Protein AF-A0A0A8URK0-F1 (afdb_monomer_lite)

Foldseek 3Di:
DVVVVVVVVVVVVVVVVVVCVVVVHDVCVVPVLDFDDLVPDKQKAKDFDPDDFPQLVQLVVLLVLQLVLQVVCVVLQPPPVCQQPPCVFLLHLVLLQVLLQVLCCVLQVDGWAFPPGQGLSNQQPDDPPVSRDRPVLVCCQSDLAARGDPLQSLFAPVLLVVLLVLLLVLLVVVVVLCVDDDLVVVCVVVVNSVSLVSLSVSLNSSSVSGNGPSNNSSSLSNSSNSCSSNVQQGDPPPPPCPVVCVVVVVVVVVVVVVVVVVVVVPPPDDDDDDDDPPPPCPDPNGPSCSSSPVSSNSSSCSSNPVVRPSDDPQRLSLLLVLVVVLLVVLLVVLVVVLVVFWDFPDWDDDPGMIMTITRTDDPTSVDLPQLSSQLSNLSVNLSVQSVSLQRDPDDPPDHHSSDVVSNLVSLLVSQVSLVVSCQPRFDADPVRHGPDDSDDSNVSSVVSLVSSCVSFPPPADDPPDRQHSCVSSVNVDDCPVVVPD

Secondary structure (DSSP, 8-state):
-HHHHHHHHHHHHHHHHHHHHHTT--HHHHT-------TT--EEEEEE------HHHHHHHHHHHHHHHHHHHHTT----HHHHH-TTSTT-HHHHHHHHHHHHHHHHS---EETTTEEHHHHHH---TTSS--HHHHHHHH-SS--S-GGGGG--HHHHHHHHHHHHHHHHHHHHHHTSHHHHHHHHHTT-HHHHHHHHHHHHHHHHH--SHHHHHHHHHHHHHHHHHTT--S-TTSSSHHHHHHHHHHHHHHHHHHHHHHHTTS-S-----------------SHHHIIIIIHHHHHHHHHHSTTS--SSS--HHHHHHHHHHHHHHHHHHHHHHHHHHEEEEEEEE-SSEEEEEEEEPP--TTS-HHHHHHHHHHHHHHHHHHHHHTT-S-BTTB--TT-HHHHHHHHHHHHHHHHHHHHHHS-B-TTS-B-S--HHHHHHHHHHHHHHHHHS-TT-PPSSSS--HHHHTTTTS--HHHH--

Structure (mmCIF, N/CA/C/O backbone):
data_AF-A0A0A8URK0-F1
#
_entry.id   AF-A0A0A8URK0-F1
#
loop_
_atom_site.group_PDB
_atom_site.id
_atom_site.type_symbol
_atom_site.label_atom_id
_atom_site.label_alt_id
_atom_site.label_comp_id
_atom_site.label_asym_id
_atom_site.label_entity_id
_atom_site.label_seq_id
_atom_site.pdbx_PDB_ins_code
_atom_site.Cartn_x
_atom_site.Cartn_y
_atom_site.Cartn_z
_atom_site.occupancy
_atom_site.B_iso_or_equiv
_atom_site.auth_seq_id
_atom_site.auth_comp_id
_atom_site.auth_asym_id
_atom_site.auth_atom_id
_atom_site.pdbx_PDB_model_num
ATOM 1 N N . MET A 1 1 ? 23.659 -23.930 -58.064 1.00 59.06 1 MET A N 1
ATOM 2 C CA . MET A 1 1 ? 22.987 -22.726 -57.521 1.00 59.06 1 MET A CA 1
ATOM 3 C C . MET A 1 1 ? 23.863 -21.951 -56.546 1.00 59.06 1 MET A C 1
ATOM 5 O O . MET A 1 1 ? 24.143 -20.803 -56.844 1.00 59.06 1 MET A O 1
ATOM 9 N N . ILE A 1 2 ? 24.359 -22.553 -55.456 1.00 70.75 2 ILE A N 1
ATOM 10 C CA . ILE A 1 2 ? 25.211 -21.858 -54.462 1.00 70.75 2 ILE A CA 1
ATOM 11 C C . ILE A 1 2 ? 26.415 -21.159 -55.118 1.00 70.75 2 ILE A C 1
ATOM 13 O O . ILE A 1 2 ? 26.630 -19.979 -54.887 1.00 70.75 2 ILE A O 1
ATOM 17 N N . PHE A 1 3 ? 27.113 -21.836 -56.035 1.00 77.12 3 PHE A N 1
ATOM 18 C CA . PHE A 1 3 ? 28.268 -21.271 -56.747 1.00 77.12 3 PHE A CA 1
ATOM 19 C C . PHE A 1 3 ? 27.935 -20.024 -57.591 1.00 77.12 3 PHE A C 1
ATOM 21 O O . PHE A 1 3 ? 28.714 -19.078 -57.639 1.00 77.12 3 PHE A O 1
ATOM 28 N N . ILE A 1 4 ? 26.748 -19.989 -58.210 1.00 80.19 4 ILE A N 1
ATOM 29 C CA . ILE A 1 4 ? 26.284 -18.840 -59.005 1.00 80.19 4 ILE A CA 1
ATOM 30 C C . ILE A 1 4 ? 25.964 -17.660 -58.079 1.00 80.19 4 ILE A C 1
ATOM 32 O O . ILE A 1 4 ? 26.338 -16.533 -58.384 1.00 80.19 4 ILE A O 1
ATOM 36 N N . TYR A 1 5 ? 25.352 -17.921 -56.918 1.00 77.19 5 TYR A N 1
ATOM 37 C CA . TYR A 1 5 ? 25.112 -16.895 -55.900 1.00 77.19 5 TYR A CA 1
ATOM 38 C C . TYR A 1 5 ? 26.416 -16.329 -55.333 1.00 77.19 5 TYR A C 1
ATOM 40 O O . TYR A 1 5 ? 26.524 -15.118 -55.170 1.00 77.19 5 TYR A O 1
ATOM 48 N N . THR A 1 6 ? 27.426 -17.167 -55.084 1.00 80.94 6 THR A N 1
ATOM 49 C CA . THR A 1 6 ? 28.733 -16.697 -54.606 1.00 80.94 6 THR A CA 1
ATOM 50 C C . THR A 1 6 ? 29.420 -15.810 -55.645 1.00 80.94 6 THR A C 1
ATOM 52 O O . THR A 1 6 ? 29.886 -14.729 -55.299 1.00 80.94 6 THR A O 1
ATOM 55 N N . ILE A 1 7 ? 29.416 -16.208 -56.924 1.00 83.81 7 ILE A N 1
ATOM 56 C CA . ILE A 1 7 ? 29.972 -15.390 -58.015 1.00 83.81 7 ILE A CA 1
ATOM 57 C C . ILE A 1 7 ? 29.216 -14.065 -58.143 1.00 83.81 7 ILE A C 1
ATOM 59 O O . ILE A 1 7 ? 29.845 -13.018 -58.282 1.00 83.81 7 ILE A O 1
ATOM 63 N N . PHE A 1 8 ? 27.886 -14.092 -58.054 1.00 80.88 8 PHE A N 1
ATOM 64 C CA . PHE A 1 8 ? 27.064 -12.888 -58.131 1.00 80.88 8 PHE A CA 1
ATOM 65 C C . PHE A 1 8 ? 27.348 -11.924 -56.969 1.00 80.88 8 PHE A C 1
ATOM 67 O O . PHE A 1 8 ? 27.562 -10.738 -57.202 1.00 80.88 8 PHE A O 1
ATOM 74 N N . ILE A 1 9 ? 27.447 -12.428 -55.733 1.00 82.75 9 ILE A N 1
ATOM 75 C CA . ILE A 1 9 ? 27.810 -11.624 -54.553 1.00 82.75 9 ILE A CA 1
ATOM 76 C C . ILE A 1 9 ? 29.212 -11.023 -54.713 1.00 82.75 9 ILE A C 1
ATOM 78 O O . ILE A 1 9 ? 29.398 -9.831 -54.470 1.00 82.75 9 ILE A O 1
ATOM 82 N N . CYS A 1 10 ? 30.191 -11.812 -55.168 1.00 83.00 10 CYS A N 1
ATOM 83 C CA . CYS A 1 10 ? 31.541 -11.318 -55.431 1.00 83.00 10 CYS A CA 1
ATOM 84 C C . CYS A 1 10 ? 31.552 -10.230 -56.511 1.00 83.00 10 CYS A C 1
ATOM 86 O O . CYS A 1 10 ? 32.231 -9.224 -56.341 1.00 83.00 10 CYS A O 1
ATOM 88 N N . PHE A 1 11 ? 30.782 -10.395 -57.589 1.00 85.88 11 PHE A N 1
ATOM 89 C CA . PHE A 1 11 ? 30.694 -9.417 -58.673 1.00 85.88 11 PHE A CA 1
ATOM 90 C C . PHE A 1 11 ? 30.042 -8.103 -58.219 1.00 85.88 11 PHE A C 1
ATOM 92 O O . PHE A 1 11 ? 30.549 -7.026 -58.527 1.00 85.88 11 PHE A O 1
ATOM 99 N N . VAL A 1 12 ? 28.971 -8.179 -57.422 1.00 81.50 12 VAL A N 1
ATOM 100 C CA . VAL A 1 12 ? 28.313 -7.001 -56.834 1.00 81.50 12 VAL A CA 1
ATOM 101 C C . VAL A 1 12 ? 29.253 -6.267 -55.875 1.00 81.50 12 VAL A C 1
ATOM 103 O O . VAL A 1 12 ? 29.380 -5.048 -55.967 1.00 81.50 12 VAL A O 1
ATOM 106 N N . LEU A 1 13 ? 29.969 -6.988 -55.006 1.00 79.44 13 LEU A N 1
ATOM 107 C CA . LEU A 1 13 ? 30.979 -6.390 -54.123 1.00 79.44 13 LEU A CA 1
ATOM 108 C C . LEU A 1 13 ? 32.086 -5.691 -54.921 1.00 79.44 13 LEU A C 1
ATOM 110 O O . LEU A 1 13 ? 32.500 -4.590 -54.564 1.00 79.44 13 LEU A O 1
ATOM 114 N N . LEU A 1 14 ? 32.532 -6.296 -56.023 1.00 82.38 14 LEU A N 1
ATOM 115 C CA . LEU A 1 14 ? 33.578 -5.741 -56.878 1.00 82.38 14 LEU A CA 1
ATOM 116 C C . LEU A 1 14 ? 33.108 -4.460 -57.583 1.00 82.38 14 LEU A C 1
ATOM 118 O O . LEU A 1 14 ? 33.855 -3.486 -57.621 1.00 82.38 14 LEU A O 1
ATOM 122 N N . LEU A 1 15 ? 31.856 -4.417 -58.051 1.00 79.25 15 LEU A N 1
ATOM 123 C CA . LEU A 1 15 ? 31.241 -3.209 -58.614 1.00 79.25 15 LEU A CA 1
ATOM 124 C C . LEU A 1 15 ? 31.101 -2.081 -57.585 1.00 79.25 15 LEU A C 1
ATOM 126 O O . LEU A 1 15 ? 31.380 -0.929 -57.912 1.00 79.25 15 LEU A O 1
ATOM 130 N N . VAL A 1 16 ? 30.719 -2.397 -56.344 1.00 74.25 16 VAL A N 1
ATOM 131 C CA . VAL A 1 16 ? 30.636 -1.410 -55.253 1.00 74.25 16 VAL A CA 1
ATOM 132 C C . VAL A 1 16 ? 32.016 -0.825 -54.947 1.00 74.25 16 VAL A C 1
ATOM 134 O O . VAL A 1 16 ? 32.159 0.393 -54.865 1.00 74.25 16 VAL A O 1
ATOM 137 N N . VAL A 1 17 ? 33.048 -1.670 -54.857 1.00 74.56 17 VAL A N 1
ATOM 138 C CA . VAL A 1 17 ? 34.436 -1.221 -54.654 1.00 74.56 17 VAL A CA 1
ATOM 139 C C . VAL A 1 17 ? 34.903 -0.330 -55.807 1.00 74.56 17 VAL A C 1
ATOM 141 O O . VAL A 1 17 ? 35.482 0.729 -55.569 1.00 74.56 17 VAL A O 1
ATOM 144 N N . PHE A 1 18 ? 34.618 -0.715 -57.054 1.00 76.88 18 PHE A N 1
ATOM 145 C CA . PHE A 1 18 ? 35.002 0.064 -58.234 1.00 76.88 18 PHE A CA 1
ATOM 146 C C . PHE A 1 18 ? 34.298 1.425 -58.281 1.00 76.88 18 PHE A C 1
ATOM 148 O O . PHE A 1 18 ? 34.919 2.438 -58.599 1.00 76.88 18 PHE A O 1
ATOM 155 N N . TYR A 1 19 ? 33.015 1.464 -57.916 1.00 76.38 19 TYR A N 1
ATOM 156 C CA . TYR A 1 19 ? 32.234 2.694 -57.838 1.00 76.38 19 TYR A CA 1
ATOM 157 C C . TYR A 1 19 ? 32.790 3.662 -56.782 1.00 76.38 19 TYR A C 1
ATOM 159 O O . TYR A 1 19 ? 32.963 4.844 -57.079 1.00 76.38 19 TYR A O 1
ATOM 167 N N . ILE A 1 20 ? 33.147 3.168 -55.593 1.00 63.56 20 ILE A N 1
ATOM 168 C CA . ILE A 1 20 ? 33.753 3.979 -54.520 1.00 63.56 20 ILE A CA 1
ATOM 169 C C . ILE A 1 20 ? 35.103 4.551 -54.973 1.00 63.56 20 ILE A C 1
ATOM 171 O O . ILE A 1 20 ? 35.326 5.758 -54.881 1.00 63.56 20 ILE A O 1
ATOM 175 N N . LEU A 1 21 ? 35.966 3.712 -55.557 1.00 67.88 21 LEU A N 1
ATOM 176 C CA . LEU A 1 21 ? 37.264 4.146 -56.085 1.00 67.88 21 LEU A CA 1
ATOM 177 C C . LEU A 1 21 ? 37.117 5.189 -57.205 1.00 67.88 21 LEU A C 1
ATOM 179 O O . LEU A 1 21 ? 37.906 6.129 -57.274 1.00 67.88 21 LEU A O 1
ATOM 183 N N . SER A 1 22 ? 36.088 5.068 -58.052 1.00 72.38 22 SER A N 1
ATOM 184 C CA . SER A 1 22 ? 35.836 6.011 -59.152 1.00 72.38 22 SER A CA 1
ATOM 185 C C . SER A 1 22 ? 35.449 7.420 -58.688 1.00 72.38 22 SER A C 1
ATOM 187 O O . SER A 1 22 ? 35.656 8.381 -59.426 1.00 72.38 22 SER A O 1
ATOM 189 N N . LYS A 1 23 ? 34.933 7.566 -57.459 1.00 74.44 23 LYS A N 1
ATOM 190 C CA . LYS A 1 23 ? 34.600 8.871 -56.867 1.00 74.44 23 LYS A CA 1
ATOM 191 C C . LYS A 1 23 ? 35.782 9.570 -56.192 1.00 74.44 23 LYS A C 1
ATOM 193 O O . LYS A 1 23 ? 35.609 10.665 -55.668 1.00 74.44 23 LYS A O 1
ATOM 198 N N . GLY A 1 24 ? 36.974 8.970 -56.212 1.00 58.22 24 GLY A N 1
ATOM 199 C CA . GLY A 1 24 ? 38.153 9.525 -55.542 1.00 58.22 24 GLY A CA 1
ATOM 200 C C . GLY A 1 24 ? 38.077 9.460 -54.013 1.00 58.22 24 GLY A C 1
ATOM 201 O O . GLY A 1 24 ? 38.904 10.063 -53.333 1.00 58.22 24 GLY A O 1
ATOM 202 N N . GLU A 1 25 ? 37.107 8.725 -53.465 1.00 53.94 25 GLU A N 1
ATOM 203 C CA . GLU A 1 25 ? 37.005 8.452 -52.036 1.00 53.94 25 GLU A CA 1
ATOM 204 C C . GLU A 1 25 ? 37.920 7.269 -51.695 1.00 53.94 25 GLU A C 1
ATOM 206 O O . GLU A 1 25 ? 37.868 6.205 -52.318 1.00 53.94 25 GLU A O 1
ATOM 211 N N . THR A 1 26 ? 38.816 7.442 -50.723 1.00 52.19 26 THR A N 1
ATOM 212 C CA . THR A 1 26 ? 39.689 6.356 -50.276 1.00 52.19 26 THR A CA 1
ATOM 213 C C . THR A 1 26 ? 38.855 5.291 -49.558 1.00 52.19 26 THR A C 1
ATOM 215 O O . THR A 1 26 ? 37.984 5.612 -48.762 1.00 52.19 26 THR A O 1
ATOM 218 N N . MET A 1 27 ? 39.138 3.995 -49.747 1.00 47.78 27 MET A N 1
ATOM 219 C CA . MET A 1 27 ? 38.453 2.908 -49.006 1.00 47.78 27 MET A CA 1
ATOM 220 C C . MET A 1 27 ? 38.482 3.099 -47.472 1.00 47.78 27 MET A C 1
ATOM 222 O O . MET A 1 27 ? 37.637 2.559 -46.760 1.00 47.78 27 MET A O 1
ATOM 226 N N . SER A 1 28 ? 39.422 3.904 -46.959 1.00 46.59 28 SER A N 1
ATOM 227 C CA . SER A 1 28 ? 39.499 4.310 -45.555 1.00 46.59 28 SER A CA 1
ATOM 228 C C . SER A 1 28 ? 38.378 5.255 -45.102 1.00 46.59 28 SER A C 1
ATOM 230 O O . SER A 1 28 ? 38.058 5.244 -43.919 1.00 46.59 28 SER A O 1
ATOM 232 N N . SER A 1 29 ? 37.776 6.067 -45.984 1.00 46.38 29 SER A N 1
ATOM 233 C CA . SER A 1 29 ? 36.602 6.886 -45.634 1.00 46.38 29 SER A CA 1
ATOM 234 C C . SER A 1 29 ? 35.325 6.046 -45.566 1.00 46.38 29 SER A C 1
ATOM 236 O O . SER A 1 29 ? 34.455 6.330 -44.747 1.00 46.38 29 SER A O 1
ATOM 238 N N . PHE A 1 30 ? 35.240 4.974 -46.363 1.00 47.56 30 PHE A N 1
ATOM 239 C CA . PHE A 1 30 ? 34.098 4.052 -46.377 1.00 47.56 30 PHE A CA 1
ATOM 240 C C . PHE A 1 30 ? 34.124 3.065 -45.199 1.00 47.56 30 PHE A C 1
ATOM 242 O O . PHE A 1 30 ? 33.097 2.770 -44.592 1.00 47.56 30 PHE A O 1
ATOM 249 N N . PHE A 1 31 ? 35.319 2.595 -44.832 1.00 46.56 31 PHE A N 1
ATOM 250 C CA . PHE A 1 31 ? 35.567 1.731 -43.680 1.00 46.56 31 PHE A CA 1
ATOM 251 C C . PHE A 1 31 ? 36.397 2.457 -42.625 1.00 46.56 31 PHE A C 1
ATOM 253 O O . PHE A 1 31 ? 37.465 1.991 -42.223 1.00 46.56 31 PHE A O 1
ATOM 260 N N . CYS A 1 32 ? 35.905 3.603 -42.156 1.00 43.25 32 CYS A N 1
ATOM 261 C CA . CYS A 1 32 ? 36.498 4.315 -41.028 1.00 43.25 32 CYS A CA 1
ATOM 262 C C . CYS A 1 32 ? 36.214 3.544 -39.716 1.00 43.25 32 CYS A C 1
ATOM 264 O O . CYS A 1 32 ? 35.504 4.004 -38.827 1.00 43.25 32 CYS A O 1
ATOM 266 N N . PHE A 1 33 ? 36.725 2.314 -39.607 1.00 48.72 33 PHE A N 1
ATOM 267 C CA . PHE A 1 33 ? 36.682 1.506 -38.394 1.00 48.72 33 PHE A CA 1
ATOM 268 C C . PHE A 1 33 ? 37.884 1.873 -37.530 1.00 48.72 33 PHE A C 1
ATOM 270 O O . PHE A 1 33 ? 38.888 1.161 -37.475 1.00 48.72 33 PHE A O 1
ATOM 277 N N . GLN A 1 34 ? 37.795 2.999 -36.826 1.00 46.84 34 GLN A N 1
ATOM 278 C CA . GLN A 1 34 ? 38.654 3.182 -35.665 1.00 46.84 34 GLN A CA 1
ATOM 279 C C . GLN A 1 34 ? 38.272 2.117 -34.634 1.00 46.84 34 GLN A C 1
ATOM 281 O O . GLN A 1 34 ? 37.158 2.110 -34.114 1.00 46.84 34 GLN A O 1
ATOM 286 N N . ARG A 1 35 ? 39.203 1.204 -34.334 1.00 43.72 35 ARG A N 1
ATOM 287 C CA . ARG A 1 35 ? 39.087 0.266 -33.213 1.00 43.72 35 ARG A CA 1
ATOM 288 C C . ARG A 1 35 ? 39.108 1.074 -31.914 1.00 43.72 35 ARG A C 1
ATOM 290 O O . ARG A 1 35 ? 40.163 1.292 -31.328 1.00 43.72 35 ARG A O 1
ATOM 297 N N . GLN A 1 36 ? 37.949 1.566 -31.494 1.00 50.34 36 GLN A N 1
ATOM 298 C CA . GLN A 1 36 ? 37.798 2.285 -30.237 1.00 50.34 36 GLN A CA 1
ATOM 299 C C . GLN A 1 36 ? 37.762 1.264 -29.101 1.00 50.34 36 GLN A C 1
ATOM 301 O O . GLN A 1 36 ? 36.747 0.619 -28.864 1.00 50.34 36 GLN A O 1
ATOM 306 N N . ALA A 1 37 ? 38.885 1.089 -28.406 1.00 54.47 37 ALA A N 1
ATOM 307 C CA . ALA A 1 37 ? 38.912 0.279 -27.195 1.00 54.47 37 ALA A CA 1
ATOM 308 C C . ALA A 1 37 ? 38.031 0.934 -26.109 1.00 54.47 37 ALA A C 1
ATOM 310 O O . ALA A 1 37 ? 38.092 2.145 -25.889 1.00 54.47 37 ALA A O 1
ATOM 311 N N . TYR A 1 38 ? 37.220 0.139 -25.408 1.00 52.12 38 TYR A N 1
ATOM 312 C CA . TYR A 1 38 ? 36.377 0.595 -24.289 1.00 52.12 38 TYR A CA 1
ATOM 313 C C . TYR A 1 38 ? 37.133 0.824 -22.974 1.00 52.12 38 TYR A C 1
ATOM 315 O O . TYR A 1 38 ? 36.513 1.166 -21.972 1.00 52.12 38 TYR A O 1
ATOM 323 N N . ARG A 1 39 ? 38.458 0.616 -22.954 1.00 52.59 39 ARG A N 1
ATOM 324 C CA . ARG A 1 39 ? 39.212 0.374 -21.713 1.00 52.59 39 ARG A CA 1
ATOM 325 C C . ARG A 1 39 ? 39.068 1.465 -20.644 1.00 52.59 39 ARG A C 1
ATOM 327 O O . ARG A 1 39 ? 39.098 1.113 -19.470 1.00 52.59 39 ARG A O 1
ATOM 334 N N . ASP A 1 40 ? 38.782 2.709 -21.032 1.00 60.41 40 ASP A N 1
ATOM 335 C CA . ASP A 1 40 ? 38.777 3.845 -20.099 1.00 60.41 40 ASP A CA 1
ATOM 336 C C . ASP A 1 40 ? 37.443 4.608 -20.017 1.00 60.41 40 ASP A C 1
ATOM 338 O O . ASP A 1 40 ? 37.357 5.627 -19.337 1.00 60.41 40 ASP A O 1
ATOM 342 N N . THR A 1 41 ? 36.385 4.162 -20.707 1.00 69.62 41 THR A N 1
ATOM 343 C CA . THR A 1 41 ? 35.120 4.921 -20.761 1.00 69.62 41 THR A CA 1
ATOM 344 C C . THR A 1 41 ? 34.171 4.469 -19.652 1.00 69.62 41 THR A C 1
ATOM 346 O O . THR A 1 41 ? 33.735 3.318 -19.621 1.00 69.62 41 THR A O 1
ATOM 349 N N . VAL A 1 42 ? 33.875 5.375 -18.716 1.00 80.06 42 VAL A N 1
ATOM 350 C CA . VAL A 1 42 ? 32.924 5.164 -17.617 1.00 80.06 42 VAL A CA 1
ATOM 351 C C . VAL A 1 42 ? 31.743 6.102 -17.822 1.00 80.06 42 VAL A C 1
ATOM 353 O O . VAL A 1 42 ? 31.905 7.321 -17.836 1.00 80.06 42 VAL A O 1
ATOM 356 N N . VAL A 1 43 ? 30.552 5.531 -17.969 1.00 80.31 43 VAL A N 1
ATOM 357 C CA . VAL A 1 43 ? 29.298 6.281 -18.003 1.00 80.31 43 VAL A CA 1
ATOM 358 C C . VAL A 1 43 ? 28.902 6.579 -16.561 1.00 80.31 43 VAL A C 1
ATOM 360 O O . VAL A 1 43 ? 28.576 5.667 -15.797 1.00 80.31 43 VAL A O 1
ATOM 363 N N . LYS A 1 44 ? 28.969 7.859 -16.185 1.00 82.75 44 LYS A N 1
ATOM 364 C CA . LYS A 1 44 ? 28.642 8.347 -14.844 1.00 82.75 44 LYS A CA 1
ATOM 365 C C . LYS A 1 44 ? 27.220 8.894 -14.820 1.00 82.75 44 LYS A C 1
ATOM 367 O O . LYS A 1 44 ? 26.952 9.950 -15.384 1.00 82.75 44 LYS A O 1
ATOM 372 N N . VAL A 1 45 ? 26.328 8.213 -14.111 1.00 77.19 45 VAL A N 1
ATOM 373 C CA . VAL A 1 45 ? 24.947 8.658 -13.897 1.00 77.19 45 VAL A CA 1
ATOM 374 C C . VAL A 1 45 ? 24.827 9.256 -12.508 1.00 77.19 45 VAL A C 1
ATOM 376 O O . VAL A 1 45 ? 25.071 8.568 -11.524 1.00 77.19 45 VAL A O 1
ATOM 379 N N . THR A 1 46 ? 24.461 10.535 -12.431 1.00 74.19 46 THR A N 1
ATOM 380 C CA . THR A 1 46 ? 24.319 11.269 -11.166 1.00 74.19 46 THR A CA 1
ATOM 381 C C . THR A 1 46 ? 22.847 11.526 -10.890 1.00 74.19 46 THR A C 1
ATOM 383 O O . THR A 1 46 ? 22.182 12.225 -11.648 1.00 74.19 46 THR A O 1
ATOM 386 N N . PHE A 1 47 ? 22.346 10.989 -9.783 1.00 63.59 47 PHE A N 1
ATOM 387 C CA . PHE A 1 47 ? 20.984 11.202 -9.322 1.00 63.59 47 PHE A CA 1
ATOM 388 C C . PHE A 1 47 ? 20.987 12.019 -8.036 1.00 63.59 47 PHE A C 1
ATOM 390 O O . PHE A 1 47 ? 21.599 11.613 -7.053 1.00 63.59 47 PHE A O 1
ATOM 397 N N . HIS A 1 48 ? 20.269 13.137 -8.002 1.00 59.41 48 HIS A N 1
ATOM 398 C CA . HIS A 1 48 ? 20.113 13.926 -6.783 1.00 59.41 48 HIS A CA 1
ATOM 399 C C . HIS A 1 48 ? 18.926 13.407 -5.959 1.00 59.41 48 HIS A C 1
ATOM 401 O O . HIS A 1 48 ? 17.768 13.596 -6.331 1.00 59.41 48 HIS A O 1
ATOM 407 N N . LYS A 1 49 ? 19.207 12.767 -4.819 1.00 47.84 49 LYS A N 1
ATOM 408 C CA . LYS A 1 49 ? 18.201 12.418 -3.810 1.00 47.84 49 LYS A CA 1
ATOM 409 C C . LYS A 1 49 ? 17.622 13.702 -3.216 1.00 47.84 49 LYS A C 1
ATOM 411 O O . LYS A 1 49 ? 18.311 14.427 -2.501 1.00 47.84 49 LYS A O 1
ATOM 416 N N . LYS A 1 50 ? 16.329 13.945 -3.429 1.00 45.22 50 LYS A N 1
ATOM 417 C CA . LYS A 1 50 ? 15.531 14.688 -2.447 1.00 45.22 50 LYS A CA 1
ATOM 418 C C . LYS A 1 50 ? 15.102 13.672 -1.390 1.00 45.22 50 LYS A C 1
ATOM 420 O O . LYS A 1 50 ? 14.357 12.754 -1.713 1.00 45.22 50 LYS A O 1
ATOM 425 N N . LEU A 1 51 ? 15.676 13.768 -0.189 1.00 36.84 51 LEU A N 1
ATOM 426 C CA . LEU A 1 51 ? 15.388 12.861 0.923 1.00 36.84 51 LEU A CA 1
ATOM 427 C C . LEU A 1 51 ? 13.895 12.898 1.277 1.00 36.84 51 LEU A C 1
ATOM 429 O O . LEU A 1 51 ? 13.373 13.970 1.559 1.00 36.84 51 LEU A O 1
ATOM 433 N N . ASN A 1 52 ? 13.272 11.725 1.345 1.00 39.41 52 ASN A N 1
ATOM 434 C CA . ASN A 1 52 ? 12.326 11.377 2.401 1.00 39.41 52 ASN A CA 1
ATOM 435 C C . ASN A 1 52 ? 12.441 9.869 2.645 1.00 39.41 52 ASN A C 1
ATOM 437 O O . ASN A 1 52 ? 12.080 9.048 1.812 1.00 39.41 52 ASN A O 1
ATOM 441 N N . GLN A 1 53 ? 13.049 9.511 3.771 1.00 37.31 53 GLN A N 1
ATOM 442 C CA . GLN A 1 53 ? 13.474 8.152 4.116 1.00 37.31 53 GLN A CA 1
ATOM 443 C C . GLN A 1 53 ? 12.480 7.467 5.082 1.00 37.31 53 GLN A C 1
ATOM 445 O O . GLN A 1 53 ? 12.777 6.412 5.630 1.00 37.31 53 GLN A O 1
ATOM 450 N N . GLU A 1 54 ? 11.297 8.054 5.302 1.00 43.16 54 GLU A N 1
ATOM 451 C CA . GLU A 1 54 ? 10.481 7.795 6.498 1.00 43.16 54 GLU A CA 1
ATOM 452 C C . GLU A 1 54 ? 9.359 6.744 6.334 1.00 43.16 54 GLU A C 1
ATOM 454 O O . GLU A 1 54 ? 8.979 6.117 7.318 1.00 43.16 54 GLU A O 1
ATOM 459 N N . SER A 1 55 ? 8.842 6.446 5.135 1.00 43.53 55 SER A N 1
ATOM 460 C CA . SER A 1 55 ? 7.541 5.745 5.019 1.00 43.53 55 SER A CA 1
ATOM 461 C C . SER A 1 55 ? 7.548 4.238 5.337 1.00 43.53 55 SER A C 1
ATOM 463 O O . SER A 1 55 ? 6.581 3.722 5.903 1.00 43.53 55 SER A O 1
ATOM 465 N N . LYS A 1 56 ? 8.635 3.502 5.054 1.00 43.91 56 LYS A N 1
ATOM 466 C CA . LYS A 1 56 ? 8.765 2.092 5.490 1.00 43.91 56 LYS A CA 1
ATOM 467 C C . LYS A 1 56 ? 9.069 1.989 6.986 1.00 43.91 56 LYS A C 1
ATOM 469 O O . LYS A 1 56 ? 8.745 0.982 7.613 1.00 43.91 56 LYS A O 1
ATOM 474 N N . GLU A 1 57 ? 9.649 3.039 7.561 1.00 57.78 57 GLU A N 1
ATOM 475 C CA . GLU A 1 57 ? 9.854 3.116 8.997 1.00 57.78 57 GLU A CA 1
ATOM 476 C C . GLU A 1 57 ? 8.544 3.388 9.735 1.00 57.78 57 GLU A C 1
ATOM 478 O O . GLU A 1 57 ? 8.370 2.824 10.802 1.00 57.78 57 GLU A O 1
ATOM 483 N N . THR A 1 58 ? 7.600 4.172 9.202 1.00 65.44 58 THR A N 1
ATOM 484 C CA . THR A 1 58 ? 6.401 4.580 9.962 1.00 65.44 58 THR A CA 1
ATOM 485 C C . THR A 1 58 ? 5.443 3.427 10.272 1.00 65.44 58 THR A C 1
ATOM 487 O O . THR A 1 58 ? 5.086 3.244 11.432 1.00 65.44 58 THR A O 1
ATOM 490 N N . ALA A 1 59 ? 5.075 2.590 9.293 1.00 67.75 59 ALA A N 1
ATOM 491 C CA . ALA A 1 59 ? 4.198 1.437 9.552 1.00 67.75 59 ALA A CA 1
ATOM 492 C C . ALA A 1 59 ? 4.873 0.397 10.465 1.00 67.75 59 ALA A C 1
ATOM 494 O O . ALA A 1 59 ? 4.238 -0.157 11.359 1.00 67.75 59 ALA A O 1
ATOM 495 N N . LEU A 1 60 ? 6.182 0.181 10.289 1.00 78.19 60 LEU A N 1
ATOM 496 C CA . LEU A 1 60 ? 6.963 -0.705 11.151 1.00 78.19 60 LEU A CA 1
ATOM 497 C C . LEU A 1 60 ? 7.126 -0.125 12.566 1.00 78.19 60 LEU A C 1
ATOM 499 O O . LEU A 1 60 ? 7.054 -0.868 13.538 1.00 78.19 60 LEU A O 1
ATOM 503 N N . LYS A 1 61 ? 7.305 1.195 12.702 1.00 76.81 61 LYS A N 1
ATOM 504 C CA . LYS A 1 61 ? 7.329 1.918 13.983 1.00 76.81 61 LYS A CA 1
ATOM 505 C C . LYS A 1 61 ? 5.980 1.804 14.687 1.00 76.81 61 LYS A C 1
ATOM 507 O O . LYS A 1 61 ? 5.972 1.474 15.865 1.00 76.81 61 LYS A O 1
ATOM 512 N N . ALA A 1 62 ? 4.870 1.995 13.974 1.00 78.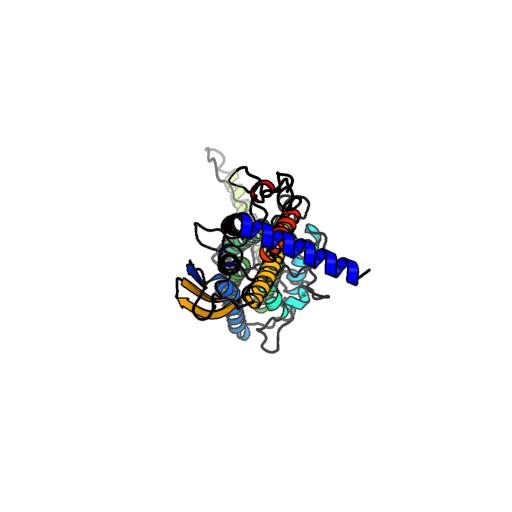69 62 ALA A N 1
ATOM 513 C CA . ALA A 1 62 ? 3.524 1.832 14.519 1.00 78.69 62 ALA A CA 1
ATOM 514 C C . ALA A 1 62 ? 3.282 0.386 14.981 1.00 78.69 62 ALA A C 1
ATOM 516 O O . ALA A 1 62 ? 2.800 0.169 16.089 1.00 78.69 62 ALA A O 1
ATOM 517 N N . LEU A 1 63 ? 3.705 -0.610 14.197 1.00 86.56 63 LEU A N 1
ATOM 518 C CA . LEU A 1 63 ? 3.600 -2.017 14.590 1.00 86.56 63 LEU A CA 1
ATOM 519 C C . LEU A 1 63 ? 4.508 -2.370 15.780 1.00 86.56 63 LEU A C 1
ATOM 521 O O . LEU A 1 63 ? 4.124 -3.128 16.664 1.00 86.56 63 LEU A O 1
ATOM 525 N N . ASN A 1 64 ? 5.712 -1.805 15.851 1.00 87.06 64 ASN A N 1
ATOM 526 C CA . ASN A 1 64 ? 6.584 -1.991 17.009 1.00 87.06 64 ASN A CA 1
ATOM 527 C C . ASN A 1 64 ? 6.010 -1.314 18.261 1.00 87.06 64 ASN A C 1
ATOM 529 O O . ASN A 1 64 ? 6.065 -1.900 19.339 1.00 87.06 64 ASN A O 1
ATOM 533 N N . ALA A 1 65 ? 5.407 -0.129 18.123 1.00 87.00 65 ALA A N 1
ATOM 534 C CA . ALA A 1 65 ? 4.672 0.522 19.205 1.00 87.00 65 ALA A CA 1
ATOM 535 C C . ALA A 1 65 ? 3.493 -0.343 19.678 1.00 87.00 65 ALA A C 1
ATOM 537 O O . ALA A 1 65 ? 3.279 -0.459 20.884 1.00 87.00 65 ALA A O 1
ATOM 538 N N . GLN A 1 66 ? 2.815 -1.040 18.757 1.00 91.56 66 GLN A N 1
ATOM 539 C CA . GLN A 1 66 ? 1.774 -2.010 19.097 1.00 91.56 66 GLN A CA 1
ATOM 540 C C . GLN A 1 66 ? 2.317 -3.156 19.947 1.00 91.56 66 GLN A C 1
ATOM 542 O O . GLN A 1 66 ? 1.755 -3.476 20.991 1.00 91.56 66 GLN A O 1
ATOM 547 N N . ARG A 1 67 ? 3.433 -3.765 19.535 1.00 90.06 67 ARG A N 1
ATOM 548 C CA . ARG A 1 67 ? 4.060 -4.858 20.293 1.00 90.06 67 ARG A CA 1
ATOM 549 C C . ARG A 1 67 ? 4.478 -4.413 21.695 1.00 90.06 67 ARG A C 1
ATOM 551 O O . ARG A 1 67 ? 4.281 -5.155 22.655 1.00 90.06 67 ARG A O 1
ATOM 558 N N . GLU A 1 68 ? 5.021 -3.204 21.833 1.00 89.00 68 GLU A N 1
ATOM 559 C CA . GLU A 1 68 ? 5.370 -2.641 23.143 1.00 89.00 68 GLU A CA 1
ATOM 560 C C . GLU A 1 68 ? 4.129 -2.344 23.999 1.00 89.00 68 GLU A C 1
ATOM 562 O O . GLU A 1 68 ? 4.146 -2.599 25.208 1.00 89.00 68 GLU A O 1
ATOM 567 N N . LEU A 1 69 ? 3.029 -1.882 23.392 1.00 89.25 69 LEU A N 1
ATOM 568 C CA . LEU A 1 69 ? 1.743 -1.748 24.075 1.00 89.25 69 LEU A CA 1
ATOM 569 C C . LEU A 1 69 ? 1.252 -3.112 24.572 1.00 89.25 69 LEU A C 1
ATOM 571 O O . LEU A 1 69 ? 1.004 -3.265 25.766 1.00 89.25 69 LEU A O 1
ATOM 575 N N . GLU A 1 70 ? 1.184 -4.130 23.714 1.00 88.62 70 GLU A N 1
ATOM 576 C CA . GLU A 1 70 ? 0.761 -5.478 24.114 1.00 88.62 70 GLU A CA 1
ATOM 577 C C . GLU A 1 70 ? 1.625 -6.033 25.250 1.00 88.62 70 GLU A C 1
ATOM 579 O O . GLU A 1 70 ? 1.096 -6.541 26.242 1.00 88.62 70 GLU A O 1
ATOM 584 N N . LYS A 1 71 ? 2.946 -5.858 25.160 1.00 88.38 71 LYS A N 1
ATOM 585 C CA . LYS A 1 71 ? 3.907 -6.262 26.191 1.00 88.38 71 LYS A CA 1
ATOM 586 C C . LYS A 1 71 ? 3.656 -5.571 27.528 1.00 88.38 71 LYS A C 1
ATOM 588 O O . LYS A 1 71 ? 3.681 -6.226 28.570 1.00 88.38 71 LYS A O 1
ATOM 593 N N . ARG A 1 72 ? 3.379 -4.264 27.514 1.00 86.31 72 ARG A N 1
ATOM 594 C CA . ARG A 1 72 ? 2.994 -3.501 28.710 1.00 86.31 72 ARG A CA 1
ATOM 595 C C . ARG A 1 72 ? 1.688 -4.022 29.306 1.00 86.31 72 ARG A C 1
ATOM 597 O O . ARG A 1 72 ? 1.551 -4.074 30.529 1.00 86.31 72 ARG A O 1
ATOM 604 N N . LEU A 1 73 ? 0.735 -4.400 28.457 1.00 83.31 73 LEU A N 1
ATOM 605 C CA . LEU A 1 73 ? -0.578 -4.854 28.893 1.00 83.31 73 LEU A CA 1
ATOM 606 C C . LEU A 1 73 ? -0.581 -6.305 29.381 1.00 83.31 73 LEU A C 1
ATOM 608 O O . LEU A 1 73 ? -1.439 -6.622 30.194 1.00 83.31 73 LEU A O 1
ATOM 612 N N . ILE A 1 74 ? 0.372 -7.166 28.988 1.00 81.19 74 ILE A N 1
ATOM 613 C CA . ILE A 1 74 ? 0.421 -8.594 29.379 1.00 81.19 74 ILE A CA 1
ATOM 614 C C . ILE A 1 74 ? 0.212 -8.826 30.877 1.00 81.19 74 ILE A C 1
ATOM 616 O O . ILE A 1 74 ? -0.598 -9.671 31.247 1.00 81.19 74 ILE A O 1
ATOM 620 N N . GLY A 1 75 ? 0.887 -8.060 31.739 1.00 71.19 75 GLY A N 1
ATOM 621 C CA . GLY A 1 75 ? 0.762 -8.203 33.196 1.00 71.19 75 GLY A CA 1
ATOM 622 C C . GLY A 1 75 ? -0.565 -7.695 33.774 1.00 71.19 75 GLY A C 1
ATOM 623 O O . GLY A 1 75 ? -0.867 -7.951 34.935 1.00 71.19 75 GLY A O 1
ATOM 624 N N . LYS A 1 76 ? -1.346 -6.967 32.970 1.00 72.38 76 LYS A N 1
ATOM 625 C CA . LYS A 1 76 ? -2.636 -6.360 33.320 1.00 72.38 76 LYS A CA 1
ATOM 626 C C . LYS A 1 76 ? -3.823 -7.023 32.625 1.00 72.38 76 LYS A C 1
ATOM 628 O O . LYS A 1 76 ? -4.960 -6.664 32.933 1.00 72.38 76 LYS A O 1
ATOM 633 N N . LYS A 1 77 ? -3.575 -7.969 31.708 1.00 66.81 77 LYS A N 1
ATOM 634 C CA . LYS A 1 77 ? -4.611 -8.782 31.064 1.00 66.81 77 LYS A CA 1
ATOM 635 C C . LYS A 1 77 ? -5.346 -9.523 32.176 1.00 66.81 77 LYS A C 1
ATOM 637 O O . LYS A 1 77 ? -4.870 -10.535 32.689 1.00 66.81 77 LYS A O 1
ATOM 642 N N . SER A 1 78 ? -6.496 -8.994 32.583 1.00 58.84 78 SER A N 1
ATOM 643 C CA . SER A 1 78 ? -7.428 -9.768 33.391 1.00 58.84 78 SER A CA 1
ATOM 644 C C . SER A 1 78 ? -7.913 -10.816 32.406 1.00 58.84 78 SER A C 1
ATOM 646 O O . SER A 1 78 ? -8.560 -10.470 31.427 1.00 58.84 78 SER A O 1
ATOM 648 N N . GLN A 1 79 ? -7.492 -12.072 32.548 1.00 54.78 79 GLN A N 1
ATOM 649 C CA . GLN A 1 79 ? -7.907 -13.132 31.629 1.00 54.78 79 GLN A CA 1
ATOM 650 C C . GLN A 1 79 ? -9.391 -13.465 31.858 1.00 54.78 79 GLN A C 1
ATOM 652 O O . GLN A 1 79 ? -9.749 -14.553 32.299 1.00 54.78 79 GLN A O 1
ATOM 657 N N . THR A 1 80 ? -10.288 -12.527 31.566 1.00 60.88 80 THR A N 1
ATOM 658 C CA . THR A 1 80 ? -11.714 -12.768 31.404 1.00 60.88 80 THR A CA 1
ATOM 659 C C . THR A 1 80 ? -11.901 -13.414 30.039 1.00 60.88 80 THR A C 1
ATOM 661 O O . THR A 1 80 ? -12.285 -12.769 29.067 1.00 60.88 80 THR A O 1
ATOM 664 N N . GLN A 1 81 ? -11.628 -14.724 29.966 1.00 60.84 81 GLN A N 1
ATOM 665 C CA . GLN A 1 81 ? -11.904 -15.567 28.792 1.00 60.84 81 GLN A CA 1
ATOM 666 C C . GLN A 1 81 ? -13.337 -15.347 28.268 1.00 60.84 81 GLN A C 1
ATOM 668 O O . GLN A 1 81 ? -13.577 -15.391 27.062 1.00 60.84 81 GLN A O 1
ATOM 673 N N . THR A 1 82 ? -14.267 -15.022 29.174 1.00 65.06 82 THR A N 1
ATOM 674 C CA . THR A 1 82 ? -15.643 -14.611 28.883 1.00 65.06 82 THR A CA 1
ATOM 675 C C . THR A 1 82 ? -15.713 -13.374 27.984 1.00 65.06 82 THR A C 1
ATOM 677 O O . THR A 1 82 ? -16.372 -13.420 26.958 1.00 65.06 82 THR A O 1
ATOM 680 N N . GLN A 1 83 ? -14.982 -12.292 28.266 1.00 71.50 83 GLN A N 1
ATOM 681 C CA . GLN A 1 83 ? -15.041 -11.077 27.438 1.00 71.50 83 GLN A CA 1
ATOM 682 C C . GLN A 1 83 ? -14.339 -11.221 26.084 1.00 71.50 83 GLN A C 1
ATOM 684 O O . GLN A 1 83 ? -14.535 -10.387 25.212 1.00 71.50 83 GLN A O 1
ATOM 689 N N . ARG A 1 84 ? -13.539 -12.267 25.867 1.00 76.75 84 ARG A N 1
ATOM 690 C CA . ARG A 1 84 ? -12.947 -12.547 24.550 1.00 76.75 84 ARG A CA 1
ATOM 691 C C . ARG A 1 84 ? -13.867 -13.402 23.679 1.00 76.75 84 ARG A C 1
ATOM 693 O O . ARG A 1 84 ? -14.026 -13.116 22.494 1.00 76.75 84 ARG A O 1
ATOM 700 N N . ASN A 1 85 ? -14.492 -14.418 24.280 1.00 77.62 85 ASN A N 1
ATOM 701 C CA . ASN A 1 85 ? -15.168 -15.493 23.547 1.00 77.62 85 ASN A CA 1
ATOM 702 C C . ASN A 1 85 ? -16.701 -15.470 23.651 1.00 77.62 85 ASN A C 1
ATOM 704 O O . ASN A 1 85 ? -17.361 -16.183 22.896 1.00 77.62 85 ASN A O 1
ATOM 708 N N . ASP A 1 86 ? -17.285 -14.714 24.584 1.00 76.69 86 ASP A N 1
ATOM 709 C CA . ASP A 1 86 ? -18.736 -14.684 24.776 1.00 76.69 86 ASP A CA 1
ATOM 710 C C . ASP A 1 86 ? -19.405 -13.734 23.778 1.00 76.69 86 ASP A C 1
ATOM 712 O O . ASP A 1 86 ? -19.226 -12.516 23.811 1.00 76.69 86 ASP A O 1
ATOM 716 N N . LEU A 1 87 ? -20.221 -14.304 22.894 1.00 69.50 87 LEU A N 1
ATOM 717 C CA . LEU A 1 87 ? -21.016 -13.568 21.910 1.00 69.50 87 LEU A CA 1
ATOM 718 C C . LEU A 1 87 ? -22.081 -12.669 22.539 1.00 69.50 87 LEU A C 1
ATOM 720 O O . LEU A 1 87 ? -22.556 -11.747 21.880 1.00 69.50 87 LEU A O 1
ATOM 724 N N . ASN A 1 88 ? -22.472 -12.945 23.783 1.00 75.06 88 ASN A N 1
ATOM 725 C CA . ASN A 1 88 ? -23.479 -12.164 24.493 1.00 75.06 88 ASN A CA 1
ATOM 726 C C . ASN A 1 88 ? -22.888 -10.889 25.108 1.00 75.06 88 ASN A C 1
ATOM 728 O O . ASN A 1 88 ? -23.634 -9.977 25.462 1.00 75.06 88 ASN A O 1
ATOM 732 N N . VAL A 1 89 ? -21.558 -10.798 25.214 1.00 79.06 89 VAL A N 1
ATOM 733 C CA . VAL A 1 89 ? -20.871 -9.582 25.651 1.00 79.06 89 VAL A CA 1
ATOM 734 C C . VAL A 1 89 ? -20.661 -8.687 24.436 1.00 79.06 89 VAL A C 1
ATOM 736 O O . VAL A 1 89 ? -19.894 -9.010 23.533 1.00 79.06 89 VAL A O 1
ATOM 739 N N . LYS A 1 90 ? -21.346 -7.541 24.421 1.00 80.19 90 LYS A N 1
ATOM 740 C CA . LYS A 1 90 ? -21.404 -6.616 23.280 1.00 80.19 90 LYS A CA 1
ATOM 741 C C . LYS A 1 90 ? -20.033 -6.242 22.709 1.00 80.19 90 LYS A C 1
ATOM 743 O O . LYS A 1 90 ? -19.867 -6.271 21.494 1.00 80.19 90 LYS A O 1
ATOM 748 N N . GLY A 1 91 ? -19.076 -5.885 23.565 1.00 79.06 91 GLY A N 1
ATOM 749 C CA . GLY A 1 91 ? -17.730 -5.497 23.145 1.00 79.06 91 GLY A CA 1
ATOM 750 C C . GLY A 1 91 ? -16.739 -6.654 23.058 1.00 79.06 91 GLY A C 1
ATOM 751 O O . GLY A 1 91 ? -15.545 -6.389 22.948 1.00 79.06 91 GLY A O 1
ATOM 752 N N . SER A 1 92 ? -17.182 -7.916 23.139 1.00 84.62 92 SER A N 1
ATOM 753 C CA . SER A 1 92 ? -16.241 -9.031 23.072 1.00 84.62 92 SER A CA 1
ATOM 754 C C . SER A 1 92 ? -15.494 -9.071 21.748 1.00 84.62 92 SER A C 1
ATOM 756 O O . SER A 1 92 ? -16.036 -8.702 20.702 1.00 84.62 92 SER A O 1
ATOM 758 N N . SER A 1 93 ? -14.254 -9.567 21.783 1.00 85.88 93 SER A N 1
ATOM 759 C CA . SER A 1 93 ? -13.399 -9.689 20.597 1.00 85.88 93 SER A CA 1
ATOM 760 C C . SER A 1 93 ? -14.130 -10.413 19.459 1.00 85.88 93 SER A C 1
ATOM 762 O O . SER A 1 93 ? -14.122 -9.969 18.310 1.00 85.88 93 SER A O 1
ATOM 764 N N . LEU A 1 94 ? -14.836 -11.497 19.800 1.00 86.50 94 LEU A N 1
ATOM 765 C CA . LEU A 1 94 ? -15.630 -12.279 18.858 1.00 86.50 94 LEU A CA 1
ATOM 766 C C . LEU A 1 94 ? -16.853 -11.510 18.321 1.00 86.50 94 LEU A C 1
ATOM 768 O O . LEU A 1 94 ? -17.124 -11.557 17.119 1.00 86.50 94 LEU A O 1
ATOM 772 N N . ALA A 1 95 ? -17.588 -10.790 19.177 1.00 86.25 95 ALA A N 1
ATOM 773 C CA . ALA A 1 95 ? -18.743 -9.997 18.752 1.00 86.25 95 ALA A CA 1
ATOM 774 C C . ALA A 1 95 ? -18.334 -8.862 17.797 1.00 86.25 95 ALA A C 1
ATOM 776 O O . ALA A 1 95 ? -18.975 -8.671 16.759 1.00 86.25 95 ALA A O 1
ATOM 777 N N . VAL A 1 96 ? -17.236 -8.162 18.098 1.00 88.44 96 VAL A N 1
ATOM 778 C CA . VAL A 1 96 ? -16.690 -7.094 17.247 1.00 88.44 96 VAL A CA 1
ATOM 779 C C . VAL A 1 96 ? -16.232 -7.648 15.898 1.00 88.44 96 VAL A C 1
ATOM 781 O O . VAL A 1 96 ? -16.634 -7.123 14.858 1.00 88.44 96 VAL A O 1
ATOM 784 N N . ALA A 1 97 ? -15.473 -8.750 15.882 1.00 88.62 97 ALA A N 1
ATOM 785 C CA . ALA A 1 97 ? -15.024 -9.379 14.638 1.00 88.62 97 ALA A CA 1
ATOM 786 C C . ALA A 1 97 ? -16.204 -9.776 13.729 1.00 88.62 97 ALA A C 1
ATOM 788 O O . ALA A 1 97 ? -16.193 -9.511 12.523 1.00 88.62 97 ALA A O 1
ATOM 789 N N . ARG A 1 98 ? -17.276 -10.342 14.301 1.00 88.69 98 ARG A N 1
ATOM 790 C CA . ARG A 1 98 ? -18.490 -10.690 13.545 1.00 88.69 98 ARG A CA 1
ATOM 791 C C . ARG A 1 98 ? -19.235 -9.478 13.019 1.00 88.69 98 ARG A C 1
ATOM 793 O O . ARG A 1 98 ? -19.732 -9.523 11.892 1.00 88.69 98 ARG A O 1
ATOM 800 N N . LYS A 1 99 ? -19.321 -8.403 13.801 1.00 89.81 99 LYS A N 1
ATOM 801 C CA . LYS A 1 99 ? -19.966 -7.167 13.353 1.00 89.81 99 LYS A CA 1
ATOM 802 C C . LYS A 1 99 ? -19.186 -6.482 12.243 1.00 89.81 99 LYS A C 1
ATOM 804 O O . LYS A 1 99 ? -19.809 -6.062 11.277 1.00 89.81 99 LYS A O 1
ATOM 809 N N . LEU A 1 100 ? -17.855 -6.466 12.306 1.00 89.00 100 LEU A N 1
ATOM 810 C CA . LEU A 1 100 ? -17.014 -6.002 11.198 1.00 89.00 100 LEU A CA 1
ATOM 811 C C . LEU A 1 100 ? -17.243 -6.843 9.935 1.00 89.00 100 LEU A C 1
ATOM 813 O O . LEU A 1 100 ? -17.486 -6.293 8.864 1.00 89.00 100 LEU A O 1
ATOM 817 N N . ASN A 1 101 ? -17.260 -8.173 10.059 1.00 87.94 101 ASN A N 1
ATOM 818 C CA . ASN A 1 101 ? -17.554 -9.058 8.929 1.00 87.94 101 ASN A CA 1
ATOM 819 C C . ASN A 1 101 ? -18.962 -8.832 8.357 1.00 87.94 101 ASN A C 1
ATOM 821 O O . ASN A 1 101 ? -19.147 -8.814 7.144 1.00 87.94 101 ASN A O 1
ATOM 825 N N . THR A 1 102 ? -19.950 -8.602 9.221 1.00 87.94 102 THR A N 1
ATOM 826 C CA . THR A 1 102 ? -21.331 -8.311 8.813 1.00 87.94 102 THR A CA 1
ATOM 827 C C . THR A 1 102 ? -21.431 -6.962 8.107 1.00 87.94 102 THR A C 1
ATOM 829 O O . THR A 1 102 ? -22.032 -6.892 7.041 1.00 87.94 102 THR A O 1
ATOM 832 N N . ALA A 1 103 ? -20.805 -5.916 8.653 1.00 86.94 103 ALA A N 1
ATOM 833 C CA . ALA A 1 103 ? -20.748 -4.582 8.062 1.00 86.94 103 ALA A CA 1
ATOM 834 C C . ALA A 1 103 ? -20.172 -4.631 6.642 1.00 86.94 103 ALA A C 1
ATOM 836 O O . ALA A 1 103 ? -20.768 -4.113 5.699 1.00 86.94 103 ALA A O 1
ATOM 837 N N . VAL A 1 104 ? -19.052 -5.335 6.476 1.00 84.31 104 VAL A N 1
ATOM 838 C CA . VAL A 1 104 ? -18.428 -5.521 5.167 1.00 84.31 104 VAL A CA 1
ATOM 839 C C . VAL A 1 104 ? -19.289 -6.381 4.236 1.00 84.31 104 VAL A C 1
ATOM 841 O O . VAL A 1 104 ? -19.458 -6.041 3.064 1.00 84.31 104 VAL A O 1
ATOM 844 N N . SER A 1 105 ? -19.880 -7.465 4.738 1.00 83.25 105 SER A N 1
ATOM 845 C CA . SER A 1 105 ? -20.747 -8.341 3.944 1.00 83.25 105 SER A CA 1
ATOM 846 C C . SER A 1 105 ? -22.008 -7.637 3.453 1.00 83.25 105 SER A C 1
ATOM 848 O O . SER A 1 105 ? -22.393 -7.833 2.303 1.00 83.25 105 SER A O 1
ATOM 850 N N . GLN A 1 106 ? -22.605 -6.770 4.267 1.00 84.12 106 GLN A N 1
ATOM 851 C CA . GLN A 1 106 ? -23.761 -5.962 3.883 1.00 84.12 106 GLN A CA 1
ATOM 852 C C . GLN A 1 106 ? -23.393 -4.894 2.850 1.00 84.12 106 GLN A C 1
ATOM 854 O O . GLN A 1 106 ? -24.077 -4.782 1.835 1.00 84.12 106 GLN A O 1
ATOM 859 N N . ALA A 1 107 ? -22.292 -4.167 3.064 1.00 80.31 107 ALA A N 1
ATOM 860 C CA . ALA A 1 107 ? -21.879 -3.091 2.167 1.00 80.31 107 ALA A CA 1
ATOM 861 C C . ALA A 1 107 ? -21.363 -3.606 0.811 1.00 80.31 107 ALA A C 1
ATOM 863 O O . ALA A 1 107 ? -21.668 -3.047 -0.240 1.00 80.31 107 ALA A O 1
ATOM 864 N N . ALA A 1 108 ? -20.578 -4.687 0.819 1.00 71.19 108 ALA A N 1
ATOM 865 C CA . ALA A 1 108 ? -19.838 -5.154 -0.353 1.00 71.19 108 ALA A CA 1
ATOM 866 C C . ALA A 1 108 ? -20.282 -6.532 -0.872 1.00 71.19 108 ALA A C 1
ATOM 868 O O . ALA A 1 108 ? -19.763 -6.995 -1.892 1.00 71.19 108 ALA A O 1
ATOM 869 N N . GLY A 1 109 ? -21.225 -7.214 -0.217 1.00 70.12 109 GLY A N 1
ATOM 870 C CA . GLY A 1 109 ? -21.730 -8.527 -0.641 1.00 70.12 109 GLY A CA 1
ATOM 871 C C . GLY A 1 109 ? -20.685 -9.646 -0.586 1.00 70.12 109 GLY A C 1
ATOM 872 O O . GLY A 1 109 ? -20.731 -10.557 -1.408 1.00 70.12 109 GLY A O 1
ATOM 873 N N . THR A 1 110 ? -19.692 -9.548 0.304 1.00 71.81 110 THR A N 1
ATOM 874 C CA . THR A 1 110 ? -18.576 -10.509 0.414 1.00 71.81 110 THR A CA 1
ATOM 875 C C . THR A 1 110 ? -18.143 -10.696 1.867 1.00 71.81 110 THR A C 1
ATOM 877 O O . THR A 1 110 ? -18.225 -9.766 2.662 1.00 71.81 110 THR A O 1
ATOM 880 N N . SER A 1 111 ? -17.698 -11.900 2.227 1.00 69.62 111 SER A N 1
ATOM 881 C CA . SER A 1 111 ? -17.168 -12.185 3.566 1.00 69.62 111 SER A CA 1
ATOM 882 C C . SER A 1 111 ? -15.687 -11.813 3.670 1.00 69.62 111 SER A C 1
ATOM 884 O O . SER A 1 111 ? -14.937 -11.960 2.703 1.00 69.62 111 SER A O 1
ATOM 886 N N . LEU A 1 112 ? -15.261 -11.371 4.854 1.00 72.12 112 LEU A N 1
ATOM 887 C CA . LEU A 1 112 ? -13.858 -11.138 5.188 1.00 72.12 112 LEU A CA 1
ATOM 888 C C . LEU A 1 112 ? -13.139 -12.481 5.367 1.00 72.12 112 LEU A C 1
ATOM 890 O O . LEU A 1 112 ? -13.200 -13.095 6.434 1.00 72.12 112 LEU A O 1
ATOM 894 N N . ILE A 1 113 ? -12.480 -12.937 4.304 1.00 72.81 113 ILE A N 1
ATOM 895 C CA . ILE A 1 113 ? -11.602 -14.109 4.309 1.00 72.81 113 ILE A CA 1
ATOM 896 C C . ILE A 1 113 ? -10.227 -13.653 3.819 1.00 72.81 113 ILE A C 1
ATOM 898 O O . ILE A 1 113 ? -10.121 -12.977 2.794 1.00 72.81 113 ILE A O 1
ATOM 902 N N . TYR A 1 114 ? -9.200 -14.016 4.576 1.00 70.25 114 TYR A N 1
ATOM 903 C CA . TYR A 1 114 ? -7.795 -13.720 4.349 1.00 70.25 114 TYR A CA 1
ATOM 904 C C . TYR A 1 114 ? -7.072 -14.995 3.901 1.00 70.25 114 TYR A C 1
ATOM 906 O O . TYR A 1 114 ? -7.218 -16.060 4.509 1.00 70.25 114 TYR A O 1
ATOM 914 N N . GLY A 1 115 ? -6.276 -14.895 2.835 1.00 66.88 115 GLY A N 1
ATOM 915 C CA . GLY A 1 115 ? -5.600 -16.057 2.250 1.00 66.88 115 GLY A CA 1
ATOM 916 C C . GLY A 1 115 ? -6.574 -17.184 1.879 1.00 66.88 115 GLY A C 1
ATOM 917 O O . GLY A 1 115 ? -7.691 -16.927 1.432 1.00 66.88 115 GLY A O 1
ATOM 918 N N . ASP A 1 116 ? -6.151 -18.432 2.087 1.00 63.97 116 ASP A N 1
ATOM 919 C CA . ASP A 1 116 ? -6.875 -19.616 1.610 1.00 63.97 116 ASP A CA 1
ATOM 920 C C . ASP A 1 116 ? -8.015 -20.100 2.521 1.00 63.97 116 ASP A C 1
ATOM 922 O O . ASP A 1 116 ? -8.609 -21.105 2.150 1.00 63.97 116 ASP A O 1
ATOM 926 N N . ASN A 1 117 ? -8.305 -19.455 3.674 1.00 75.56 117 ASN A N 1
ATOM 927 C CA . ASN A 1 117 ? -9.521 -19.650 4.516 1.00 75.56 117 ASN A CA 1
ATOM 928 C C . ASN A 1 117 ? -9.481 -18.959 5.908 1.00 75.56 117 ASN A C 1
ATOM 930 O O . ASN A 1 117 ? -10.302 -19.276 6.768 1.00 75.56 117 ASN A O 1
ATOM 934 N N . ILE A 1 118 ? -8.561 -18.027 6.171 1.00 81.56 118 ILE A N 1
ATOM 935 C CA . ILE A 1 118 ? -8.396 -17.443 7.513 1.00 81.56 118 ILE A CA 1
ATOM 936 C C . ILE A 1 118 ? -9.434 -16.338 7.709 1.00 81.56 118 ILE A C 1
ATOM 938 O O . ILE A 1 118 ? -9.495 -15.393 6.927 1.00 81.56 118 ILE A O 1
ATOM 942 N N . ASN A 1 119 ? -10.265 -16.419 8.743 1.00 85.75 119 ASN A N 1
ATOM 943 C CA . ASN A 1 119 ? -11.272 -15.388 9.014 1.00 85.75 119 ASN A CA 1
ATOM 944 C C . ASN A 1 119 ? -10.781 -14.357 10.052 1.00 85.75 119 ASN A C 1
ATOM 946 O O . ASN A 1 119 ? -9.735 -14.516 10.682 1.00 85.75 119 ASN A O 1
ATOM 950 N N . LEU A 1 120 ? -11.543 -13.274 10.236 1.00 85.12 120 LEU A N 1
ATOM 951 C CA . LEU A 1 120 ? -11.182 -12.217 11.189 1.00 85.12 120 LEU A CA 1
ATOM 952 C C . LEU A 1 120 ? -11.151 -12.713 12.646 1.00 85.12 120 LEU A C 1
ATOM 954 O O . LEU A 1 120 ? -10.354 -12.216 13.435 1.00 85.12 120 LEU A O 1
ATOM 958 N N . GLU A 1 121 ? -11.972 -13.705 13.001 1.00 87.12 121 GLU A N 1
ATOM 959 C CA . GLU A 1 121 ? -11.964 -14.313 14.339 1.00 87.12 121 GLU A CA 1
ATOM 960 C C . GLU A 1 121 ? -10.618 -15.015 14.592 1.00 87.12 121 GLU A C 1
ATOM 962 O O . GLU A 1 121 ? -9.978 -14.807 15.621 1.00 87.12 121 GLU A O 1
ATOM 967 N N . GLU A 1 122 ? -10.135 -15.781 13.615 1.00 85.31 122 GLU A N 1
ATOM 968 C CA . GLU A 1 122 ? -8.850 -16.475 13.673 1.00 85.31 122 GLU A CA 1
ATOM 969 C C . GLU A 1 122 ? -7.673 -15.494 13.761 1.00 85.31 122 GLU A C 1
ATOM 971 O O . GLU A 1 122 ? -6.768 -15.702 14.568 1.00 85.31 122 GLU A O 1
ATOM 976 N N . ILE A 1 123 ? -7.705 -14.374 13.032 1.00 85.19 123 ILE A N 1
ATOM 977 C CA . ILE A 1 123 ? -6.676 -13.318 13.129 1.00 85.19 123 ILE A CA 1
ATOM 978 C C . ILE A 1 123 ? -6.616 -12.709 14.529 1.00 85.19 123 ILE A C 1
ATOM 980 O O . ILE A 1 123 ? -5.532 -12.438 15.046 1.00 85.19 123 ILE A O 1
ATOM 984 N N . VAL A 1 124 ? -7.777 -12.498 15.148 1.00 84.75 124 VAL A N 1
ATOM 985 C CA . VAL A 1 124 ? -7.880 -11.906 16.484 1.00 84.75 124 VAL A CA 1
ATOM 986 C C . VAL A 1 124 ? -7.378 -12.856 17.570 1.00 84.75 124 VAL A C 1
ATOM 988 O O . VAL A 1 124 ? -6.785 -12.402 18.548 1.00 84.75 124 VAL A O 1
ATOM 991 N N . PHE A 1 125 ? -7.574 -14.166 17.423 1.00 83.19 125 PHE A N 1
ATOM 992 C CA . PHE A 1 125 ? -7.178 -15.131 18.454 1.00 83.19 125 PHE A CA 1
ATOM 993 C C . PHE A 1 125 ? -5.806 -15.767 18.238 1.00 83.19 125 PHE A C 1
ATOM 995 O O . PHE A 1 125 ? -5.231 -16.280 19.200 1.00 83.19 125 PHE A O 1
ATOM 1002 N N . THR A 1 126 ? -5.253 -15.711 17.026 1.00 82.69 126 THR A N 1
ATOM 1003 C CA . THR A 1 126 ? -3.940 -16.297 16.738 1.00 82.69 126 THR A CA 1
ATOM 1004 C C . THR A 1 126 ? -2.826 -15.414 17.291 1.00 82.69 126 THR A C 1
ATOM 1006 O O . THR A 1 126 ? -2.475 -14.378 16.724 1.00 82.69 126 THR A O 1
ATOM 1009 N N . GLN A 1 127 ? -2.267 -15.852 18.415 1.00 79.62 127 GLN A N 1
ATOM 1010 C CA . GLN A 1 127 ? -1.080 -15.287 19.045 1.00 79.62 127 GLN A CA 1
ATOM 1011 C C . GLN A 1 127 ? 0.001 -16.364 19.136 1.00 79.62 127 GLN A C 1
ATOM 1013 O O . GLN A 1 127 ? -0.295 -17.527 19.422 1.00 79.62 127 GLN A O 1
ATOM 1018 N N . ASP A 1 128 ? 1.253 -15.971 18.924 1.00 77.62 128 ASP A N 1
ATOM 1019 C CA . ASP A 1 128 ? 2.398 -16.840 19.169 1.00 77.62 128 ASP A CA 1
ATOM 1020 C C . ASP A 1 128 ? 2.562 -17.130 20.670 1.00 77.62 128 ASP A C 1
ATOM 1022 O O . ASP A 1 128 ? 1.893 -16.569 21.542 1.00 77.62 128 ASP A O 1
ATOM 1026 N N . LYS A 1 129 ? 3.499 -18.027 20.994 1.00 72.94 129 LYS A N 1
ATOM 1027 C CA . LYS A 1 129 ? 3.783 -18.462 22.374 1.00 72.94 129 LYS A CA 1
ATOM 1028 C C . LYS A 1 129 ? 4.166 -17.322 23.325 1.00 72.94 129 LYS A C 1
ATOM 1030 O O . LYS A 1 129 ? 4.117 -17.518 24.536 1.00 72.94 129 LYS A O 1
ATOM 1035 N N . ASP A 1 130 ? 4.581 -16.175 22.795 1.00 73.19 130 ASP A N 1
ATOM 1036 C CA . ASP A 1 130 ? 4.923 -14.983 23.571 1.00 73.19 130 ASP A CA 1
ATOM 1037 C C . ASP A 1 130 ? 3.691 -14.164 24.006 1.00 73.19 130 ASP A C 1
ATOM 1039 O O . ASP A 1 130 ? 3.813 -13.311 24.883 1.00 73.19 130 ASP A O 1
ATOM 1043 N N . GLY A 1 131 ? 2.506 -14.429 23.437 1.00 70.38 131 GLY A N 1
ATOM 1044 C CA . GLY A 1 131 ? 1.273 -13.685 23.707 1.00 70.38 131 GLY A CA 1
ATOM 1045 C C . GLY A 1 131 ? 1.292 -12.225 23.233 1.00 70.38 131 GLY A C 1
ATOM 1046 O O . GLY A 1 131 ? 0.447 -11.445 23.690 1.00 70.38 131 GLY A O 1
ATOM 1047 N N . ILE A 1 132 ? 2.258 -11.869 22.372 1.00 76.94 132 ILE A N 1
ATOM 1048 C CA . ILE A 1 132 ? 2.499 -10.527 21.808 1.00 76.94 132 ILE A CA 1
ATOM 1049 C C . ILE A 1 132 ? 2.421 -10.587 20.285 1.00 76.94 132 ILE A C 1
ATOM 1051 O O . ILE A 1 132 ? 1.766 -9.758 19.657 1.00 76.94 132 ILE A O 1
ATOM 1055 N N . THR A 1 133 ? 3.113 -11.550 19.679 1.00 80.69 133 THR A N 1
ATOM 1056 C CA . THR A 1 133 ? 3.238 -11.621 18.228 1.00 80.69 133 THR A CA 1
ATOM 1057 C C . THR A 1 133 ? 1.951 -12.189 17.640 1.00 80.69 133 THR A C 1
ATOM 1059 O O . THR A 1 133 ? 1.471 -13.251 18.042 1.00 80.69 133 THR A O 1
ATOM 1062 N N . ARG A 1 134 ? 1.372 -11.459 16.683 1.00 86.19 134 ARG A N 1
ATOM 1063 C CA . ARG A 1 134 ? 0.136 -11.829 15.978 1.00 86.19 134 ARG A CA 1
ATOM 1064 C C . ARG A 1 134 ? 0.435 -12.032 14.503 1.00 86.19 134 ARG A C 1
ATOM 1066 O O . ARG A 1 134 ? 0.215 -11.137 13.691 1.00 86.19 134 ARG A O 1
ATOM 1073 N N . THR A 1 135 ? 0.951 -13.204 14.149 1.00 85.69 135 THR A N 1
ATOM 1074 C CA . THR A 1 135 ? 1.554 -13.473 12.833 1.00 85.69 135 THR A CA 1
ATOM 1075 C C . THR A 1 135 ? 0.648 -13.079 11.663 1.00 85.69 135 THR A C 1
ATOM 1077 O O . THR A 1 135 ? 1.103 -12.429 10.723 1.00 85.69 135 THR A O 1
ATOM 1080 N N . HIS A 1 136 ? -0.645 -13.413 11.727 1.00 86.38 136 HIS A N 1
ATOM 1081 C CA . HIS A 1 136 ? -1.591 -13.068 10.664 1.00 86.38 136 HIS A CA 1
ATOM 1082 C C . HIS A 1 136 ? -1.877 -11.567 10.594 1.00 86.38 136 HIS A C 1
ATOM 1084 O O . HIS A 1 136 ? -1.853 -11.001 9.504 1.00 86.38 136 HIS A O 1
ATOM 1090 N N . PHE A 1 137 ? -2.090 -10.906 11.736 1.00 89.44 137 PHE A N 1
ATOM 1091 C CA . PHE A 1 137 ? -2.286 -9.456 11.775 1.00 89.44 137 PHE A CA 1
ATOM 1092 C C . PHE A 1 137 ? -1.071 -8.715 11.221 1.00 89.44 137 PHE A C 1
ATOM 1094 O O . PHE A 1 137 ? -1.222 -7.841 10.377 1.00 89.44 137 PHE A O 1
ATOM 1101 N N . GLU A 1 138 ? 0.135 -9.082 11.647 1.00 89.31 138 GLU A N 1
ATOM 1102 C CA . GLU A 1 138 ? 1.361 -8.427 11.196 1.00 89.31 138 GLU A CA 1
ATOM 1103 C C . GLU A 1 138 ? 1.596 -8.623 9.698 1.00 89.31 138 GLU A C 1
ATOM 1105 O O . GLU A 1 138 ? 1.968 -7.675 9.006 1.00 89.31 138 GLU A O 1
ATOM 1110 N N . ALA A 1 139 ? 1.330 -9.829 9.185 1.00 83.94 139 ALA A N 1
ATOM 1111 C CA . ALA A 1 139 ? 1.402 -10.112 7.757 1.00 83.94 139 ALA A CA 1
ATOM 1112 C C . ALA A 1 139 ? 0.414 -9.246 6.963 1.00 83.94 139 ALA A C 1
ATOM 1114 O O . ALA A 1 139 ? 0.792 -8.671 5.946 1.00 83.94 139 ALA A O 1
ATOM 1115 N N . ILE A 1 140 ? -0.821 -9.107 7.452 1.00 83.75 140 ILE A N 1
ATOM 1116 C CA . ILE A 1 140 ? -1.854 -8.263 6.839 1.00 83.75 140 ILE A CA 1
ATOM 1117 C C . ILE A 1 140 ? -1.472 -6.781 6.906 1.00 83.75 140 ILE A C 1
ATOM 1119 O O . ILE A 1 140 ? -1.594 -6.061 5.920 1.00 83.75 140 ILE A O 1
ATOM 1123 N N . TYR A 1 141 ? -0.998 -6.319 8.059 1.00 84.88 141 TYR A N 1
ATOM 1124 C CA . TYR A 1 141 ? -0.709 -4.913 8.311 1.00 84.88 141 TYR A CA 1
ATOM 1125 C C . TYR A 1 141 ? 0.525 -4.420 7.541 1.00 84.88 141 TYR A C 1
ATOM 1127 O O . TYR A 1 141 ? 0.572 -3.276 7.088 1.00 84.88 141 TYR A O 1
ATOM 1135 N N . LEU A 1 142 ? 1.526 -5.288 7.364 1.00 79.38 142 LEU A N 1
ATOM 1136 C CA . LEU A 1 142 ? 2.732 -4.997 6.586 1.00 79.38 142 LEU A CA 1
ATOM 1137 C C . LEU A 1 142 ? 2.591 -5.326 5.095 1.00 79.38 142 LEU A C 1
ATOM 1139 O O . LEU A 1 142 ? 3.514 -5.022 4.330 1.00 79.38 142 LEU A O 1
ATOM 1143 N N . ALA A 1 143 ? 1.479 -5.935 4.675 1.00 67.19 143 ALA A N 1
ATOM 1144 C CA . ALA A 1 143 ? 1.227 -6.220 3.272 1.00 67.19 143 ALA A CA 1
ATOM 1145 C C . ALA A 1 143 ? 1.246 -4.922 2.451 1.00 67.19 143 ALA A C 1
ATOM 1147 O O . ALA A 1 143 ? 0.731 -3.880 2.860 1.00 67.19 143 ALA A O 1
ATOM 1148 N N . ASN A 1 144 ? 1.856 -4.990 1.268 1.00 57.91 144 ASN A N 1
ATOM 1149 C CA . ASN A 1 144 ? 1.833 -3.880 0.311 1.00 57.91 144 ASN A CA 1
ATOM 1150 C C . ASN A 1 144 ? 0.609 -3.944 -0.621 1.00 57.91 144 ASN A C 1
ATOM 1152 O O . ASN A 1 144 ? 0.444 -3.065 -1.458 1.00 57.91 144 ASN A O 1
ATOM 1156 N N . GLU A 1 145 ? -0.234 -4.966 -0.479 1.00 56.91 145 GLU A N 1
ATOM 1157 C CA . GLU A 1 145 ? -1.436 -5.189 -1.281 1.00 56.91 145 GLU A CA 1
ATOM 1158 C C . GLU A 1 145 ? -2.651 -5.492 -0.392 1.00 56.91 145 GLU A C 1
ATOM 1160 O O . GLU A 1 145 ? -2.515 -5.839 0.783 1.00 56.91 145 GLU A O 1
ATOM 1165 N N . GLU A 1 146 ? -3.853 -5.356 -0.955 1.00 69.44 146 GLU A N 1
ATOM 1166 C CA . GLU A 1 146 ? -5.089 -5.764 -0.288 1.00 69.44 146 GLU A CA 1
ATOM 1167 C C . GLU A 1 146 ? -5.140 -7.296 -0.154 1.00 69.44 146 GLU A C 1
ATOM 1169 O O . GLU A 1 146 ? -5.016 -8.022 -1.143 1.00 69.44 146 GLU A O 1
ATOM 1174 N N . THR A 1 147 ? -5.331 -7.771 1.078 1.00 67.69 147 THR A N 1
ATOM 1175 C CA . THR A 1 147 ? -5.281 -9.197 1.447 1.00 67.69 147 THR A CA 1
ATOM 1176 C C . THR A 1 147 ? -6.663 -9.846 1.569 1.00 67.69 147 THR A C 1
ATOM 1178 O O . THR A 1 147 ? -6.753 -11.065 1.721 1.00 67.69 147 THR A O 1
ATOM 1181 N N . LEU A 1 148 ? -7.740 -9.055 1.477 1.00 68.12 148 LEU A N 1
ATOM 1182 C CA . LEU A 1 148 ? -9.118 -9.541 1.387 1.00 68.12 148 LEU A CA 1
ATOM 1183 C C . LEU A 1 148 ? -9.467 -10.066 -0.016 1.00 68.12 148 LEU A C 1
ATOM 1185 O O . LEU A 1 148 ? -8.702 -9.944 -0.976 1.00 68.12 148 LEU A O 1
ATOM 1189 N N . ALA A 1 149 ? -10.673 -10.633 -0.137 1.00 63.44 149 ALA A N 1
ATOM 1190 C CA . ALA A 1 149 ? -11.238 -11.128 -1.390 1.00 63.44 149 ALA A CA 1
ATOM 1191 C C . ALA A 1 149 ? -11.045 -10.146 -2.562 1.00 63.44 149 ALA A C 1
ATOM 1193 O O . ALA A 1 149 ? -11.110 -8.929 -2.389 1.00 63.44 149 ALA A O 1
ATOM 1194 N N . ALA A 1 150 ? -10.894 -10.680 -3.782 1.00 55.56 150 ALA A N 1
ATOM 1195 C CA . ALA A 1 150 ? -10.546 -9.917 -4.988 1.00 55.56 150 ALA A CA 1
ATOM 1196 C C . ALA A 1 150 ? -11.403 -8.657 -5.229 1.00 55.56 150 ALA A C 1
ATOM 1198 O O . ALA A 1 150 ? -10.918 -7.686 -5.797 1.00 55.56 150 ALA A O 1
ATOM 1199 N N . LYS A 1 151 ? -12.652 -8.639 -4.747 1.00 53.84 151 LYS A N 1
ATOM 1200 C CA . LYS A 1 151 ? -13.565 -7.494 -4.843 1.00 53.84 151 LYS A CA 1
ATOM 1201 C C . LYS A 1 151 ? -13.097 -6.259 -4.051 1.00 53.84 151 LYS A C 1
ATOM 1203 O O . LYS A 1 151 ? -13.384 -5.143 -4.470 1.00 53.84 151 LYS A O 1
ATOM 1208 N N . PHE A 1 152 ? -12.353 -6.441 -2.957 1.00 55.97 152 PHE A N 1
ATOM 1209 C CA . PHE A 1 152 ? -11.770 -5.347 -2.163 1.00 55.97 152 PHE A CA 1
ATOM 1210 C C . PHE A 1 152 ? -10.465 -4.808 -2.741 1.00 55.97 152 PHE A C 1
ATOM 1212 O O . PHE A 1 152 ? -10.095 -3.680 -2.428 1.00 55.97 152 PHE A O 1
ATOM 1219 N N . LYS A 1 153 ? -9.818 -5.539 -3.665 1.00 51.12 153 LYS A N 1
ATOM 1220 C CA . LYS A 1 153 ? -8.632 -5.054 -4.400 1.00 51.12 153 LYS A CA 1
ATOM 1221 C C . LYS A 1 153 ? -8.905 -3.793 -5.232 1.00 51.12 153 LYS A C 1
ATOM 1223 O O . LYS A 1 153 ? -7.992 -3.246 -5.841 1.00 51.12 153 LYS A O 1
ATOM 1228 N N . HIS A 1 154 ? -10.160 -3.355 -5.304 1.00 47.78 154 HIS A N 1
ATOM 1229 C CA . HIS A 1 154 ? -10.608 -2.208 -6.083 1.00 47.78 154 HIS A CA 1
ATOM 1230 C C . HIS A 1 154 ? -10.940 -0.968 -5.236 1.00 47.78 154 HIS A C 1
ATOM 1232 O O . HIS A 1 154 ? -11.449 -0.003 -5.798 1.00 47.78 154 HIS A O 1
ATOM 1238 N N . ILE A 1 155 ? -10.674 -0.963 -3.921 1.00 56.34 155 ILE A N 1
ATOM 1239 C CA . ILE A 1 155 ? -10.825 0.254 -3.111 1.00 56.34 155 ILE A CA 1
ATOM 1240 C C . ILE A 1 155 ? -9.780 1.300 -3.520 1.00 56.34 155 ILE A C 1
ATOM 1242 O O . ILE A 1 155 ? -8.600 0.977 -3.667 1.00 56.34 155 ILE A O 1
ATOM 1246 N N . THR A 1 156 ? -10.196 2.550 -3.740 1.00 52.25 156 THR A N 1
ATOM 1247 C CA . THR A 1 156 ? -9.252 3.606 -4.133 1.00 52.25 156 THR A CA 1
ATOM 1248 C C . THR A 1 156 ? -8.469 4.143 -2.929 1.00 52.25 156 THR A C 1
ATOM 1250 O O . THR A 1 156 ? -8.898 4.003 -1.786 1.00 52.25 156 THR A O 1
ATOM 1253 N N . THR A 1 157 ? -7.322 4.794 -3.156 1.00 56.06 157 THR A N 1
ATOM 1254 C CA . THR A 1 157 ? -6.548 5.454 -2.091 1.00 56.06 157 THR A CA 1
ATOM 1255 C C . THR A 1 157 ? -7.354 6.576 -1.442 1.00 56.06 157 THR A C 1
ATOM 1257 O O . THR A 1 157 ? -7.285 6.750 -0.229 1.00 56.06 157 THR A O 1
ATOM 1260 N N . ASP A 1 158 ? -8.157 7.300 -2.224 1.00 50.72 158 ASP A N 1
ATOM 1261 C CA . ASP A 1 158 ? -9.043 8.347 -1.714 1.00 50.72 158 ASP A CA 1
ATOM 1262 C C . ASP A 1 158 ? -10.184 7.764 -0.877 1.00 50.72 158 ASP A C 1
ATOM 1264 O O . ASP A 1 158 ? -10.498 8.306 0.181 1.00 50.72 158 ASP A O 1
ATOM 1268 N N . ASP A 1 159 ? -10.762 6.632 -1.291 1.00 61.44 159 ASP A N 1
ATOM 1269 C CA . ASP A 1 159 ? -11.764 5.911 -0.501 1.00 61.44 159 ASP A CA 1
ATOM 1270 C C . ASP A 1 159 ? -11.165 5.365 0.795 1.00 61.44 159 ASP A C 1
ATOM 1272 O O . ASP A 1 159 ? -11.746 5.543 1.863 1.00 61.44 159 ASP A O 1
ATOM 1276 N N . LEU A 1 160 ? -9.975 4.762 0.730 1.00 72.06 160 LEU A N 1
ATOM 1277 C CA . LEU A 1 160 ? -9.260 4.282 1.908 1.00 72.06 160 LEU A CA 1
ATOM 1278 C C . LEU A 1 160 ? -8.926 5.439 2.857 1.00 72.06 160 LEU A C 1
ATOM 1280 O O . LEU A 1 160 ? -9.157 5.329 4.058 1.00 72.06 160 LEU A O 1
ATOM 1284 N N . ASN A 1 161 ? -8.427 6.563 2.343 1.00 68.25 161 ASN A N 1
ATOM 1285 C CA . ASN A 1 161 ? -8.129 7.745 3.150 1.00 68.25 161 ASN A CA 1
ATOM 1286 C C . ASN A 1 161 ? -9.394 8.385 3.727 1.00 68.25 161 ASN A C 1
ATOM 1288 O O . ASN A 1 161 ? -9.362 8.854 4.865 1.00 68.25 161 ASN A O 1
ATOM 1292 N N . ARG A 1 162 ? -10.512 8.375 2.991 1.00 75.19 162 ARG A N 1
ATOM 1293 C CA . ARG A 1 162 ? -11.818 8.798 3.508 1.00 75.19 162 ARG A CA 1
ATOM 1294 C C . ARG A 1 162 ? -12.251 7.897 4.658 1.00 75.19 162 ARG A C 1
ATOM 1296 O O . ARG A 1 162 ? -12.502 8.412 5.739 1.00 75.19 162 ARG A O 1
ATOM 1303 N N . ILE A 1 163 ? -12.240 6.579 4.465 1.00 80.25 163 ILE A N 1
ATOM 1304 C CA . ILE A 1 163 ? -12.580 5.596 5.504 1.00 80.25 163 ILE A CA 1
ATOM 1305 C C . ILE A 1 163 ? -11.691 5.787 6.735 1.00 80.25 163 ILE A C 1
ATOM 1307 O O . ILE A 1 163 ? -12.198 5.911 7.846 1.00 80.25 163 ILE A O 1
ATOM 1311 N N . LYS A 1 164 ? -10.368 5.886 6.550 1.00 82.19 164 LYS A N 1
ATOM 1312 C CA . LYS A 1 164 ? -9.413 6.156 7.635 1.00 82.19 164 LYS A CA 1
ATOM 1313 C C . LYS A 1 164 ? -9.780 7.431 8.379 1.00 82.19 164 LYS A C 1
ATOM 1315 O O . LYS A 1 164 ? -9.868 7.412 9.600 1.00 82.19 164 LYS A O 1
ATOM 1320 N N . LYS A 1 165 ? -10.027 8.525 7.659 1.00 77.12 165 LYS A N 1
ATOM 1321 C CA . LYS A 1 165 ? -10.388 9.813 8.254 1.00 77.12 165 LYS A CA 1
ATOM 1322 C C . LYS A 1 165 ? -11.704 9.737 9.024 1.00 77.12 165 LYS A C 1
ATOM 1324 O O . LYS A 1 165 ? -11.761 10.237 10.142 1.00 77.12 165 LYS A O 1
ATOM 1329 N N . ASP A 1 166 ? -12.728 9.100 8.468 1.00 80.44 166 ASP A N 1
ATOM 1330 C CA . ASP A 1 166 ? -14.035 8.948 9.113 1.00 80.44 166 ASP A CA 1
ATOM 1331 C C . ASP A 1 166 ? -13.913 8.157 10.426 1.00 80.44 166 ASP A C 1
ATOM 1333 O O . ASP A 1 166 ? -14.444 8.565 11.463 1.00 80.44 166 ASP A O 1
ATOM 1337 N N . LEU A 1 167 ? -13.142 7.066 10.409 1.00 84.50 167 LEU A N 1
ATOM 1338 C CA . LEU A 1 167 ? -12.863 6.245 11.589 1.00 84.50 167 LEU A CA 1
ATOM 1339 C C . LEU A 1 167 ? -12.005 6.989 12.623 1.00 84.50 167 LEU A C 1
ATOM 1341 O O . LEU A 1 167 ? -12.313 6.960 13.814 1.00 84.50 167 LEU A O 1
ATOM 1345 N N . ILE A 1 168 ? -10.962 7.700 12.186 1.00 83.25 168 ILE A N 1
ATOM 1346 C CA . ILE A 1 168 ? -10.106 8.513 13.064 1.00 83.25 168 ILE A CA 1
ATOM 1347 C C . ILE A 1 168 ? -10.931 9.607 13.741 1.00 83.25 168 ILE A C 1
ATOM 1349 O O . ILE A 1 168 ? -10.825 9.773 14.950 1.00 83.25 168 ILE A O 1
ATOM 1353 N N . VAL A 1 169 ? -11.819 10.292 13.015 1.00 80.81 169 VAL A N 1
ATOM 1354 C CA . VAL A 1 169 ? -12.710 11.308 13.599 1.00 80.81 169 VAL A CA 1
ATOM 1355 C C . VAL A 1 169 ? -13.600 10.704 14.690 1.00 80.81 169 VAL A C 1
ATOM 1357 O O . VAL A 1 169 ? -13.829 11.346 15.717 1.00 80.81 169 VAL A O 1
ATOM 1360 N N . LYS A 1 170 ? -14.094 9.470 14.519 1.00 85.06 170 LYS A N 1
ATOM 1361 C CA . LYS A 1 170 ? -14.853 8.765 15.567 1.00 85.06 170 LYS A CA 1
ATOM 1362 C C . LYS A 1 170 ? -13.984 8.454 16.791 1.00 85.06 170 LYS A C 1
ATOM 1364 O O . LYS A 1 170 ? -14.409 8.729 17.912 1.00 85.06 170 LYS A O 1
ATOM 1369 N N . LEU A 1 171 ? -12.763 7.959 16.590 1.00 86.25 171 LEU A N 1
ATOM 1370 C CA . LEU A 1 171 ? -11.808 7.675 17.670 1.00 86.25 171 LEU A CA 1
ATOM 1371 C C . LEU A 1 171 ? -11.381 8.949 18.423 1.00 86.25 171 LEU A C 1
ATOM 1373 O O . LEU A 1 171 ? -11.312 8.957 19.651 1.00 86.25 171 LEU A O 1
ATOM 1377 N N . GLU A 1 172 ? -11.148 10.053 17.712 1.00 84.94 172 GLU A N 1
ATOM 1378 C CA . GLU A 1 172 ? -10.825 11.358 18.299 1.00 84.94 172 GLU A CA 1
ATOM 1379 C C . GLU A 1 172 ? -11.989 11.926 19.110 1.00 84.94 172 GLU A C 1
ATOM 1381 O O . GLU A 1 172 ? -11.789 12.430 20.216 1.00 84.94 172 GLU A O 1
ATOM 1386 N N . ARG A 1 173 ? -13.225 11.796 18.613 1.00 84.00 173 ARG A N 1
ATOM 1387 C CA . ARG A 1 173 ? -14.417 12.151 19.395 1.00 84.00 173 ARG A CA 1
ATOM 1388 C C . ARG A 1 173 ? -14.510 11.304 20.658 1.00 84.00 173 ARG A C 1
ATOM 1390 O O . ARG A 1 173 ? -14.757 11.854 21.729 1.00 84.00 173 ARG A O 1
ATOM 1397 N N . PHE A 1 174 ? -14.249 10.002 20.573 1.00 85.12 174 PHE A N 1
ATOM 1398 C CA . PHE A 1 174 ? -14.265 9.130 21.744 1.00 85.12 174 PHE A CA 1
ATOM 1399 C C . PHE A 1 174 ? -13.205 9.507 22.790 1.00 85.12 174 PHE A C 1
ATOM 1401 O O . PHE A 1 174 ? -13.488 9.439 23.982 1.00 85.12 174 PHE A O 1
ATOM 1408 N N . LYS A 1 175 ? -12.026 10.008 22.395 1.00 84.44 175 LYS A N 1
ATOM 1409 C CA . LYS A 1 175 ? -11.054 10.557 23.363 1.00 84.44 175 LYS A CA 1
ATOM 1410 C C . LYS A 1 175 ? -11.646 11.672 24.222 1.00 84.44 175 LYS A C 1
ATOM 1412 O O . LYS A 1 175 ? -11.410 11.708 25.422 1.00 84.44 175 LYS A O 1
ATOM 1417 N N . THR A 1 176 ? -12.475 12.539 23.640 1.00 81.00 176 THR A N 1
ATOM 1418 C CA . THR A 1 176 ? -13.142 13.594 24.420 1.00 81.00 176 THR A CA 1
ATOM 1419 C C . THR A 1 176 ? -14.137 13.033 25.441 1.00 81.00 176 THR A C 1
ATOM 1421 O O . THR A 1 176 ? -14.329 13.638 26.497 1.00 81.00 176 THR A O 1
ATOM 1424 N N . VAL A 1 177 ? -14.727 11.864 25.155 1.00 80.12 177 VAL A N 1
ATOM 1425 C CA . VAL A 1 177 ? -15.570 11.106 26.093 1.00 80.12 177 VAL A CA 1
ATOM 1426 C C . VAL A 1 177 ? -14.711 10.441 27.169 1.00 80.12 177 VAL A C 1
ATOM 1428 O O . VAL A 1 177 ? -15.075 10.484 28.337 1.00 80.12 177 VAL A O 1
ATOM 1431 N N . LEU A 1 178 ? -13.540 9.896 26.823 1.00 82.19 178 LEU A N 1
ATOM 1432 C CA . LEU A 1 178 ? -12.600 9.339 27.804 1.00 82.19 178 LEU A CA 1
ATOM 1433 C C . LEU A 1 178 ? -12.132 10.362 28.839 1.00 82.19 178 LEU A C 1
ATOM 1435 O O . LEU A 1 178 ? -11.774 9.976 29.948 1.00 82.19 178 LEU A O 1
ATOM 1439 N N . ASP A 1 179 ? -12.134 11.646 28.499 1.00 80.81 179 ASP A N 1
ATOM 1440 C CA . ASP A 1 179 ? -11.673 12.715 29.381 1.00 80.81 179 ASP A CA 1
ATOM 1441 C C . ASP A 1 179 ? -12.782 13.295 30.276 1.00 80.81 179 ASP A C 1
ATOM 1443 O O . ASP A 1 179 ? -12.519 14.232 31.034 1.00 80.81 179 ASP A O 1
ATOM 1447 N N . ARG A 1 180 ? -14.033 12.810 30.175 1.00 79.44 180 ARG A N 1
ATOM 1448 C CA . ARG A 1 180 ? -15.192 13.397 30.875 1.00 79.44 180 ARG A CA 1
ATOM 1449 C C . ARG A 1 180 ? -16.248 12.354 31.277 1.00 79.44 180 ARG A C 1
ATOM 1451 O O . ARG A 1 180 ? -16.408 11.313 30.657 1.00 79.44 180 ARG A O 1
ATOM 1458 N N . GLY A 1 181 ? -17.051 12.676 32.291 1.00 75.94 181 GLY A N 1
ATOM 1459 C CA . GLY A 1 181 ? -18.272 11.928 32.622 1.00 75.94 181 GLY A CA 1
ATOM 1460 C C . GLY A 1 181 ? -18.073 10.661 33.464 1.00 75.94 181 GLY A C 1
ATOM 1461 O O . GLY A 1 181 ? -17.028 10.431 34.066 1.00 75.94 181 GLY A O 1
ATOM 1462 N N . GLU A 1 182 ? -19.128 9.847 33.553 1.00 77.50 182 GLU A N 1
ATOM 1463 C CA . GLU A 1 182 ? -19.178 8.664 34.428 1.00 77.50 182 GLU A CA 1
ATOM 1464 C C . GLU A 1 182 ? -18.208 7.558 33.986 1.00 77.50 182 GLU A C 1
ATOM 1466 O O . GLU A 1 182 ? -17.596 6.892 34.822 1.00 77.50 182 GLU A O 1
ATOM 1471 N N . PHE A 1 183 ? -18.012 7.405 32.675 1.00 79.19 183 PHE A N 1
ATOM 1472 C CA . PHE A 1 183 ? -17.080 6.432 32.111 1.00 79.19 183 PHE A CA 1
ATOM 1473 C C . PHE A 1 183 ? -15.624 6.737 32.497 1.00 79.19 183 PHE A C 1
ATOM 1475 O O . PHE A 1 183 ? -14.908 5.836 32.937 1.00 79.19 183 PHE A O 1
ATOM 1482 N N . HIS A 1 184 ? -15.219 8.011 32.431 1.00 85.69 184 HIS A N 1
ATOM 1483 C CA . HIS A 1 184 ? -13.907 8.481 32.883 1.00 85.69 184 HIS A CA 1
ATOM 1484 C C . HIS A 1 184 ? -13.635 8.095 34.342 1.00 85.69 184 HIS A C 1
ATOM 1486 O O . HIS A 1 184 ? -12.673 7.379 34.622 1.00 85.69 184 HIS A O 1
ATOM 1492 N N . ASN A 1 185 ? -14.531 8.487 35.256 1.00 82.88 185 ASN A N 1
ATOM 1493 C CA . ASN A 1 185 ? -14.374 8.235 36.692 1.00 82.88 185 ASN A CA 1
ATOM 1494 C C . ASN A 1 185 ? -14.256 6.736 37.006 1.00 82.88 185 ASN A C 1
ATOM 1496 O O . ASN A 1 185 ? -13.494 6.335 37.887 1.00 82.88 185 ASN A O 1
ATOM 1500 N N . ARG A 1 186 ? -14.993 5.883 36.282 1.00 80.75 186 ARG A N 1
ATOM 1501 C CA . ARG A 1 186 ? -14.921 4.424 36.445 1.00 80.75 186 ARG A CA 1
ATOM 1502 C C . ARG A 1 186 ? -13.585 3.860 35.979 1.00 80.75 186 ARG A C 1
ATOM 1504 O O . ARG A 1 186 ? -13.001 3.044 36.688 1.00 80.75 186 ARG A O 1
ATOM 1511 N N . LEU A 1 187 ? -13.100 4.280 34.810 1.00 84.25 187 LEU A N 1
ATOM 1512 C CA . LEU A 1 187 ? -11.796 3.850 34.308 1.00 84.25 187 LEU A CA 1
ATOM 1513 C C . LEU A 1 187 ? -10.654 4.332 35.201 1.00 84.25 187 LEU A C 1
ATOM 1515 O O . LEU A 1 187 ? -9.697 3.587 35.412 1.00 84.25 187 LEU A O 1
ATOM 1519 N N . GLU A 1 188 ? -10.760 5.546 35.738 1.00 86.44 188 GLU A N 1
ATOM 1520 C CA . GLU A 1 188 ? -9.795 6.102 36.683 1.00 86.44 188 GLU A CA 1
ATOM 1521 C C . GLU A 1 188 ? -9.797 5.309 37.996 1.00 86.44 188 GLU A C 1
ATOM 1523 O O . GLU A 1 188 ? -8.750 4.827 38.423 1.00 86.44 188 GLU A O 1
ATOM 1528 N N . THR A 1 189 ? -10.979 5.049 38.566 1.00 84.50 189 THR A N 1
ATOM 1529 C CA . THR A 1 189 ? -11.139 4.226 39.781 1.00 84.50 189 THR A CA 1
ATOM 1530 C C . THR A 1 189 ? -10.605 2.805 39.585 1.00 84.50 189 THR A C 1
ATOM 1532 O O . THR A 1 189 ? -10.008 2.229 40.491 1.00 84.50 189 THR A O 1
ATOM 1535 N N . ALA A 1 190 ? -10.787 2.233 38.392 1.00 82.94 190 ALA A N 1
ATOM 1536 C CA . ALA A 1 190 ? -10.276 0.910 38.044 1.00 82.94 190 ALA A CA 1
ATOM 1537 C C . ALA A 1 190 ? -8.775 0.898 37.689 1.00 82.94 190 ALA A C 1
ATOM 1539 O O . ALA A 1 190 ? -8.228 -0.178 37.449 1.00 82.94 190 ALA A O 1
ATOM 1540 N N . GLY A 1 191 ? -8.112 2.059 37.606 1.00 85.88 191 GLY A N 1
ATOM 1541 C CA . GLY A 1 191 ? -6.713 2.174 37.182 1.00 85.88 191 GLY A CA 1
ATOM 1542 C C . GLY A 1 191 ? -6.467 1.794 35.715 1.00 85.88 191 GLY A C 1
ATOM 1543 O O . GLY A 1 191 ? -5.360 1.389 35.365 1.00 85.88 191 GLY A O 1
ATOM 1544 N N . LYS A 1 192 ? -7.498 1.886 34.861 1.00 87.94 192 LYS A N 1
ATOM 1545 C CA . LYS A 1 192 ? -7.489 1.462 33.445 1.00 87.94 192 LYS A CA 1
ATOM 1546 C C . LYS A 1 192 ? -7.531 2.624 32.448 1.00 87.94 192 LYS A C 1
ATOM 1548 O O . LYS A 1 192 ? -7.368 2.396 31.251 1.00 87.94 192 LYS A O 1
ATOM 1553 N N . LEU A 1 193 ? -7.756 3.855 32.915 1.00 88.75 193 LEU A N 1
ATOM 1554 C CA . LEU A 1 193 ? -7.941 5.033 32.059 1.00 88.75 193 LEU A CA 1
ATOM 1555 C C . LEU A 1 193 ? -6.765 5.268 31.104 1.00 88.75 193 LEU A C 1
ATOM 1557 O O . LEU A 1 193 ? -6.972 5.403 29.899 1.00 88.75 193 LEU A O 1
ATOM 1561 N N . ASP A 1 194 ? -5.538 5.283 31.623 1.00 89.44 194 ASP A N 1
ATOM 1562 C CA . ASP A 1 194 ? -4.357 5.560 30.803 1.00 89.44 194 ASP A CA 1
ATOM 1563 C C . ASP A 1 194 ? -4.086 4.454 29.786 1.00 89.44 194 ASP A C 1
ATOM 1565 O O . ASP A 1 194 ? -3.745 4.743 28.643 1.00 89.44 194 ASP A O 1
ATOM 1569 N N . ASP A 1 195 ? -4.286 3.191 30.165 1.00 89.81 195 ASP A N 1
ATOM 1570 C CA . ASP A 1 195 ? -4.110 2.070 29.243 1.00 89.81 195 ASP A CA 1
ATOM 1571 C C . ASP A 1 195 ? -5.179 2.104 28.130 1.00 89.81 195 ASP A C 1
ATOM 1573 O O . ASP A 1 195 ? -4.864 1.866 26.965 1.00 89.81 195 ASP A O 1
ATOM 1577 N N . CYS A 1 196 ? -6.417 2.504 28.449 1.00 89.94 196 CYS A N 1
ATOM 1578 C CA . CYS A 1 196 ? -7.466 2.732 27.453 1.00 89.94 196 CYS A CA 1
ATOM 1579 C C . CYS A 1 196 ? -7.114 3.894 26.507 1.00 89.94 196 CYS A C 1
ATOM 1581 O O . CYS A 1 196 ? -7.222 3.747 25.291 1.00 89.94 196 CYS A O 1
ATOM 1583 N N . ARG A 1 197 ? -6.615 5.026 27.027 1.00 90.44 197 ARG A N 1
ATOM 1584 C CA . ARG A 1 197 ? -6.140 6.148 26.192 1.00 90.44 197 ARG A CA 1
ATOM 1585 C C . ARG A 1 197 ? -5.021 5.724 25.243 1.00 90.44 197 ARG A C 1
ATOM 1587 O O . ARG A 1 197 ? -5.027 6.137 24.085 1.00 90.44 197 ARG A O 1
ATOM 1594 N N . TRP A 1 198 ? -4.083 4.911 25.727 1.00 91.75 198 TRP A N 1
ATOM 1595 C CA . TRP A 1 198 ? -2.989 4.379 24.916 1.00 91.75 198 TRP A CA 1
ATOM 1596 C C . TRP A 1 198 ? -3.501 3.481 23.793 1.00 91.75 198 TRP A C 1
ATOM 1598 O O . TRP A 1 198 ? -3.091 3.682 22.656 1.00 91.75 198 TRP A O 1
ATOM 1608 N N . ILE A 1 199 ? -4.440 2.573 24.077 1.00 92.69 199 ILE A N 1
ATOM 1609 C CA . ILE A 1 199 ? -5.080 1.743 23.045 1.00 92.69 199 ILE A CA 1
ATOM 1610 C C . ILE A 1 199 ? -5.762 2.611 21.984 1.00 92.69 199 ILE A C 1
ATOM 1612 O O . ILE A 1 199 ? -5.527 2.425 20.794 1.00 92.69 199 ILE A O 1
ATOM 1616 N N . ILE A 1 200 ? -6.551 3.614 22.379 1.00 92.12 200 ILE A N 1
ATOM 1617 C CA . ILE A 1 200 ? -7.234 4.482 21.406 1.00 92.12 200 ILE A CA 1
ATOM 1618 C C . ILE A 1 200 ? -6.237 5.296 20.571 1.00 92.12 200 ILE A C 1
ATOM 1620 O O . ILE A 1 200 ? -6.420 5.432 19.362 1.00 92.12 200 ILE A O 1
ATOM 1624 N N . GLN A 1 201 ? -5.181 5.840 21.185 1.00 88.69 201 GLN A N 1
ATOM 1625 C CA . GLN A 1 201 ? -4.125 6.541 20.447 1.00 88.69 201 GLN A CA 1
ATOM 1626 C C . GLN A 1 201 ? -3.445 5.611 19.442 1.00 88.69 201 GLN A C 1
ATOM 1628 O O . GLN A 1 201 ? -3.315 5.958 18.274 1.00 88.69 201 GLN A O 1
ATOM 1633 N N . GLN A 1 202 ? -3.083 4.414 19.880 1.00 92.38 202 GLN A N 1
ATOM 1634 C CA . GLN A 1 202 ? -2.413 3.436 19.046 1.00 92.38 202 GLN A CA 1
ATOM 1635 C C . GLN A 1 202 ? -3.314 2.933 17.907 1.00 92.38 202 GLN A C 1
ATOM 1637 O O . GLN A 1 202 ? -2.848 2.774 16.782 1.00 92.38 202 GLN A O 1
ATOM 1642 N N . THR A 1 203 ? -4.621 2.791 18.152 1.00 91.88 203 THR A N 1
ATOM 1643 C CA . THR A 1 203 ? -5.622 2.505 17.110 1.00 91.88 203 THR A CA 1
ATOM 1644 C C . THR A 1 203 ? -5.592 3.583 16.022 1.00 91.88 203 THR A C 1
ATOM 1646 O O . THR A 1 203 ? -5.574 3.264 14.834 1.00 91.88 203 THR A O 1
ATOM 1649 N N . ILE A 1 204 ? -5.560 4.865 16.412 1.00 83.25 204 ILE A N 1
ATOM 1650 C CA . ILE A 1 204 ? -5.477 5.998 15.475 1.00 83.25 204 ILE A CA 1
ATOM 1651 C C . ILE A 1 204 ? -4.179 5.933 14.669 1.00 83.25 204 ILE A C 1
ATOM 1653 O O . ILE A 1 204 ? -4.218 6.087 13.447 1.00 83.25 204 ILE A O 1
ATOM 1657 N N . ASP A 1 205 ? -3.048 5.686 15.326 1.00 81.69 205 ASP A N 1
ATOM 1658 C CA . ASP A 1 205 ? -1.735 5.656 14.678 1.00 81.69 205 ASP A CA 1
ATOM 1659 C C . ASP A 1 205 ? -1.637 4.494 13.678 1.00 81.69 205 ASP A C 1
ATOM 1661 O O . ASP A 1 205 ? -1.178 4.680 12.546 1.00 81.69 205 ASP A O 1
ATOM 1665 N N . LEU A 1 206 ? -2.151 3.316 14.047 1.00 85.00 206 LEU A N 1
ATOM 1666 C CA . LEU A 1 206 ? -2.213 2.152 13.167 1.00 85.00 206 LEU A CA 1
ATOM 1667 C C . LEU A 1 206 ? -3.143 2.388 11.970 1.00 85.00 206 LEU A C 1
ATOM 1669 O O . LEU A 1 206 ? -2.743 2.171 10.828 1.00 85.00 206 LEU A O 1
ATOM 1673 N N . ILE A 1 207 ? -4.361 2.897 12.189 1.00 83.44 207 ILE A N 1
ATOM 1674 C CA . ILE A 1 207 ? -5.283 3.213 11.085 1.00 83.44 207 ILE A CA 1
ATOM 1675 C C . ILE A 1 207 ? -4.658 4.257 10.157 1.00 83.44 207 ILE A C 1
ATOM 1677 O O . ILE A 1 207 ? -4.706 4.093 8.940 1.00 83.44 207 ILE A O 1
ATOM 1681 N N . SER A 1 208 ? -4.017 5.293 10.704 1.00 74.50 208 SER A N 1
ATOM 1682 C CA . SER A 1 208 ? -3.352 6.350 9.929 1.00 74.50 208 SER A CA 1
ATOM 1683 C C . SER A 1 208 ? -2.234 5.810 9.041 1.00 74.50 208 SER A C 1
ATOM 1685 O O . SER A 1 208 ? -2.060 6.285 7.919 1.00 74.50 208 SER A O 1
ATOM 1687 N N . CYS A 1 209 ? -1.517 4.784 9.497 1.00 77.88 209 CYS A N 1
ATOM 1688 C CA . CYS A 1 209 ? -0.414 4.170 8.760 1.00 77.88 209 CYS A CA 1
ATOM 1689 C C . CYS A 1 209 ? -0.837 2.974 7.888 1.00 77.88 209 CYS A C 1
ATOM 1691 O O . CYS A 1 209 ? -0.032 2.493 7.089 1.00 77.88 209 CYS A O 1
ATOM 1693 N N . ALA A 1 210 ? -2.078 2.497 8.015 1.00 78.69 210 ALA A N 1
ATOM 1694 C CA . ALA A 1 210 ? -2.584 1.360 7.257 1.00 78.69 210 ALA A CA 1
ATOM 1695 C C . ALA A 1 210 ? -2.603 1.651 5.747 1.00 78.69 210 ALA A C 1
ATOM 1697 O O . ALA A 1 210 ? -3.063 2.714 5.307 1.00 78.69 210 ALA A O 1
ATOM 1698 N N . LYS A 1 211 ? -2.113 0.678 4.967 1.00 73.44 211 LYS A N 1
ATOM 1699 C CA . LYS A 1 211 ? -1.986 0.737 3.499 1.00 73.44 211 LYS A CA 1
ATOM 1700 C C . LYS A 1 211 ? -3.158 0.105 2.745 1.00 73.44 211 LYS A C 1
ATOM 1702 O O . LYS A 1 211 ? -3.260 0.263 1.534 1.00 73.44 211 LYS A O 1
ATOM 1707 N N . SER A 1 212 ? -4.017 -0.622 3.448 1.00 80.19 212 SER A N 1
ATOM 1708 C CA . SER A 1 212 ? -5.087 -1.435 2.873 1.00 80.19 212 SER A CA 1
ATOM 1709 C C . SER A 1 212 ? -6.315 -1.436 3.781 1.00 80.19 212 SER A C 1
ATOM 1711 O O . SER A 1 212 ? -6.221 -1.139 4.977 1.00 80.19 212 SER A O 1
ATOM 1713 N N . LEU A 1 213 ? -7.479 -1.776 3.222 1.00 83.31 213 LEU A N 1
ATOM 1714 C CA . LEU A 1 213 ? -8.710 -1.899 4.000 1.00 83.31 213 LEU A CA 1
ATOM 1715 C C . LEU A 1 213 ? -8.608 -3.085 4.965 1.00 83.31 213 LEU A C 1
ATOM 1717 O O . LEU A 1 213 ? -9.007 -2.972 6.122 1.00 83.31 213 LEU A O 1
ATOM 1721 N N . SER A 1 214 ? -8.013 -4.193 4.513 1.00 85.06 214 SER A N 1
ATOM 1722 C CA . SER A 1 214 ? -7.650 -5.332 5.367 1.00 85.06 214 SER A CA 1
ATOM 1723 C C . SER A 1 214 ? -6.911 -4.917 6.630 1.00 85.06 214 SER A C 1
ATOM 1725 O O . SER A 1 214 ? -7.295 -5.355 7.713 1.00 85.06 214 SER A O 1
ATOM 1727 N N . ALA A 1 215 ? -5.872 -4.086 6.494 1.00 87.19 215 ALA A N 1
ATOM 1728 C CA . ALA A 1 215 ? -5.085 -3.602 7.620 1.00 87.19 215 ALA A CA 1
ATOM 1729 C C . ALA A 1 215 ? -5.929 -2.741 8.569 1.00 87.19 215 ALA A C 1
ATOM 1731 O O . ALA A 1 215 ? -5.878 -2.965 9.773 1.00 87.19 215 ALA A O 1
ATOM 1732 N N . VAL A 1 216 ? -6.764 -1.832 8.048 1.00 89.69 216 VAL A N 1
ATOM 1733 C CA . VAL A 1 216 ? -7.684 -1.018 8.870 1.00 89.69 216 VAL A CA 1
ATOM 1734 C C . VAL A 1 216 ? -8.647 -1.902 9.669 1.00 89.69 216 VAL A C 1
ATOM 1736 O O . VAL A 1 216 ? -8.796 -1.724 10.877 1.00 89.69 216 VAL A O 1
ATOM 1739 N N . ILE A 1 217 ? -9.281 -2.877 9.016 1.00 90.75 217 ILE A N 1
ATOM 1740 C CA . ILE A 1 217 ? -10.249 -3.779 9.654 1.00 90.75 217 ILE A CA 1
ATOM 1741 C C . ILE A 1 217 ? -9.568 -4.655 10.705 1.00 90.75 217 ILE A C 1
ATOM 1743 O O . ILE A 1 217 ? -10.082 -4.802 11.816 1.00 90.75 217 ILE A O 1
ATOM 1747 N N . ALA A 1 218 ? -8.405 -5.213 10.367 1.00 90.25 218 ALA A N 1
ATOM 1748 C CA . ALA A 1 218 ? -7.642 -6.040 11.285 1.00 90.25 218 ALA A CA 1
ATOM 1749 C C . ALA A 1 218 ? -7.186 -5.224 12.503 1.00 90.25 218 ALA A C 1
ATOM 1751 O O . ALA A 1 218 ? -7.345 -5.695 13.623 1.00 90.25 218 ALA A O 1
ATOM 1752 N N . THR A 1 219 ? -6.732 -3.978 12.316 1.00 93.38 219 THR A N 1
ATOM 1753 C CA . THR A 1 219 ? -6.414 -3.061 13.419 1.00 93.38 219 THR A CA 1
ATOM 1754 C C . THR A 1 219 ? -7.607 -2.882 14.355 1.00 93.38 219 THR A C 1
ATOM 1756 O O . THR A 1 219 ? -7.462 -3.123 15.547 1.00 93.38 219 THR A O 1
ATOM 1759 N N . ILE A 1 220 ? -8.800 -2.542 13.851 1.00 93.44 220 ILE A N 1
ATOM 1760 C CA . ILE A 1 220 ? -9.983 -2.356 14.716 1.00 93.44 220 ILE A CA 1
ATOM 1761 C C . ILE A 1 220 ? -10.284 -3.629 15.522 1.00 93.44 220 ILE A C 1
ATOM 1763 O O . ILE A 1 220 ? -10.595 -3.552 16.710 1.00 93.44 220 ILE A O 1
ATOM 1767 N N . ALA A 1 221 ? -10.163 -4.800 14.895 1.00 90.56 221 ALA A N 1
ATOM 1768 C CA . ALA A 1 221 ? -10.425 -6.078 15.545 1.00 90.56 221 ALA A CA 1
ATOM 1769 C C . ALA A 1 221 ? -9.383 -6.425 16.629 1.00 90.56 221 ALA A C 1
ATOM 1771 O O . ALA A 1 221 ? -9.752 -6.899 17.705 1.00 90.56 221 ALA A O 1
ATOM 1772 N N . ILE A 1 222 ? -8.094 -6.164 16.376 1.00 91.44 222 ILE A N 1
ATOM 1773 C CA . ILE A 1 222 ? -7.017 -6.377 17.356 1.00 91.44 222 ILE A CA 1
ATOM 1774 C C . ILE A 1 222 ? -7.164 -5.436 18.555 1.00 91.44 222 ILE A C 1
ATOM 1776 O O . ILE A 1 222 ? -7.042 -5.874 19.699 1.00 91.44 222 ILE A O 1
ATOM 1780 N N . GLU A 1 223 ? -7.470 -4.162 18.319 1.00 92.50 223 GLU A N 1
ATOM 1781 C CA . GLU A 1 223 ? -7.611 -3.172 19.392 1.00 92.50 223 GLU A CA 1
ATOM 1782 C C . GLU A 1 223 ? -8.846 -3.437 20.264 1.00 92.50 223 GLU A C 1
ATOM 1784 O O . GLU A 1 223 ? -8.792 -3.294 21.489 1.00 92.50 223 GLU A O 1
ATOM 1789 N N . ALA A 1 224 ? -9.936 -3.931 19.667 1.00 88.81 224 ALA A N 1
ATOM 1790 C CA . ALA A 1 224 ? -11.086 -4.426 20.419 1.00 88.81 224 ALA A CA 1
ATOM 1791 C C . ALA A 1 224 ? -10.708 -5.586 21.356 1.00 88.81 224 ALA A C 1
ATOM 1793 O O . ALA A 1 224 ? -11.137 -5.618 22.510 1.00 88.81 224 ALA A O 1
ATOM 1794 N N . ASP A 1 225 ? -9.858 -6.510 20.897 1.00 88.94 225 ASP A N 1
ATOM 1795 C CA . ASP A 1 225 ? -9.371 -7.614 21.727 1.00 88.94 225 ASP A CA 1
ATOM 1796 C C . ASP A 1 225 ? -8.473 -7.135 22.874 1.00 88.94 225 ASP A C 1
ATOM 1798 O O . ASP A 1 225 ? -8.558 -7.676 23.977 1.00 88.94 225 ASP A O 1
ATOM 1802 N N . LEU A 1 226 ? -7.670 -6.085 22.675 1.00 89.00 226 LEU A N 1
ATOM 1803 C CA . LEU A 1 226 ? -6.912 -5.471 23.770 1.00 89.00 226 LEU A CA 1
ATOM 1804 C C . LEU A 1 226 ? -7.823 -4.815 24.815 1.00 89.00 226 LEU A C 1
ATOM 1806 O O . LEU A 1 226 ? -7.591 -4.978 26.015 1.00 89.00 226 LEU A O 1
ATOM 1810 N N . LEU A 1 227 ? -8.891 -4.135 24.392 1.00 88.38 227 LEU A N 1
ATOM 1811 C CA . LEU A 1 227 ? -9.882 -3.560 25.311 1.00 88.38 227 LEU A CA 1
ATOM 1812 C C . LEU A 1 227 ? -10.661 -4.637 26.076 1.00 88.38 227 LEU A C 1
ATOM 1814 O O . LEU A 1 227 ? -10.914 -4.476 27.274 1.00 88.38 227 LEU A O 1
ATOM 1818 N N . ALA A 1 228 ? -10.988 -5.752 25.421 1.00 85.31 228 ALA A N 1
ATOM 1819 C CA . ALA A 1 228 ? -11.606 -6.911 26.059 1.00 85.31 228 ALA A CA 1
ATOM 1820 C C . ALA A 1 228 ? -10.678 -7.567 27.088 1.00 85.31 228 ALA A C 1
ATOM 1822 O O . ALA A 1 228 ? -11.094 -7.855 28.208 1.00 85.31 228 ALA A O 1
ATOM 1823 N N . GLN A 1 229 ? -9.394 -7.727 26.763 1.00 82.62 229 GLN A N 1
ATOM 1824 C CA . GLN A 1 229 ? -8.388 -8.236 27.703 1.00 82.62 229 GLN A CA 1
ATOM 1825 C C . GLN A 1 229 ? -8.142 -7.298 28.893 1.00 82.62 229 GLN A C 1
ATOM 1827 O O . GLN A 1 229 ? -7.741 -7.746 29.969 1.00 82.62 229 GLN A O 1
ATOM 1832 N N . LEU A 1 230 ? -8.381 -5.997 28.720 1.00 83.06 230 LEU A N 1
ATOM 1833 C CA . LEU A 1 230 ? -8.351 -5.028 29.810 1.00 83.06 230 LEU A CA 1
ATOM 1834 C C . LEU A 1 230 ? -9.618 -5.028 30.663 1.00 83.06 230 LEU A C 1
ATOM 1836 O O . LEU A 1 230 ? -9.648 -4.340 31.684 1.00 83.06 230 LEU A O 1
ATOM 1840 N N . GLY A 1 231 ? -10.672 -5.756 30.301 1.00 78.81 231 GLY A N 1
ATOM 1841 C CA . GLY A 1 231 ? -11.923 -5.707 31.050 1.00 78.81 231 GLY A CA 1
ATOM 1842 C C . GLY A 1 231 ? -12.735 -4.430 30.799 1.00 78.81 231 GLY A C 1
ATOM 1843 O O . GLY A 1 231 ? -13.456 -4.004 31.699 1.00 78.81 231 GLY A O 1
ATOM 1844 N N . VAL A 1 232 ? -12.527 -3.751 29.663 1.00 79.25 232 VAL A N 1
ATOM 1845 C CA . VAL A 1 232 ? -13.142 -2.447 29.315 1.00 79.25 232 VAL A CA 1
ATOM 1846 C C . VAL A 1 232 ? -14.209 -2.599 28.214 1.00 79.25 232 VAL A C 1
ATOM 1848 O O . VAL A 1 232 ? -14.865 -1.636 27.830 1.00 79.25 232 VAL A O 1
ATOM 1851 N N . ALA A 1 233 ? -14.418 -3.826 27.733 1.00 67.12 233 ALA A N 1
ATOM 1852 C CA . ALA A 1 233 ? -15.335 -4.169 26.648 1.00 67.12 233 ALA A CA 1
ATOM 1853 C C . ALA A 1 233 ? -16.797 -4.412 27.070 1.00 67.12 233 ALA A C 1
ATOM 1855 O O . ALA A 1 233 ? -17.642 -4.703 26.224 1.00 67.12 233 ALA A O 1
ATOM 1856 N N . GLU A 1 234 ? -17.121 -4.336 28.360 1.00 66.81 234 GLU A N 1
ATOM 1857 C CA . GLU A 1 234 ? -18.510 -4.445 28.808 1.00 66.81 234 GLU A CA 1
ATOM 1858 C C . GLU A 1 234 ? -19.250 -3.119 28.632 1.00 66.81 234 GLU A C 1
ATOM 1860 O O . GLU A 1 234 ? -18.751 -2.045 28.976 1.00 66.81 234 GLU A O 1
ATOM 1865 N N . ASP A 1 235 ? -20.460 -3.222 28.087 1.00 56.62 235 ASP A N 1
ATOM 1866 C CA . ASP A 1 235 ? -21.380 -2.103 27.962 1.00 56.62 235 ASP A CA 1
ATOM 1867 C C . ASP A 1 235 ? -21.802 -1.639 29.368 1.00 56.62 235 ASP A C 1
ATOM 1869 O O . ASP A 1 235 ? -22.016 -2.440 30.284 1.00 56.62 235 ASP A O 1
ATOM 1873 N N . LEU A 1 236 ? -21.936 -0.327 29.558 1.00 52.19 236 LEU A N 1
ATOM 1874 C CA . LEU A 1 236 ? -22.310 0.273 30.845 1.00 52.19 236 LEU A CA 1
ATOM 1875 C C . LEU A 1 236 ? -23.705 -0.173 31.324 1.00 52.19 236 LEU A C 1
ATOM 1877 O O . LEU A 1 236 ? -24.061 0.063 32.479 1.00 52.19 236 LEU A O 1
ATOM 1881 N N . SER A 1 237 ? -24.487 -0.811 30.454 1.00 45.25 237 SER A N 1
ATOM 1882 C CA . SER A 1 237 ? -25.859 -1.248 30.700 1.00 45.25 237 SER A CA 1
ATOM 1883 C C . SER A 1 237 ? -25.995 -2.579 31.457 1.00 45.25 237 SER A C 1
ATOM 1885 O O . SER A 1 237 ? -27.067 -2.835 32.006 1.00 45.25 237 SER A O 1
ATOM 1887 N N . THR A 1 238 ? -24.951 -3.416 31.541 1.00 42.09 238 THR A N 1
ATOM 1888 C CA . THR A 1 238 ? -25.095 -4.808 32.026 1.00 42.09 238 THR A CA 1
ATOM 1889 C C . THR A 1 238 ? -24.650 -5.076 33.467 1.00 42.09 238 THR A C 1
ATOM 1891 O O . THR A 1 238 ? -24.918 -6.158 33.980 1.00 42.09 238 THR A O 1
ATOM 1894 N N . GLY A 1 239 ? -24.022 -4.124 34.162 1.00 40.00 239 GLY A N 1
ATOM 1895 C CA . GLY A 1 239 ? -23.543 -4.333 35.537 1.00 40.00 239 GLY A CA 1
ATOM 1896 C C . GLY A 1 239 ? -24.377 -3.592 36.576 1.00 40.00 239 GLY A C 1
ATOM 1897 O O . GLY A 1 239 ? -24.119 -2.412 36.769 1.00 40.00 239 GLY A O 1
ATOM 1898 N N . GLU A 1 240 ? -25.353 -4.266 37.208 1.00 42.41 240 GLU A N 1
ATOM 1899 C CA . GLU A 1 240 ? -26.093 -3.923 38.458 1.00 42.41 240 GLU A CA 1
ATOM 1900 C C . GLU A 1 240 ? -26.696 -2.503 38.620 1.00 42.41 240 GLU A C 1
ATOM 1902 O O . GLU A 1 240 ? -27.469 -2.247 39.540 1.00 42.41 240 GLU A O 1
ATOM 1907 N N . GLY A 1 241 ? -26.452 -1.585 37.688 1.00 40.38 241 GLY A N 1
ATOM 1908 C CA . GLY A 1 241 ? -26.900 -0.199 37.707 1.00 40.38 241 GLY A CA 1
ATOM 1909 C C . GLY A 1 241 ? -28.251 0.019 37.039 1.00 40.38 241 GLY A C 1
ATOM 1910 O O . GLY A 1 241 ? -28.735 1.144 37.035 1.00 40.38 241 GLY A O 1
ATOM 1911 N N . LEU A 1 242 ? -28.897 -1.014 36.485 1.00 41.81 242 LEU A N 1
ATOM 1912 C CA . LEU A 1 242 ? -30.228 -0.855 35.888 1.00 41.81 242 LEU A CA 1
ATOM 1913 C C . LEU A 1 242 ? -31.270 -0.497 36.959 1.00 41.81 242 LEU A C 1
ATOM 1915 O O . LEU A 1 242 ? -32.140 0.329 36.707 1.00 41.81 242 LEU A O 1
ATOM 1919 N N . GLN A 1 243 ? -31.145 -1.053 38.170 1.00 47.03 243 GLN A N 1
ATOM 1920 C CA . GLN A 1 243 ? -32.004 -0.705 39.305 1.00 47.03 243 GLN A CA 1
ATOM 1921 C C . GLN A 1 243 ? -31.716 0.713 39.808 1.00 47.03 243 GLN A C 1
ATOM 1923 O O . GLN A 1 243 ? -32.644 1.497 39.990 1.00 47.03 243 GLN A O 1
ATOM 1928 N N . ASP A 1 244 ? -30.442 1.083 39.928 1.00 44.66 244 ASP A N 1
ATOM 1929 C CA . ASP A 1 244 ? -30.044 2.417 40.377 1.00 44.66 244 ASP A CA 1
ATOM 1930 C C . ASP A 1 244 ? -30.361 3.510 39.351 1.00 44.66 244 ASP A C 1
ATOM 1932 O O . ASP A 1 244 ? -30.773 4.600 39.737 1.00 44.66 244 ASP A O 1
ATOM 1936 N N . ASN A 1 245 ? -30.257 3.230 38.052 1.00 43.97 245 ASN A N 1
ATOM 1937 C CA . ASN A 1 245 ? -30.599 4.166 36.981 1.00 43.97 245 ASN A CA 1
ATOM 1938 C C . ASN A 1 245 ? -32.107 4.227 36.711 1.00 43.97 245 ASN A C 1
ATOM 1940 O O . ASN A 1 245 ? -32.593 5.289 36.332 1.00 43.97 245 ASN A O 1
ATOM 1944 N N . LEU A 1 246 ? -32.877 3.165 36.982 1.00 50.09 246 LEU A N 1
ATOM 1945 C CA . LEU A 1 246 ? -34.345 3.242 37.032 1.00 50.09 246 LEU A CA 1
ATOM 1946 C C . LEU A 1 246 ? -34.818 4.061 38.233 1.00 50.09 246 LEU A C 1
ATOM 1948 O O . LEU A 1 246 ? -35.714 4.887 38.084 1.00 50.09 246 LEU A O 1
ATOM 1952 N N . VAL A 1 247 ? -34.195 3.901 39.404 1.00 53.88 247 VAL A N 1
ATOM 1953 C CA . VAL A 1 247 ? -34.513 4.696 40.601 1.00 53.88 247 VAL A CA 1
ATOM 1954 C C . VAL A 1 247 ? -34.106 6.160 40.410 1.00 53.88 247 VAL A C 1
ATOM 1956 O O . VAL A 1 247 ? -34.878 7.065 40.728 1.00 53.88 247 VAL A O 1
ATOM 1959 N N . ARG A 1 248 ? -32.929 6.423 39.833 1.00 50.91 248 ARG A N 1
ATOM 1960 C CA . ARG A 1 248 ? -32.428 7.778 39.547 1.00 50.91 248 ARG A CA 1
ATOM 1961 C C . ARG A 1 248 ? -33.174 8.423 38.380 1.00 50.91 248 ARG A C 1
ATOM 1963 O O . ARG A 1 248 ? -33.495 9.602 38.452 1.00 50.91 248 ARG A O 1
ATOM 1970 N N . GLY A 1 249 ? -33.538 7.645 37.364 1.00 49.88 249 GLY A N 1
ATOM 1971 C CA . GLY A 1 249 ? -34.404 8.048 36.259 1.00 49.88 249 GLY A CA 1
ATOM 1972 C C . GLY A 1 249 ? -35.813 8.391 36.732 1.00 49.88 249 GLY A C 1
ATOM 1973 O O . GLY A 1 249 ? -36.314 9.453 36.389 1.00 49.88 249 GLY A O 1
ATOM 1974 N N . ALA A 1 250 ? -36.416 7.577 37.604 1.00 58.25 250 ALA A N 1
ATOM 1975 C CA . ALA A 1 250 ? -37.713 7.866 38.219 1.00 58.25 250 ALA A CA 1
ATOM 1976 C C . ALA A 1 250 ? -37.664 9.101 39.131 1.00 58.25 250 ALA A C 1
ATOM 1978 O O . ALA A 1 250 ? -38.598 9.902 39.135 1.00 58.25 250 ALA A O 1
ATOM 1979 N N . LYS A 1 251 ? -36.560 9.302 39.862 1.00 62.16 251 LYS A N 1
ATOM 1980 C CA . LYS A 1 251 ? -36.341 10.489 40.697 1.00 62.16 251 LYS A CA 1
ATOM 1981 C C . LYS A 1 251 ? -36.156 11.755 39.856 1.00 62.16 251 LYS A C 1
ATOM 1983 O O . LYS A 1 251 ? -36.814 12.750 40.123 1.00 62.16 251 LYS A O 1
ATOM 1988 N N . ASN A 1 252 ? -35.370 11.689 38.784 1.00 58.25 252 ASN A N 1
ATOM 1989 C CA . ASN A 1 252 ? -35.190 12.792 37.838 1.00 58.25 252 ASN A CA 1
ATOM 1990 C C . ASN A 1 252 ? -36.470 13.086 37.041 1.00 58.25 252 ASN A C 1
ATOM 1992 O O . ASN A 1 252 ? -36.727 14.241 36.717 1.00 58.25 252 ASN A O 1
ATOM 1996 N N . LEU A 1 253 ? -37.306 12.078 36.762 1.00 58.75 253 LEU A N 1
ATOM 1997 C CA . LEU A 1 253 ? -38.624 12.275 36.154 1.00 58.75 253 LEU A CA 1
ATOM 1998 C C . LEU A 1 253 ? -39.600 12.931 37.142 1.00 58.75 253 LEU A C 1
ATOM 2000 O O . LEU A 1 253 ? -40.367 13.806 36.753 1.00 58.75 253 LEU A O 1
ATOM 2004 N N . ALA A 1 254 ? -39.553 12.553 38.423 1.00 62.69 254 ALA A N 1
ATOM 2005 C CA . ALA A 1 254 ? -40.357 13.165 39.48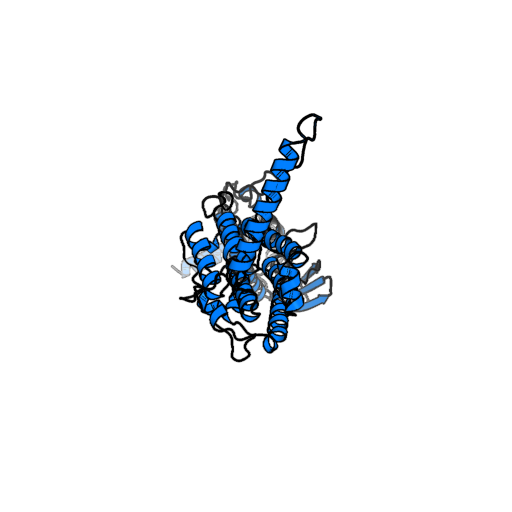1 1.00 62.69 254 ALA A CA 1
ATOM 2006 C C . ALA A 1 254 ? -39.920 14.611 39.782 1.00 62.69 254 ALA A C 1
ATOM 2008 O O . ALA A 1 254 ? -40.765 15.491 39.957 1.00 62.69 254 ALA A O 1
ATOM 2009 N N . ASP A 1 255 ? -38.615 14.877 39.785 1.00 59.47 255 ASP A N 1
ATOM 2010 C CA . ASP A 1 255 ? -38.049 16.214 39.972 1.00 59.47 255 ASP A CA 1
ATOM 2011 C C . ASP A 1 255 ? -38.228 17.077 38.710 1.00 59.47 255 ASP A C 1
ATOM 2013 O O . ASP A 1 255 ? -38.544 18.262 38.812 1.00 59.47 255 ASP A O 1
ATOM 2017 N N . GLY A 1 256 ? -38.167 16.477 37.517 1.00 50.84 256 GLY A N 1
ATOM 2018 C CA . GLY A 1 256 ? -38.524 17.104 36.242 1.00 50.84 256 GLY A CA 1
ATOM 2019 C C . GLY A 1 256 ? -40.019 17.415 36.126 1.00 50.84 256 GLY A C 1
ATOM 2020 O O . GLY A 1 256 ? -40.382 18.471 35.616 1.00 50.84 256 GLY A O 1
ATOM 2021 N N . ALA A 1 257 ? -40.896 16.567 36.672 1.00 55.25 257 ALA A N 1
ATOM 2022 C CA . ALA A 1 257 ? -42.331 16.832 36.766 1.00 55.25 257 ALA A CA 1
ATOM 2023 C C . ALA A 1 257 ? -42.645 17.956 37.771 1.00 55.25 257 ALA A C 1
ATOM 2025 O O . ALA A 1 257 ? -43.503 18.796 37.499 1.00 55.25 257 ALA A O 1
ATOM 2026 N N . LYS A 1 258 ? -41.910 18.042 38.891 1.00 54.91 258 LYS A N 1
ATOM 2027 C CA . LYS A 1 258 ? -41.961 19.198 39.809 1.00 54.91 258 LYS A CA 1
ATOM 2028 C C . LYS A 1 258 ? -41.430 20.478 39.158 1.00 54.91 258 LYS A C 1
ATOM 2030 O O . LYS A 1 258 ? -42.025 21.538 39.336 1.00 54.91 258 LYS A O 1
ATOM 2035 N N . GLY A 1 259 ? -40.362 20.375 38.365 1.00 47.09 259 GLY A N 1
ATOM 2036 C CA . GLY A 1 259 ? -39.817 21.469 37.562 1.00 47.09 259 GLY A CA 1
ATOM 2037 C C . GLY A 1 259 ? -40.812 21.965 36.512 1.00 47.09 259 GLY A C 1
ATOM 2038 O O . GLY A 1 259 ? -41.082 23.159 36.441 1.00 47.09 259 GLY A O 1
ATOM 2039 N N . LEU A 1 260 ? -41.453 21.059 35.770 1.00 44.09 260 LEU A N 1
ATOM 2040 C CA . LEU A 1 260 ? -42.505 21.386 34.802 1.00 44.09 260 LEU A CA 1
ATOM 2041 C C . LEU A 1 260 ? -43.724 22.029 35.473 1.00 44.09 260 LEU A C 1
ATOM 2043 O O . LEU A 1 260 ? -44.216 23.035 34.970 1.00 44.09 260 LEU A O 1
ATOM 2047 N N . LEU A 1 261 ? -44.159 21.539 36.638 1.00 49.22 261 LEU A N 1
ATOM 2048 C CA . LEU A 1 261 ? -45.223 22.180 37.423 1.00 49.22 261 LEU A CA 1
ATOM 2049 C C . LEU A 1 261 ? -44.839 23.595 37.892 1.00 49.22 261 LEU A C 1
ATOM 2051 O O . LEU A 1 261 ? -45.694 24.478 37.912 1.00 49.22 261 LEU A O 1
ATOM 2055 N N . SER A 1 262 ? -43.560 23.846 38.194 1.00 47.22 262 SER A N 1
ATOM 2056 C CA . SER A 1 262 ? -43.069 25.196 38.515 1.00 47.22 262 SER A CA 1
ATOM 2057 C C . SER A 1 262 ? -42.973 26.116 37.286 1.00 47.22 262 SER A C 1
ATOM 2059 O O . SER A 1 262 ? -43.264 27.306 37.390 1.00 47.22 262 SER A O 1
ATOM 2061 N N . ILE A 1 263 ? -42.681 25.560 36.103 1.00 45.78 263 ILE A N 1
ATOM 2062 C CA . ILE A 1 263 ? -42.636 26.283 34.819 1.00 45.78 263 ILE A CA 1
ATOM 2063 C C . ILE A 1 263 ? -44.050 26.663 34.352 1.00 45.78 263 ILE A C 1
ATOM 2065 O O . ILE A 1 263 ? -44.261 27.771 33.859 1.00 45.78 263 ILE A O 1
ATOM 2069 N N . PHE A 1 264 ? -45.048 25.800 34.571 1.00 43.78 264 PHE A N 1
ATOM 2070 C CA . PHE A 1 264 ? -46.455 26.139 34.322 1.00 43.78 264 PHE A CA 1
ATOM 2071 C C . PHE A 1 264 ? -47.005 27.194 35.293 1.00 43.78 264 PHE A C 1
ATOM 2073 O O . PHE A 1 264 ? -48.019 27.816 34.989 1.00 43.78 264 PHE A O 1
ATOM 2080 N N . SER A 1 265 ? -46.313 27.460 36.406 1.00 43.78 265 SER A N 1
ATOM 2081 C CA . SER A 1 265 ? -46.664 28.529 37.347 1.00 43.78 265 SER A CA 1
ATOM 2082 C C . SER A 1 265 ? -45.976 29.874 37.054 1.00 43.78 265 SER A C 1
ATOM 2084 O O . SER A 1 265 ? -46.244 30.844 37.761 1.00 43.78 265 SER A O 1
ATOM 2086 N N . GLN A 1 266 ? -45.107 29.963 36.037 1.00 43.56 266 GLN A N 1
ATOM 2087 C CA . GLN A 1 266 ? -44.348 31.182 35.704 1.00 43.56 266 GLN A CA 1
ATOM 2088 C C . GLN A 1 266 ? -44.499 31.660 34.251 1.00 43.56 266 GLN A C 1
ATOM 2090 O O . GLN A 1 266 ? -43.796 32.573 33.819 1.00 43.56 266 GLN A O 1
ATOM 2095 N N . LYS A 1 267 ? -45.444 31.107 33.485 1.00 40.16 267 LYS A N 1
ATOM 2096 C CA . LYS A 1 267 ? -45.642 31.473 32.077 1.00 40.16 267 LYS A CA 1
ATOM 2097 C C . LYS A 1 267 ? -46.542 32.703 31.906 1.00 40.16 267 LYS A C 1
ATOM 2099 O O . LYS A 1 267 ? -47.591 32.622 31.290 1.00 40.16 267 LYS A O 1
ATOM 2104 N N . ASP A 1 268 ? -46.072 33.830 32.433 1.00 42.31 268 ASP A N 1
ATOM 2105 C CA . ASP A 1 268 ? -46.435 35.184 32.006 1.00 42.31 268 ASP A CA 1
ATOM 2106 C C . ASP A 1 268 ? -45.190 36.073 32.145 1.00 42.31 268 ASP A C 1
ATOM 2108 O O . ASP A 1 268 ? -45.052 36.833 33.104 1.00 42.31 268 ASP A O 1
ATOM 2112 N N . LYS A 1 269 ? -44.237 35.905 31.212 1.00 40.06 269 LYS A N 1
ATOM 2113 C CA . LYS A 1 269 ? -43.432 36.970 30.573 1.00 40.06 269 LYS A CA 1
ATOM 2114 C C . LYS A 1 269 ? -42.199 36.422 29.838 1.00 40.06 269 LYS A C 1
ATOM 2116 O O . LYS A 1 269 ? -41.391 35.695 30.400 1.00 40.06 269 LYS A O 1
ATOM 2121 N N . ASN A 1 270 ? -42.054 36.943 28.621 1.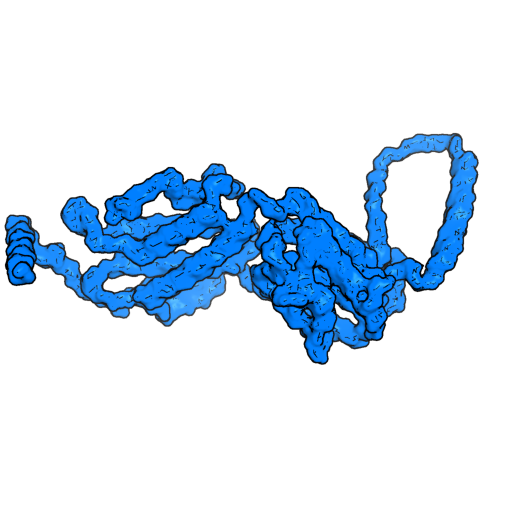00 35.31 270 ASN A N 1
ATOM 2122 C CA . ASN A 1 270 ? -40.828 37.206 27.861 1.00 35.31 270 ASN A CA 1
ATOM 2123 C C . ASN A 1 270 ? -40.137 36.074 27.077 1.00 35.31 270 ASN A C 1
ATOM 2125 O O . ASN A 1 270 ? -39.412 35.240 27.603 1.00 35.31 270 ASN A O 1
ATOM 2129 N N . GLU A 1 271 ? -40.373 36.157 25.763 1.00 39.25 271 GLU A N 1
ATOM 2130 C CA . GLU A 1 271 ? -39.401 36.492 24.707 1.00 39.25 271 GLU A CA 1
ATOM 2131 C C . GLU A 1 271 ? -38.065 35.739 24.581 1.00 39.25 271 GLU A C 1
ATOM 2133 O O . GLU A 1 271 ? -37.183 35.806 25.427 1.00 39.25 271 GLU A O 1
ATOM 2138 N N . SER A 1 272 ? -37.889 35.236 23.351 1.00 39.59 272 SER A N 1
ATOM 2139 C CA . SER A 1 272 ? -36.671 35.330 22.540 1.00 39.59 272 SER A CA 1
ATOM 2140 C C . SER A 1 272 ? -35.408 34.655 23.079 1.00 39.59 272 SER A C 1
ATOM 2142 O O . SER A 1 272 ? -34.601 35.271 23.769 1.00 39.59 272 SER A O 1
ATOM 2144 N N . ASN A 1 273 ? -35.112 33.465 22.550 1.00 34.84 273 ASN A N 1
ATOM 2145 C CA . ASN A 1 273 ? -33.750 33.215 22.085 1.00 34.84 273 ASN A CA 1
ATOM 2146 C C . ASN A 1 273 ? -33.718 32.269 20.883 1.00 34.84 273 ASN A C 1
ATOM 2148 O O . ASN A 1 273 ? -34.184 31.132 20.936 1.00 34.84 273 ASN A O 1
ATOM 2152 N N . LYS A 1 274 ? -33.172 32.819 19.798 1.00 38.28 274 LYS A N 1
ATOM 2153 C CA . LYS A 1 274 ? -32.747 32.164 18.567 1.00 38.28 274 LYS A CA 1
ATOM 2154 C C . LYS A 1 274 ? -31.463 31.365 18.812 1.00 38.28 274 LYS A C 1
ATOM 2156 O O . LYS A 1 274 ? -30.638 31.755 19.633 1.00 38.28 274 LYS A O 1
ATOM 2161 N N . ASP A 1 275 ? -31.312 30.312 18.018 1.00 40.69 275 ASP A N 1
ATOM 2162 C CA . ASP A 1 275 ? -30.054 29.686 17.608 1.00 40.69 275 ASP A CA 1
ATOM 2163 C C . ASP A 1 275 ? -29.185 29.074 18.721 1.00 40.69 275 ASP A C 1
ATOM 2165 O O . ASP A 1 275 ? -28.145 29.590 19.126 1.00 40.69 275 ASP A O 1
ATOM 2169 N N . LYS A 1 276 ? -29.571 27.864 19.134 1.00 35.06 276 LYS A N 1
ATOM 2170 C CA . LYS A 1 276 ? -28.606 26.810 19.460 1.00 35.06 276 LYS A CA 1
ATOM 2171 C C . LYS A 1 276 ? -28.882 25.639 18.528 1.00 35.06 276 LYS A C 1
ATOM 2173 O O . LYS A 1 276 ? -29.868 24.933 18.708 1.00 35.06 276 LYS A O 1
ATOM 2178 N N . GLU A 1 277 ? -28.021 25.460 17.530 1.00 32.78 277 GLU A N 1
ATOM 2179 C CA . GLU A 1 277 ? -27.868 24.164 16.874 1.00 32.78 277 GLU A CA 1
ATOM 2180 C C . GLU A 1 277 ? -27.455 23.161 17.951 1.00 32.78 277 GLU A C 1
ATOM 2182 O O . GLU A 1 277 ? -26.325 23.142 18.443 1.00 32.78 277 GLU A O 1
ATOM 2187 N N . GLU A 1 278 ? -28.428 22.370 18.376 1.00 31.34 278 GLU A N 1
ATOM 2188 C CA . GLU A 1 278 ? -28.219 21.207 19.210 1.00 31.34 278 GLU A CA 1
ATOM 2189 C C . GLU A 1 278 ? -27.515 20.167 18.330 1.00 31.34 278 GLU A C 1
ATOM 2191 O O . GLU A 1 278 ? -28.134 19.471 17.525 1.00 31.34 278 GLU A O 1
ATOM 2196 N N . ILE A 1 279 ? -26.183 20.115 18.417 1.00 34.84 279 ILE A N 1
ATOM 2197 C CA . ILE A 1 279 ? -25.412 18.983 17.907 1.00 34.84 279 ILE A CA 1
ATOM 2198 C C . ILE A 1 279 ? -25.936 17.767 18.670 1.00 34.84 279 ILE A C 1
ATOM 2200 O O . ILE A 1 279 ? -25.632 17.593 19.850 1.00 34.84 279 ILE A O 1
ATOM 2204 N N . VAL A 1 280 ? -26.754 16.949 18.010 1.00 34.34 280 VAL A N 1
ATOM 2205 C CA . VAL A 1 280 ? -27.212 15.667 18.542 1.00 34.34 280 VAL A CA 1
ATOM 2206 C C . VAL A 1 280 ? -25.985 14.763 18.641 1.00 34.34 280 VAL A C 1
ATOM 2208 O O . VAL A 1 280 ? -25.575 14.113 17.681 1.00 34.34 280 VAL A O 1
ATOM 2211 N N . ILE A 1 281 ? -25.347 14.777 19.809 1.00 39.16 281 ILE A N 1
ATOM 2212 C CA . ILE A 1 281 ? -24.328 13.808 20.195 1.00 39.16 281 ILE A CA 1
ATOM 2213 C C . ILE A 1 281 ? -25.075 12.481 20.354 1.00 39.16 281 ILE A C 1
ATOM 2215 O O . ILE A 1 281 ? -25.709 12.244 21.379 1.00 39.16 281 ILE A O 1
ATOM 2219 N N . THR A 1 282 ? -25.039 11.612 19.342 1.00 46.75 282 THR A N 1
ATOM 2220 C CA . THR A 1 282 ? -25.317 10.187 19.559 1.00 46.75 282 THR A CA 1
ATOM 2221 C C . THR A 1 282 ? -24.234 9.692 20.510 1.00 46.75 282 THR A C 1
ATOM 2223 O O . THR A 1 282 ? -23.078 9.552 20.115 1.00 46.75 282 THR A O 1
ATOM 2226 N N . ALA A 1 283 ? -24.574 9.595 21.792 1.00 53.44 283 ALA A N 1
ATOM 2227 C CA . ALA A 1 283 ? -23.617 9.393 22.864 1.00 53.44 283 ALA A CA 1
ATOM 2228 C C . ALA A 1 283 ? -23.033 7.976 22.801 1.00 53.44 283 ALA A C 1
ATOM 2230 O O . ALA A 1 283 ? -23.665 7.017 23.236 1.00 53.44 283 ALA A O 1
ATOM 2231 N N . THR A 1 284 ? -21.823 7.851 22.258 1.00 60.91 284 THR A N 1
ATOM 2232 C CA . THR A 1 284 ? -20.954 6.699 22.502 1.00 60.91 284 THR A CA 1
ATOM 2233 C C . THR A 1 284 ? -20.635 6.700 23.997 1.00 60.91 284 THR A C 1
ATOM 2235 O O . THR A 1 284 ? -19.873 7.549 24.460 1.00 60.91 284 THR A O 1
ATOM 2238 N N . ASN A 1 285 ? -21.267 5.822 24.777 1.00 69.25 285 ASN A N 1
ATOM 2239 C CA . ASN A 1 285 ? -21.169 5.864 26.239 1.00 69.25 285 ASN A CA 1
ATOM 2240 C C . ASN A 1 285 ? -20.029 4.984 26.768 1.00 69.25 285 ASN A C 1
ATOM 2242 O O . ASN A 1 285 ? -19.564 5.190 27.886 1.00 69.25 285 ASN A O 1
ATOM 2246 N N . SER A 1 286 ? -19.559 4.024 25.971 1.00 82.25 286 SER A N 1
ATOM 2247 C CA . SER A 1 286 ? -18.537 3.054 26.361 1.00 82.25 286 SER A CA 1
ATOM 2248 C C . SER A 1 286 ? -17.604 2.676 25.204 1.00 82.25 286 SER A C 1
ATOM 2250 O O . SER A 1 286 ? -17.887 2.930 24.033 1.00 82.25 286 SER A O 1
ATOM 2252 N N . ALA A 1 287 ? -16.485 2.018 25.525 1.00 82.56 287 ALA A N 1
ATOM 2253 C CA . ALA A 1 287 ? -15.607 1.430 24.511 1.00 82.56 287 ALA A CA 1
ATOM 2254 C C . ALA A 1 287 ? -16.302 0.295 23.730 1.00 82.56 287 ALA A C 1
ATOM 2256 O O . ALA A 1 287 ? -16.025 0.101 22.548 1.00 82.56 287 ALA A O 1
ATOM 2257 N N . ALA A 1 288 ? -17.241 -0.412 24.370 1.00 84.19 288 ALA A N 1
ATOM 2258 C CA . ALA A 1 288 ? -18.067 -1.425 23.723 1.00 84.19 288 ALA A CA 1
ATOM 2259 C C . ALA A 1 288 ? -18.946 -0.814 22.621 1.00 84.19 288 ALA A C 1
ATOM 2261 O O . ALA A 1 288 ? -19.011 -1.365 21.528 1.00 84.19 288 ALA A O 1
ATOM 2262 N N . ASP A 1 289 ? -19.566 0.343 22.874 1.00 85.62 289 ASP A N 1
ATOM 2263 C CA . ASP A 1 289 ? -20.355 1.066 21.866 1.00 85.62 289 ASP A CA 1
ATOM 2264 C C . ASP A 1 289 ? -19.489 1.478 20.674 1.00 85.62 289 ASP A C 1
ATOM 2266 O O . ASP A 1 289 ? -19.874 1.274 19.523 1.00 85.62 289 ASP A O 1
ATOM 2270 N N . LEU A 1 290 ? -18.284 1.987 20.949 1.00 87.25 290 LEU A N 1
ATOM 2271 C CA . LEU A 1 290 ? -17.369 2.433 19.906 1.00 87.25 290 LEU A CA 1
ATOM 2272 C C . LEU A 1 290 ? -16.970 1.284 18.970 1.00 87.25 290 LEU A C 1
ATOM 2274 O O . LEU A 1 290 ? -17.111 1.394 17.755 1.00 87.25 290 LEU A O 1
ATOM 2278 N N . PHE A 1 291 ? -16.458 0.185 19.527 1.00 88.19 291 PHE A N 1
ATOM 2279 C CA . PHE A 1 291 ? -15.887 -0.903 18.729 1.00 88.19 291 PHE A CA 1
ATOM 2280 C C . PHE A 1 291 ? -16.931 -1.883 18.202 1.00 88.19 291 PHE A C 1
ATOM 2282 O O . PHE A 1 291 ? -16.742 -2.436 17.120 1.00 88.19 291 PHE A O 1
ATOM 2289 N N . ALA A 1 292 ? -18.028 -2.104 18.929 1.00 86.81 292 ALA A N 1
ATOM 2290 C CA . ALA A 1 292 ? -19.067 -3.022 18.486 1.00 86.81 292 ALA A CA 1
ATOM 2291 C C . ALA A 1 292 ? -20.086 -2.350 17.567 1.00 86.81 292 ALA A C 1
ATOM 2293 O O . ALA A 1 292 ? -20.585 -3.018 16.673 1.00 86.81 292 ALA A O 1
ATOM 2294 N N . ASP A 1 293 ? -20.416 -1.071 17.750 1.00 87.56 293 ASP A N 1
ATOM 2295 C CA . ASP A 1 293 ? -21.458 -0.418 16.950 1.00 87.56 293 ASP A CA 1
ATOM 2296 C C . ASP A 1 293 ? -20.888 0.683 16.063 1.00 87.56 293 ASP A C 1
ATOM 2298 O O . ASP A 1 293 ? -21.000 0.599 14.841 1.00 87.56 293 ASP A O 1
ATOM 2302 N N . ASP A 1 294 ? -20.258 1.701 16.644 1.00 87.94 294 ASP A N 1
ATOM 2303 C CA . ASP A 1 294 ? -19.953 2.930 15.912 1.00 87.94 294 ASP A CA 1
ATOM 2304 C C . ASP A 1 294 ? -18.921 2.729 14.800 1.00 87.94 294 ASP A C 1
ATOM 2306 O O . ASP A 1 294 ? -19.135 3.214 13.691 1.00 87.94 294 ASP A O 1
ATOM 2310 N N . LEU A 1 295 ? -17.816 2.023 15.064 1.00 89.19 295 LEU A N 1
ATOM 2311 C CA . LEU A 1 295 ? -16.779 1.771 14.059 1.00 89.19 295 LEU A CA 1
ATOM 2312 C C . LEU A 1 295 ? -17.269 0.819 12.953 1.00 89.19 295 LEU A C 1
ATOM 2314 O O . LEU A 1 295 ? -17.097 1.172 11.786 1.00 89.19 295 LEU A O 1
ATOM 2318 N N . PRO A 1 296 ? -17.922 -0.329 13.242 1.00 90.88 296 PRO A N 1
ATOM 2319 C CA . PRO A 1 296 ? -18.505 -1.166 12.193 1.00 90.88 296 PRO A CA 1
ATOM 2320 C C . PRO A 1 296 ? -19.587 -0.452 11.376 1.00 90.88 296 PRO A C 1
ATOM 2322 O O . PRO A 1 296 ? -19.610 -0.593 10.155 1.00 90.88 296 PRO A O 1
ATOM 2325 N N . ASN A 1 297 ? -20.456 0.343 12.012 1.00 89.62 297 ASN A N 1
ATOM 2326 C CA . ASN A 1 297 ? -21.485 1.107 11.305 1.00 89.62 297 ASN A CA 1
ATOM 2327 C C . ASN A 1 297 ? -20.873 2.209 10.440 1.00 89.62 297 ASN A C 1
ATOM 2329 O O . ASN A 1 297 ? -21.258 2.338 9.282 1.00 89.62 297 ASN A O 1
ATOM 2333 N N . GLN A 1 298 ? -19.884 2.946 10.957 1.00 89.31 298 GLN A N 1
ATOM 2334 C CA . GLN A 1 298 ? -19.162 3.955 10.182 1.00 89.31 298 GLN A CA 1
ATOM 2335 C C . GLN A 1 298 ? -18.438 3.318 8.996 1.00 89.31 298 GLN A C 1
ATOM 2337 O O . GLN A 1 298 ? -18.491 3.849 7.895 1.00 89.31 298 GLN A O 1
ATOM 2342 N N . LEU A 1 299 ? -17.797 2.164 9.197 1.00 87.50 299 LEU A N 1
ATOM 2343 C CA . LEU A 1 299 ? -17.161 1.411 8.122 1.00 87.50 299 LEU A CA 1
ATOM 2344 C C . LEU A 1 299 ? -18.183 1.002 7.055 1.00 87.50 299 LEU A C 1
ATOM 2346 O O . LEU A 1 299 ? -17.936 1.212 5.871 1.00 87.50 299 LEU A O 1
ATOM 2350 N N . ARG A 1 300 ? -19.335 0.454 7.462 1.00 88.94 300 ARG A N 1
ATOM 2351 C CA . ARG A 1 300 ? -20.433 0.092 6.554 1.00 88.94 300 ARG A CA 1
ATOM 2352 C C . ARG A 1 300 ? -20.906 1.303 5.754 1.00 88.94 300 ARG A C 1
ATOM 2354 O O . ARG A 1 300 ? -20.966 1.229 4.535 1.00 88.94 300 ARG A O 1
ATOM 2361 N N . GLU A 1 301 ? -21.193 2.417 6.422 1.00 87.38 301 GLU A N 1
ATOM 2362 C CA . GLU A 1 301 ? -21.646 3.661 5.791 1.00 87.38 301 GLU A CA 1
ATOM 2363 C C . GLU A 1 301 ? -20.606 4.218 4.812 1.00 87.38 301 GLU A C 1
ATOM 2365 O O . GLU A 1 301 ? -20.946 4.539 3.674 1.00 87.38 301 GLU A O 1
ATOM 2370 N N . SER A 1 302 ? -19.332 4.270 5.212 1.00 83.00 302 SER A N 1
ATOM 2371 C CA . SER A 1 302 ? -18.241 4.748 4.359 1.00 83.00 302 SER A CA 1
ATOM 2372 C C . SER A 1 302 ? -17.960 3.815 3.172 1.00 83.00 302 SER A C 1
ATOM 2374 O O . SER A 1 302 ? -17.374 4.276 2.197 1.00 83.00 302 SER A O 1
ATOM 2376 N N . LEU A 1 303 ? -18.368 2.539 3.234 1.00 81.38 303 LEU A N 1
ATOM 2377 C CA . LEU A 1 303 ? -18.318 1.583 2.119 1.00 81.38 303 LEU A CA 1
ATOM 2378 C C . LEU A 1 303 ? -19.575 1.631 1.227 1.00 81.38 303 LEU A C 1
ATOM 2380 O O . LEU A 1 303 ? -19.470 1.400 0.025 1.00 81.38 303 LEU A O 1
ATOM 2384 N N . GLU A 1 304 ? -20.751 1.913 1.796 1.00 81.44 304 GLU A N 1
ATOM 2385 C CA . GLU A 1 304 ? -22.037 2.027 1.086 1.00 81.44 304 GLU A CA 1
ATOM 2386 C C . GLU A 1 304 ? -22.228 3.373 0.375 1.00 81.44 304 GLU A C 1
ATOM 2388 O O . GLU A 1 304 ? -23.040 3.464 -0.553 1.00 81.44 304 GLU A O 1
ATOM 2393 N N . ASP A 1 305 ? -21.519 4.427 0.799 1.00 73.50 305 ASP A N 1
ATOM 2394 C CA . ASP A 1 305 ? -21.572 5.731 0.137 1.00 73.50 305 ASP A CA 1
ATOM 2395 C C . ASP A 1 305 ? -21.276 5.547 -1.360 1.00 73.50 305 ASP A C 1
ATOM 2397 O O . ASP A 1 305 ? -20.237 5.011 -1.736 1.00 73.50 305 ASP A O 1
ATOM 2401 N N . ARG A 1 306 ? -22.189 6.005 -2.228 1.00 51.31 306 ARG A N 1
ATOM 2402 C CA . ARG A 1 306 ? -22.107 5.875 -3.697 1.00 51.31 306 ARG A CA 1
ATOM 2403 C C . ARG A 1 306 ? -20.893 6.585 -4.304 1.00 51.31 306 ARG A C 1
ATOM 2405 O O . ARG A 1 306 ? -20.623 6.404 -5.488 1.00 51.31 306 ARG A O 1
ATOM 2412 N N . ARG A 1 307 ? -20.192 7.413 -3.520 1.00 49.62 307 ARG A N 1
ATOM 2413 C CA . ARG A 1 307 ? -18.881 7.984 -3.870 1.00 49.62 307 ARG A CA 1
ATOM 2414 C C . ARG A 1 307 ? -17.736 6.982 -3.739 1.00 49.62 307 ARG A C 1
ATOM 2416 O O . ARG A 1 307 ? -16.720 7.159 -4.397 1.00 49.62 307 ARG A O 1
ATOM 2423 N N . THR A 1 308 ? -17.908 5.940 -2.931 1.00 50.50 308 THR A N 1
ATOM 2424 C CA . THR A 1 308 ? -17.072 4.737 -2.922 1.00 50.50 308 THR A CA 1
ATOM 2425 C C . THR A 1 308 ? -17.416 3.956 -4.177 1.00 50.50 308 THR A C 1
ATOM 2427 O O . THR A 1 308 ? -18.339 3.140 -4.199 1.00 50.50 308 THR A O 1
ATOM 2430 N N . SER A 1 309 ? -16.742 4.259 -5.284 1.00 47.56 309 SER A N 1
ATOM 2431 C CA . SER A 1 309 ? -16.987 3.555 -6.537 1.00 47.56 309 SER A CA 1
ATOM 2432 C C . SER A 1 309 ? -16.428 2.135 -6.430 1.00 47.56 309 SER A C 1
ATOM 2434 O O . SER A 1 309 ? -15.304 1.858 -6.849 1.00 47.56 309 SER A O 1
ATOM 2436 N N . LEU A 1 310 ? -17.216 1.209 -5.883 1.00 50.38 310 LEU A N 1
ATOM 2437 C CA . LEU A 1 310 ? -16.983 -0.228 -6.005 1.00 50.38 310 LEU A CA 1
ATOM 2438 C C . LEU A 1 310 ? -17.291 -0.650 -7.451 1.00 50.38 310 LEU A C 1
ATOM 2440 O O . LEU A 1 310 ? -18.316 -1.259 -7.734 1.00 50.38 310 LEU A O 1
ATOM 2444 N N . GLY A 1 311 ? -16.382 -0.282 -8.358 1.00 45.94 311 GLY A N 1
ATOM 2445 C CA . GLY A 1 311 ? -16.360 -0.654 -9.770 1.00 45.94 311 GLY A CA 1
ATOM 2446 C C . GLY A 1 311 ? -17.422 0.034 -10.631 1.00 45.94 311 GLY A C 1
ATOM 2447 O O . GLY A 1 311 ? -18.599 -0.275 -10.508 1.00 45.94 311 GLY A O 1
ATOM 2448 N N . LEU A 1 312 ? -16.981 0.921 -11.537 1.00 38.88 312 LEU A N 1
ATOM 2449 C CA . LEU A 1 312 ? -17.468 1.069 -12.930 1.00 38.88 312 LEU A CA 1
ATOM 2450 C C . LEU A 1 312 ? -16.842 2.279 -13.654 1.00 38.88 312 LEU A C 1
ATOM 2452 O O . LEU A 1 312 ? -16.841 2.304 -14.881 1.00 38.88 312 LEU A O 1
ATOM 2456 N N . GLU A 1 313 ? -16.256 3.241 -12.941 1.00 39.78 313 GLU A N 1
ATOM 2457 C CA . GLU A 1 313 ? -15.415 4.287 -13.542 1.00 39.78 313 GLU A CA 1
ATOM 2458 C C . GLU A 1 313 ? -13.939 3.876 -13.501 1.00 39.78 313 GLU A C 1
ATOM 2460 O O . GLU A 1 313 ? -13.545 3.065 -12.659 1.00 39.78 313 GLU A O 1
ATOM 2465 N N . ILE A 1 314 ? -13.145 4.366 -14.464 1.00 43.22 314 ILE A N 1
ATOM 2466 C CA . ILE A 1 314 ? -11.756 3.944 -14.693 1.00 43.22 314 ILE A CA 1
ATOM 2467 C C . ILE A 1 314 ? -11.008 3.930 -13.365 1.00 43.22 314 ILE A C 1
ATOM 2469 O O . ILE A 1 314 ? -10.798 4.958 -12.725 1.00 43.22 314 ILE A O 1
ATOM 2473 N N . ASN A 1 315 ? -10.653 2.713 -12.964 1.00 46.50 315 ASN A N 1
ATOM 2474 C CA . ASN A 1 315 ? -10.073 2.390 -11.682 1.00 46.50 315 ASN A CA 1
ATOM 2475 C C . ASN A 1 315 ? -8.694 3.050 -11.587 1.00 46.50 315 ASN A C 1
ATOM 2477 O O . ASN A 1 315 ? -7.708 2.455 -12.012 1.00 46.50 315 ASN A O 1
ATOM 2481 N N . ALA A 1 316 ? -8.608 4.278 -11.073 1.00 43.09 316 ALA A N 1
ATOM 2482 C CA . ALA A 1 316 ? -7.346 5.008 -10.946 1.00 43.09 316 ALA A CA 1
ATOM 2483 C C . ALA A 1 316 ? -6.310 4.223 -10.119 1.00 43.09 316 ALA A C 1
ATOM 2485 O O . ALA A 1 316 ? -5.116 4.342 -10.373 1.00 43.09 316 ALA A O 1
ATOM 2486 N N . VAL A 1 317 ? -6.767 3.351 -9.210 1.00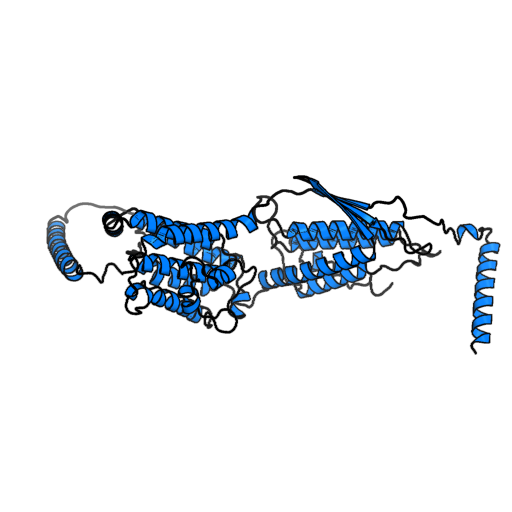 40.66 317 VAL A N 1
ATOM 2487 C CA . VAL A 1 317 ? -5.929 2.493 -8.363 1.00 40.66 317 VAL A CA 1
ATOM 2488 C C . VAL A 1 317 ? -5.591 1.150 -9.003 1.00 40.66 317 VAL A C 1
ATOM 2490 O O . VAL A 1 317 ? -4.449 0.736 -8.935 1.00 40.66 317 VAL A O 1
ATOM 2493 N N . GLY A 1 318 ? -6.500 0.502 -9.725 1.00 43.25 318 GLY A N 1
ATOM 2494 C CA . GLY A 1 318 ? -6.173 -0.634 -10.596 1.00 43.25 318 GLY A CA 1
ATOM 2495 C C . GLY A 1 318 ? -5.208 -0.213 -11.694 1.00 43.25 318 GLY A C 1
ATOM 2496 O O . GLY A 1 318 ? -4.276 -0.940 -11.996 1.00 43.25 318 GLY A O 1
ATOM 2497 N N . SER A 1 319 ? -5.361 1.010 -12.192 1.00 55.47 319 SER A N 1
ATOM 2498 C CA . SER A 1 319 ? -4.419 1.622 -13.116 1.00 55.47 319 SER A CA 1
ATOM 2499 C C . SER A 1 319 ? -3.097 1.954 -12.421 1.00 55.47 319 SER A C 1
ATOM 2501 O O . SER A 1 319 ? -2.052 1.724 -13.004 1.00 55.47 319 SER A O 1
ATOM 2503 N N . ALA A 1 320 ? -3.106 2.432 -11.169 1.00 53.25 320 ALA A N 1
ATOM 2504 C CA . ALA A 1 320 ? -1.884 2.672 -10.393 1.00 53.25 320 ALA A CA 1
ATOM 2505 C C . ALA A 1 320 ? -1.144 1.373 -10.016 1.00 53.25 320 ALA A C 1
ATOM 2507 O O . ALA A 1 320 ? 0.076 1.339 -10.091 1.00 53.25 320 ALA A O 1
ATOM 2508 N N . PHE A 1 321 ? -1.858 0.294 -9.688 1.00 52.88 321 PHE A N 1
ATOM 2509 C CA . PHE A 1 321 ? -1.299 -1.032 -9.409 1.00 52.88 321 PHE A CA 1
ATOM 2510 C C . PHE A 1 321 ? -0.818 -1.727 -10.681 1.00 52.88 321 PHE A C 1
ATOM 2512 O O . PHE A 1 321 ? 0.247 -2.329 -10.682 1.00 52.88 321 PHE A O 1
ATOM 2519 N N . GLN A 1 322 ? -1.564 -1.630 -11.784 1.00 63.84 322 GLN A N 1
ATOM 2520 C CA . GLN A 1 322 ? -1.089 -2.095 -13.086 1.00 63.84 322 GLN A CA 1
ATOM 2521 C C . GLN A 1 322 ? 0.105 -1.262 -13.560 1.00 63.84 322 GLN A C 1
ATOM 2523 O O . GLN A 1 322 ? 1.010 -1.811 -14.174 1.00 63.84 322 GLN A O 1
ATOM 2528 N N . LEU A 1 323 ? 0.138 0.040 -13.255 1.00 71.75 323 LEU A N 1
ATOM 2529 C CA . LEU A 1 323 ? 1.290 0.902 -13.511 1.00 71.75 323 LEU A CA 1
ATOM 2530 C C . LEU A 1 323 ? 2.477 0.509 -12.634 1.00 71.75 323 LEU A C 1
ATOM 2532 O O . LEU A 1 323 ? 3.604 0.535 -13.111 1.00 71.75 323 LEU A O 1
ATOM 2536 N N . GLU A 1 324 ? 2.244 0.129 -11.382 1.00 66.19 324 GLU A N 1
ATOM 2537 C CA . GLU A 1 324 ? 3.275 -0.388 -10.489 1.00 66.19 324 GLU A CA 1
ATOM 2538 C C . GLU A 1 324 ? 3.818 -1.737 -10.974 1.00 66.19 324 GLU A C 1
ATOM 2540 O O . GLU A 1 324 ? 5.026 -1.871 -11.124 1.00 66.19 324 GLU A O 1
ATOM 2545 N N . ASP A 1 325 ? 2.962 -2.697 -11.326 1.00 69.69 325 ASP A N 1
ATOM 2546 C CA . ASP A 1 325 ? 3.374 -3.979 -11.913 1.00 69.69 325 ASP A CA 1
ATOM 2547 C C . ASP A 1 325 ? 4.126 -3.780 -13.241 1.00 69.69 325 ASP A C 1
ATOM 2549 O O . ASP A 1 325 ? 5.204 -4.342 -13.449 1.00 69.69 325 ASP A O 1
ATOM 2553 N N . ALA A 1 326 ? 3.619 -2.913 -14.123 1.00 77.62 326 ALA A N 1
ATOM 2554 C CA . ALA A 1 326 ? 4.292 -2.561 -15.370 1.00 77.62 326 ALA A CA 1
ATOM 2555 C C . ALA A 1 326 ? 5.633 -1.848 -15.112 1.00 77.62 326 ALA A C 1
ATOM 2557 O O . ALA A 1 326 ? 6.628 -2.140 -15.776 1.00 77.62 326 ALA A O 1
ATOM 2558 N N . ARG A 1 327 ? 5.713 -0.979 -14.095 1.00 79.25 327 ARG A N 1
ATOM 2559 C CA . ARG A 1 327 ? 6.964 -0.354 -13.641 1.00 79.25 327 ARG A CA 1
ATOM 2560 C C . ARG A 1 327 ? 7.955 -1.395 -13.133 1.00 79.25 327 ARG A C 1
ATOM 2562 O O . ARG A 1 327 ? 9.109 -1.334 -13.535 1.00 79.25 327 ARG A O 1
ATOM 2569 N N . GLU A 1 328 ? 7.559 -2.330 -12.272 1.00 74.25 328 GLU A N 1
ATOM 2570 C CA . GLU A 1 328 ? 8.461 -3.361 -11.733 1.00 74.25 328 GLU A CA 1
ATOM 2571 C C . GLU A 1 328 ? 8.970 -4.300 -12.838 1.00 74.25 328 GLU A C 1
ATOM 2573 O O . GLU A 1 328 ? 10.164 -4.621 -12.911 1.00 74.25 328 GLU A O 1
ATOM 2578 N N . LYS A 1 329 ? 8.093 -4.672 -13.780 1.00 79.12 329 LYS A N 1
ATOM 2579 C CA . LYS A 1 329 ? 8.483 -5.395 -14.998 1.00 79.12 329 LYS A CA 1
ATOM 2580 C C . LYS A 1 329 ? 9.484 -4.591 -15.819 1.00 79.12 329 LYS A C 1
ATOM 2582 O O . LYS A 1 329 ? 10.494 -5.145 -16.253 1.00 79.12 329 LYS A O 1
ATOM 2587 N N . LEU A 1 330 ? 9.246 -3.295 -16.003 1.00 85.19 330 LEU A N 1
ATOM 2588 C CA . LEU A 1 330 ? 10.146 -2.405 -16.729 1.00 85.19 330 LEU A CA 1
ATOM 2589 C C . LEU A 1 330 ? 11.494 -2.237 -16.020 1.00 85.19 330 LEU A C 1
ATOM 2591 O O . LEU A 1 330 ? 12.524 -2.305 -16.683 1.00 85.19 330 LEU A O 1
ATOM 2595 N N . ILE A 1 331 ? 11.512 -2.085 -14.694 1.00 77.69 331 ILE A N 1
ATOM 2596 C CA . ILE A 1 331 ? 12.730 -2.058 -13.871 1.00 77.69 331 ILE A CA 1
ATOM 2597 C C . ILE A 1 331 ? 13.539 -3.330 -14.123 1.00 77.69 331 ILE A C 1
ATOM 2599 O O . ILE A 1 331 ? 14.709 -3.245 -14.486 1.00 77.69 331 ILE A O 1
ATOM 2603 N N . THR A 1 332 ? 12.898 -4.496 -14.031 1.00 76.38 332 THR A N 1
ATOM 2604 C CA . THR A 1 332 ? 13.548 -5.794 -14.261 1.00 76.38 332 THR A CA 1
ATOM 2605 C C . THR A 1 332 ? 14.115 -5.897 -15.683 1.00 76.38 332 THR A C 1
ATOM 2607 O O . THR A 1 332 ? 15.255 -6.326 -15.880 1.00 76.38 332 THR A O 1
ATOM 2610 N N . ARG A 1 333 ? 13.351 -5.467 -16.700 1.00 87.00 333 ARG A N 1
ATOM 2611 C CA . ARG A 1 333 ? 13.807 -5.455 -18.101 1.00 87.00 333 ARG A CA 1
ATOM 2612 C C . ARG A 1 333 ? 14.986 -4.491 -18.300 1.00 87.00 333 ARG A C 1
ATOM 2614 O O . ARG A 1 333 ? 15.951 -4.858 -18.971 1.00 87.00 333 ARG A O 1
ATOM 2621 N N . LEU A 1 334 ? 14.953 -3.301 -17.696 1.00 83.94 334 LEU A N 1
ATOM 2622 C CA . LEU A 1 334 ? 16.033 -2.308 -17.753 1.00 83.94 334 LEU A CA 1
ATOM 2623 C C . LEU A 1 334 ? 17.306 -2.803 -17.056 1.00 83.94 334 LEU A C 1
ATOM 2625 O O . LEU A 1 334 ? 18.399 -2.614 -17.586 1.00 83.94 334 LEU A O 1
ATOM 2629 N N . GLU A 1 335 ? 17.184 -3.472 -15.910 1.00 80.81 335 GLU A N 1
ATOM 2630 C CA . GLU A 1 335 ? 18.311 -4.104 -15.218 1.00 80.81 335 GLU A CA 1
ATOM 2631 C C . GLU A 1 335 ? 18.953 -5.195 -16.074 1.00 80.81 335 GLU A C 1
ATOM 2633 O O . GLU A 1 335 ? 20.172 -5.200 -16.252 1.00 80.81 335 GLU A O 1
ATOM 2638 N N . ALA A 1 336 ? 18.141 -6.074 -16.668 1.00 79.94 336 ALA A N 1
ATOM 2639 C CA . ALA A 1 336 ? 18.626 -7.107 -17.577 1.00 79.94 336 ALA A CA 1
ATOM 2640 C C . ALA A 1 336 ? 19.299 -6.504 -18.822 1.00 79.94 336 ALA A C 1
ATOM 2642 O O . ALA A 1 336 ? 20.362 -6.965 -19.247 1.00 79.94 336 ALA A O 1
ATOM 2643 N N . TYR A 1 337 ? 18.717 -5.444 -19.392 1.00 90.75 337 TYR A N 1
ATOM 2644 C CA . TYR A 1 337 ? 19.302 -4.712 -20.514 1.00 90.75 337 TYR A CA 1
ATOM 2645 C C . TYR A 1 337 ? 20.658 -4.104 -20.146 1.00 90.75 337 TYR A C 1
ATOM 2647 O O . TYR A 1 337 ? 21.630 -4.301 -20.879 1.00 90.75 337 TYR A O 1
ATOM 2655 N N . LEU A 1 338 ? 20.747 -3.412 -19.007 1.00 85.38 338 LEU A N 1
ATOM 2656 C CA . LEU A 1 338 ? 21.992 -2.820 -18.526 1.00 85.38 338 LEU A CA 1
ATOM 2657 C C . LEU A 1 338 ? 23.040 -3.896 -18.259 1.00 85.38 338 LEU A C 1
ATOM 2659 O O . LEU A 1 338 ? 24.129 -3.778 -18.803 1.00 85.38 338 LEU A O 1
ATOM 2663 N N . ALA A 1 339 ? 22.711 -4.983 -17.560 1.00 82.06 339 ALA A N 1
ATOM 2664 C CA . ALA A 1 339 ? 23.641 -6.087 -17.301 1.00 82.06 339 ALA A CA 1
ATOM 2665 C C . ALA A 1 339 ? 24.198 -6.717 -18.592 1.00 82.06 339 ALA A C 1
ATOM 2667 O O . ALA A 1 339 ? 25.355 -7.130 -18.654 1.00 82.06 339 ALA A O 1
ATOM 2668 N N . LYS A 1 340 ? 23.396 -6.752 -19.665 1.00 87.25 340 LYS A N 1
ATOM 2669 C CA . LYS A 1 340 ? 23.823 -7.238 -20.986 1.00 87.25 340 LYS A CA 1
ATOM 2670 C C . LYS A 1 340 ? 24.757 -6.253 -21.706 1.00 87.25 340 LYS A C 1
ATOM 2672 O O . LYS A 1 340 ? 25.463 -6.650 -22.640 1.00 87.25 340 LYS A O 1
ATOM 2677 N N . ARG A 1 341 ? 24.706 -4.959 -21.375 1.00 86.44 341 ARG A N 1
ATOM 2678 C CA . ARG A 1 341 ? 25.320 -3.856 -22.144 1.00 86.44 341 ARG A CA 1
ATOM 2679 C C . ARG A 1 341 ? 26.451 -3.144 -21.409 1.00 86.44 341 ARG A C 1
ATOM 2681 O O . ARG A 1 341 ? 27.298 -2.549 -22.077 1.00 86.44 341 ARG A O 1
ATOM 2688 N N . ALA A 1 342 ? 26.468 -3.201 -20.086 1.00 87.31 342 ALA A N 1
ATOM 2689 C CA . ALA A 1 342 ? 27.418 -2.535 -19.221 1.00 87.31 342 ALA A CA 1
ATOM 2690 C C . ALA A 1 342 ? 27.601 -3.292 -17.897 1.00 87.31 342 ALA A C 1
ATOM 2692 O O . ALA A 1 342 ? 26.662 -3.843 -17.332 1.00 87.31 342 ALA A O 1
ATOM 2693 N N . GLU A 1 343 ? 28.820 -3.264 -17.381 1.00 83.88 343 GLU A N 1
ATOM 2694 C CA . GLU A 1 343 ? 29.168 -3.724 -16.045 1.00 83.88 343 GLU A CA 1
ATOM 2695 C C . GLU A 1 343 ? 29.041 -2.552 -15.063 1.00 83.88 343 GLU A C 1
ATOM 2697 O O . GLU A 1 343 ? 29.598 -1.475 -15.293 1.00 83.88 343 GLU A O 1
ATOM 2702 N N . LEU A 1 344 ? 28.308 -2.734 -13.964 1.00 82.12 344 LEU A N 1
ATOM 2703 C CA . LEU A 1 344 ? 28.278 -1.753 -12.879 1.00 82.12 344 LEU A CA 1
ATOM 2704 C C . LEU A 1 344 ? 29.589 -1.858 -12.089 1.00 82.12 344 LEU A C 1
ATOM 2706 O O . LEU A 1 344 ? 29.819 -2.857 -11.414 1.00 82.12 344 LEU A O 1
ATOM 2710 N N . ILE A 1 345 ? 30.437 -0.829 -12.156 1.00 85.56 345 ILE A N 1
ATOM 2711 C CA . ILE A 1 345 ? 31.736 -0.823 -11.468 1.00 85.56 345 ILE A CA 1
ATOM 2712 C C . ILE A 1 345 ? 31.538 -0.571 -9.974 1.00 85.56 345 ILE A C 1
ATOM 2714 O O . ILE A 1 345 ? 32.045 -1.306 -9.131 1.00 85.56 345 ILE A O 1
ATOM 2718 N N . ASN A 1 346 ? 30.839 0.513 -9.639 1.00 79.56 346 ASN A N 1
ATOM 2719 C CA . ASN A 1 346 ? 30.560 0.893 -8.263 1.00 79.56 346 ASN A CA 1
ATOM 2720 C C . ASN A 1 346 ? 29.321 1.800 -8.185 1.00 79.56 346 ASN A C 1
ATOM 2722 O O . ASN A 1 346 ? 28.765 2.256 -9.190 1.00 79.56 346 ASN A O 1
ATOM 2726 N N . THR A 1 347 ? 28.872 2.039 -6.958 1.00 81.50 347 THR A N 1
ATOM 2727 C CA . THR A 1 347 ? 27.823 3.008 -6.649 1.00 81.50 347 THR A CA 1
ATOM 2728 C C . THR A 1 347 ? 28.313 3.889 -5.514 1.00 81.50 347 THR A C 1
ATOM 2730 O O . THR A 1 347 ? 28.561 3.396 -4.415 1.00 81.50 347 THR A O 1
ATOM 2733 N N . GLU A 1 348 ? 28.443 5.185 -5.765 1.00 79.94 348 GLU A N 1
ATOM 2734 C CA . GLU A 1 348 ? 28.778 6.155 -4.726 1.00 79.94 348 GLU A CA 1
ATOM 2735 C C . GLU A 1 348 ? 27.470 6.710 -4.168 1.00 79.94 348 GLU A C 1
ATOM 2737 O O . GLU A 1 348 ? 26.618 7.206 -4.908 1.00 79.94 348 GLU A O 1
ATOM 2742 N N . LYS A 1 349 ? 27.276 6.589 -2.856 1.00 71.56 349 LYS A N 1
ATOM 2743 C CA . LYS A 1 349 ? 26.098 7.122 -2.171 1.00 71.56 349 LYS A CA 1
ATOM 2744 C C . LYS A 1 349 ? 26.540 8.230 -1.227 1.00 71.56 349 LYS A C 1
ATOM 2746 O O . LYS A 1 349 ? 27.306 7.983 -0.305 1.00 71.56 349 LYS A O 1
ATOM 2751 N N . ASN A 1 350 ? 26.019 9.423 -1.469 1.00 70.62 350 ASN A N 1
ATOM 2752 C CA . ASN A 1 350 ? 26.013 10.555 -0.555 1.00 70.62 350 ASN A CA 1
ATOM 2753 C C . ASN A 1 350 ? 24.557 10.813 -0.106 1.00 70.62 350 ASN A C 1
ATOM 2755 O O . ASN A 1 350 ? 23.611 10.266 -0.690 1.00 70.62 350 ASN A O 1
ATOM 2759 N N . ASP A 1 351 ? 24.367 11.646 0.912 1.00 53.59 351 ASP A N 1
ATOM 2760 C CA . ASP A 1 351 ? 23.058 11.966 1.489 1.00 53.59 351 ASP A CA 1
ATOM 2761 C C . ASP A 1 351 ? 22.099 12.514 0.424 1.00 53.59 351 ASP A C 1
ATOM 2763 O O . ASP A 1 351 ? 20.951 12.085 0.317 1.00 53.59 351 ASP A O 1
ATOM 2767 N N . SER A 1 352 ? 22.603 13.383 -0.452 1.00 60.53 352 SER A N 1
ATOM 2768 C CA . SER A 1 352 ? 21.824 14.056 -1.494 1.00 60.53 352 SER A CA 1
ATOM 2769 C C . SER A 1 352 ? 22.081 13.543 -2.909 1.00 60.53 352 SER A C 1
ATOM 2771 O O . SER A 1 352 ? 21.447 14.026 -3.845 1.00 60.53 352 SER A O 1
ATOM 2773 N N . VAL A 1 353 ? 22.997 12.589 -3.110 1.00 70.69 353 VAL A N 1
ATOM 2774 C CA . VAL A 1 353 ? 23.395 12.141 -4.453 1.00 70.69 353 VAL A CA 1
ATOM 2775 C C . VAL A 1 353 ? 23.687 10.644 -4.480 1.00 70.69 353 VAL A C 1
ATOM 2777 O O . VAL A 1 353 ? 24.416 10.138 -3.633 1.00 70.69 353 VAL A O 1
ATOM 2780 N N . VAL A 1 354 ? 23.164 9.932 -5.475 1.00 71.31 354 VAL A N 1
ATOM 2781 C CA . VAL A 1 354 ? 23.614 8.584 -5.838 1.00 71.31 354 VAL A CA 1
ATOM 2782 C C . VAL A 1 354 ? 24.260 8.644 -7.206 1.00 71.31 354 VAL A C 1
ATOM 2784 O O . VAL A 1 354 ? 23.657 9.131 -8.158 1.00 71.31 354 VAL A O 1
ATOM 2787 N N . ILE A 1 355 ? 25.483 8.143 -7.303 1.00 79.25 355 ILE A N 1
ATOM 2788 C CA . ILE A 1 355 ? 26.225 8.064 -8.552 1.00 79.25 355 ILE A CA 1
ATOM 2789 C C . ILE A 1 355 ? 26.387 6.594 -8.914 1.00 79.25 355 ILE A C 1
ATOM 2791 O O . ILE A 1 355 ? 26.930 5.819 -8.128 1.00 79.25 355 ILE A O 1
ATOM 2795 N N . TYR A 1 356 ? 25.949 6.221 -10.112 1.00 80.88 356 TYR A N 1
ATOM 2796 C CA . TYR A 1 356 ? 26.189 4.902 -10.688 1.00 80.88 356 TYR A CA 1
ATOM 2797 C C . TYR A 1 356 ? 27.246 5.013 -11.782 1.00 80.88 356 TYR A C 1
ATOM 2799 O O . TYR A 1 356 ? 27.087 5.797 -12.720 1.00 80.88 356 TYR A O 1
ATOM 2807 N N . ASN A 1 357 ? 28.313 4.225 -11.669 1.00 82.06 357 ASN A N 1
ATOM 2808 C CA . ASN A 1 357 ? 29.390 4.199 -12.653 1.00 82.06 357 ASN A CA 1
ATOM 2809 C C . ASN A 1 357 ? 29.328 2.892 -13.447 1.00 82.06 357 ASN A C 1
ATOM 2811 O O . ASN A 1 357 ? 29.604 1.815 -12.912 1.00 82.06 357 ASN A O 1
ATOM 2815 N N . TYR A 1 358 ? 28.980 2.993 -14.727 1.00 84.88 358 TYR A N 1
ATOM 2816 C CA . TYR A 1 358 ? 28.858 1.857 -15.635 1.00 84.88 358 TYR A CA 1
ATOM 2817 C C . TYR A 1 358 ? 30.020 1.819 -16.625 1.00 84.88 358 TYR A C 1
ATOM 2819 O O . TYR A 1 358 ? 30.352 2.825 -17.251 1.00 84.88 358 TYR A O 1
ATOM 2827 N N . ARG A 1 359 ? 30.609 0.640 -16.818 1.00 86.00 359 ARG A N 1
ATOM 2828 C CA . ARG A 1 359 ? 31.558 0.365 -17.898 1.00 86.00 359 ARG A CA 1
ATOM 2829 C C . ARG A 1 359 ? 30.831 -0.354 -19.029 1.00 86.00 359 ARG A C 1
ATOM 2831 O O . ARG A 1 359 ? 30.396 -1.484 -18.820 1.00 86.00 359 ARG A O 1
ATOM 2838 N N . PRO A 1 360 ? 30.691 0.239 -20.221 1.00 87.19 360 PRO A N 1
ATOM 2839 C CA . PRO A 1 360 ? 30.085 -0.464 -21.342 1.00 87.19 360 PRO A CA 1
ATOM 2840 C C . PRO A 1 360 ? 30.879 -1.728 -21.708 1.00 87.19 360 PRO A C 1
ATOM 2842 O O . PRO A 1 360 ? 32.110 -1.737 -21.683 1.00 87.19 360 PRO A O 1
ATOM 2845 N N . ILE A 1 361 ? 30.168 -2.791 -22.078 1.00 84.75 361 ILE A N 1
ATOM 2846 C CA . ILE A 1 361 ? 30.777 -4.040 -22.541 1.00 84.75 361 ILE A CA 1
ATOM 2847 C C . ILE A 1 361 ? 31.193 -3.870 -24.004 1.00 84.75 361 ILE A C 1
ATOM 2849 O O . ILE A 1 361 ? 30.361 -3.542 -24.857 1.00 84.75 361 ILE A O 1
ATOM 2853 N N . ASP A 1 362 ? 32.467 -4.140 -24.288 1.00 77.94 362 ASP A N 1
ATOM 2854 C CA . ASP A 1 362 ? 33.017 -4.133 -25.643 1.00 77.94 362 ASP A CA 1
ATOM 2855 C C . ASP A 1 362 ? 32.440 -5.293 -26.463 1.00 77.94 362 ASP A C 1
ATOM 2857 O O . ASP A 1 362 ? 32.646 -6.466 -26.146 1.00 77.94 362 ASP A O 1
ATOM 2861 N N . ARG A 1 363 ? 31.706 -4.961 -27.527 1.00 72.88 363 ARG A N 1
ATOM 2862 C CA . ARG A 1 363 ? 31.128 -5.929 -28.473 1.00 72.88 363 ARG A CA 1
ATOM 2863 C C . ARG A 1 363 ? 31.838 -5.944 -29.826 1.00 72.88 363 ARG A C 1
ATOM 2865 O O . ARG A 1 363 ? 31.341 -6.547 -30.777 1.00 72.88 363 ARG A O 1
ATOM 2872 N N . GLY A 1 364 ? 33.006 -5.314 -29.913 1.00 69.56 364 GLY A N 1
ATOM 2873 C CA . GLY A 1 364 ? 33.836 -5.279 -31.106 1.00 69.56 364 GLY A CA 1
ATOM 2874 C C . GLY A 1 364 ? 33.540 -4.115 -32.054 1.00 69.56 364 GLY A C 1
ATOM 2875 O O . GLY A 1 364 ? 32.681 -3.267 -31.832 1.00 69.56 364 GLY A O 1
ATOM 2876 N N . ILE A 1 365 ? 34.290 -4.091 -33.156 1.00 61.81 365 ILE A N 1
ATOM 2877 C CA . ILE A 1 365 ? 34.456 -2.934 -34.056 1.00 61.81 365 ILE A CA 1
ATOM 2878 C C . ILE A 1 365 ? 33.215 -2.531 -34.863 1.00 61.81 365 ILE A C 1
ATOM 2880 O O . ILE A 1 365 ? 33.172 -1.436 -35.417 1.00 61.81 365 ILE A O 1
ATOM 2884 N N . PHE A 1 366 ? 32.214 -3.406 -34.961 1.00 64.19 366 PHE A N 1
ATOM 2885 C CA . PHE A 1 366 ? 30.992 -3.129 -35.718 1.00 64.19 366 PHE A CA 1
ATOM 2886 C C . PHE A 1 366 ? 29.935 -2.402 -34.885 1.00 64.19 366 PHE A C 1
ATOM 2888 O O . PHE A 1 366 ? 28.930 -1.962 -35.444 1.00 64.19 366 PHE A O 1
ATOM 2895 N N . TYR A 1 367 ? 30.161 -2.249 -33.579 1.00 73.06 367 TYR A N 1
ATOM 2896 C CA . TYR A 1 367 ? 29.237 -1.584 -32.676 1.00 73.06 367 TYR A CA 1
ATOM 2897 C C . TYR A 1 367 ? 29.451 -0.073 -32.654 1.00 73.06 367 TYR A C 1
ATOM 2899 O O . TYR A 1 367 ? 30.566 0.424 -32.503 1.00 73.06 367 TYR A O 1
ATOM 2907 N N . ASN A 1 368 ? 28.355 0.668 -32.793 1.00 84.69 368 ASN A N 1
ATOM 2908 C CA . ASN A 1 368 ? 28.365 2.115 -32.661 1.00 84.69 368 ASN A CA 1
ATOM 2909 C C . ASN A 1 368 ? 28.532 2.491 -31.180 1.00 84.69 368 ASN A C 1
ATOM 2911 O O . ASN A 1 368 ? 27.572 2.465 -30.406 1.00 84.69 368 ASN A O 1
ATOM 2915 N N . LYS A 1 369 ? 29.774 2.801 -30.793 1.00 83.81 369 LYS A N 1
ATOM 2916 C CA . LYS A 1 369 ? 30.158 3.057 -29.401 1.00 83.81 369 LYS A CA 1
ATOM 2917 C C . LYS A 1 369 ? 29.391 4.224 -28.786 1.00 83.81 369 LYS A C 1
ATOM 2919 O O . LYS A 1 369 ? 28.813 4.059 -27.715 1.00 83.81 369 LYS A O 1
ATOM 2924 N N . ALA A 1 370 ? 29.334 5.354 -29.488 1.00 85.94 370 ALA A N 1
ATOM 2925 C CA . ALA A 1 370 ? 28.646 6.553 -29.017 1.00 85.94 370 ALA A CA 1
ATOM 2926 C C . ALA A 1 370 ? 27.146 6.292 -28.799 1.00 85.94 370 ALA A C 1
ATOM 2928 O O . ALA A 1 370 ? 26.586 6.665 -27.770 1.00 85.94 370 ALA A O 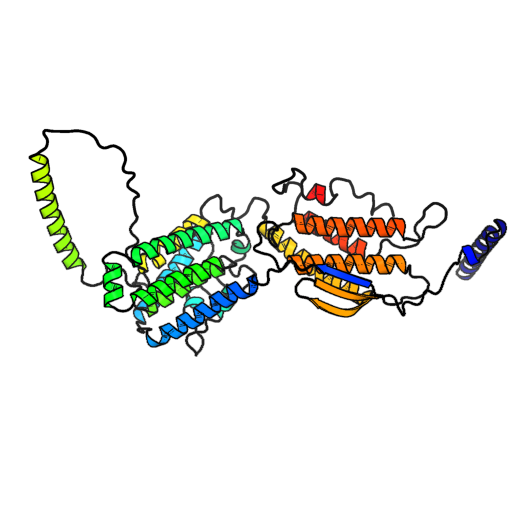1
ATOM 2929 N N . LEU A 1 371 ? 26.509 5.571 -29.729 1.00 88.38 371 LEU A N 1
ATOM 2930 C CA . LEU A 1 371 ? 25.109 5.170 -29.600 1.00 88.38 371 LEU A CA 1
ATOM 2931 C C . LEU A 1 371 ? 24.885 4.207 -28.420 1.00 88.38 371 LEU A C 1
ATOM 2933 O O . LEU A 1 371 ? 23.886 4.322 -27.712 1.00 88.38 371 LEU A O 1
ATOM 2937 N N . GLN A 1 372 ? 25.804 3.266 -28.177 1.00 88.25 372 GLN A N 1
ATOM 2938 C CA . GLN A 1 372 ? 25.715 2.348 -27.037 1.00 88.25 372 GLN A CA 1
ATOM 2939 C C . GLN A 1 372 ? 25.862 3.081 -25.698 1.00 88.25 372 GLN A C 1
ATOM 2941 O O . GLN A 1 372 ? 25.076 2.826 -24.788 1.00 88.25 372 GLN A O 1
ATOM 2946 N N . GLU A 1 373 ? 26.833 3.985 -25.576 1.00 89.19 373 GLU A N 1
ATOM 2947 C CA . GLU A 1 373 ? 27.064 4.775 -24.360 1.00 89.19 373 GLU A CA 1
ATOM 2948 C C . GLU A 1 373 ? 25.857 5.646 -24.020 1.00 89.19 373 GLU A C 1
ATOM 2950 O O . GLU A 1 373 ? 25.353 5.581 -22.899 1.00 89.19 373 GLU A O 1
ATOM 2955 N N . ALA A 1 374 ? 25.319 6.359 -25.010 1.00 89.19 374 ALA A N 1
ATOM 2956 C CA . ALA A 1 374 ? 24.132 7.184 -24.826 1.00 89.19 374 ALA A CA 1
ATOM 2957 C C . ALA A 1 374 ? 22.899 6.350 -24.424 1.00 89.19 374 ALA A C 1
ATOM 2959 O O . ALA A 1 374 ? 22.132 6.748 -23.550 1.00 89.19 374 ALA A O 1
ATOM 2960 N N . ARG A 1 375 ? 22.718 5.148 -24.990 1.00 92.19 375 ARG A N 1
ATOM 2961 C CA . ARG A 1 375 ? 21.622 4.245 -24.586 1.00 92.19 375 ARG A CA 1
ATOM 2962 C C . ARG A 1 375 ? 21.802 3.678 -23.176 1.00 92.19 375 ARG A C 1
ATOM 2964 O O . ARG A 1 375 ? 20.806 3.476 -22.484 1.00 92.19 375 ARG A O 1
ATOM 2971 N N . ILE A 1 376 ? 23.035 3.402 -22.748 1.00 90.25 376 ILE A N 1
ATOM 2972 C CA . ILE A 1 376 ? 23.328 2.997 -21.362 1.00 90.25 376 ILE A CA 1
ATOM 2973 C C . ILE A 1 376 ? 22.976 4.140 -20.413 1.00 90.25 376 ILE A C 1
ATOM 2975 O O . ILE A 1 376 ? 22.300 3.908 -19.416 1.00 90.25 376 ILE A O 1
ATOM 2979 N N . GLU A 1 377 ? 23.376 5.368 -20.746 1.00 89.81 377 GLU A N 1
ATOM 2980 C CA . GLU A 1 377 ? 23.061 6.555 -19.956 1.00 89.81 377 GLU A CA 1
ATOM 2981 C C . GLU A 1 377 ? 21.546 6.767 -19.827 1.00 89.81 377 GLU A C 1
ATOM 2983 O O . GLU A 1 377 ? 21.047 6.942 -18.716 1.00 89.81 377 GLU A O 1
ATOM 2988 N N . ILE A 1 378 ? 20.794 6.695 -20.931 1.00 91.81 378 ILE A N 1
ATOM 2989 C CA . ILE A 1 378 ? 19.329 6.834 -20.916 1.00 91.81 378 ILE A CA 1
ATOM 2990 C C . ILE A 1 378 ? 18.688 5.748 -20.047 1.00 91.81 378 ILE A C 1
ATOM 2992 O O . ILE A 1 378 ? 17.892 6.068 -19.166 1.00 91.81 378 ILE A O 1
ATOM 2996 N N . ALA A 1 379 ? 19.049 4.478 -20.259 1.00 89.69 379 ALA A N 1
ATOM 2997 C CA . ALA A 1 379 ? 18.479 3.361 -19.507 1.00 89.69 379 ALA A CA 1
ATOM 2998 C C . ALA A 1 379 ? 18.805 3.447 -18.008 1.00 89.69 379 ALA A C 1
ATOM 3000 O O . ALA A 1 379 ? 17.933 3.209 -17.177 1.00 89.69 379 ALA A O 1
ATOM 3001 N N . ALA A 1 380 ? 20.034 3.825 -17.652 1.00 85.00 380 ALA A N 1
ATOM 3002 C CA . ALA A 1 380 ? 20.459 3.963 -16.264 1.00 85.00 380 ALA A CA 1
ATOM 3003 C C . ALA A 1 380 ? 19.820 5.175 -15.568 1.00 85.00 380 ALA A C 1
ATOM 3005 O O . ALA A 1 380 ? 19.389 5.049 -14.421 1.00 85.00 380 ALA A O 1
ATOM 3006 N N . ASN A 1 381 ? 19.698 6.316 -16.255 1.00 86.00 381 ASN A N 1
ATOM 3007 C CA . ASN A 1 381 ? 18.964 7.480 -15.749 1.00 86.00 381 ASN A CA 1
ATOM 3008 C C . ASN A 1 381 ? 17.491 7.140 -15.515 1.00 86.00 381 ASN A C 1
ATOM 3010 O O . ASN A 1 381 ? 16.956 7.423 -14.445 1.00 86.00 381 ASN A O 1
ATOM 3014 N N . PHE A 1 382 ? 16.847 6.489 -16.486 1.00 88.81 382 PHE A N 1
ATOM 3015 C CA . PHE A 1 382 ? 15.442 6.125 -16.369 1.00 88.81 382 PHE A CA 1
ATOM 3016 C C . PHE A 1 382 ? 15.217 5.093 -15.260 1.00 88.81 382 PHE A C 1
ATOM 3018 O O . PHE A 1 382 ? 14.351 5.286 -14.415 1.00 88.81 382 PHE A O 1
ATOM 3025 N N . LEU A 1 383 ? 16.057 4.056 -15.174 1.00 83.31 383 LEU A N 1
ATOM 3026 C CA . LEU A 1 383 ? 16.019 3.081 -14.082 1.00 83.31 383 LEU A CA 1
ATOM 3027 C C . LEU A 1 383 ? 16.180 3.746 -12.709 1.00 83.31 383 LEU A C 1
ATOM 3029 O O . LEU A 1 383 ? 15.475 3.387 -11.766 1.00 83.31 383 LEU A O 1
ATOM 3033 N N . ALA A 1 384 ? 17.093 4.713 -12.585 1.00 75.69 384 ALA A N 1
ATOM 3034 C CA . ALA A 1 384 ? 17.262 5.473 -11.354 1.00 75.69 384 ALA A CA 1
ATOM 3035 C C . ALA A 1 384 ? 15.998 6.283 -11.024 1.00 75.69 384 ALA A C 1
ATOM 3037 O O . ALA A 1 384 ? 15.510 6.191 -9.900 1.00 75.69 384 ALA A O 1
ATOM 3038 N N . GLU A 1 385 ? 15.426 7.011 -11.991 1.00 78.88 385 GLU A N 1
ATOM 3039 C CA . GLU A 1 385 ? 14.160 7.736 -11.812 1.00 78.88 385 GLU A CA 1
ATOM 3040 C C . GLU A 1 385 ? 13.037 6.800 -11.336 1.00 78.88 385 GLU A C 1
ATOM 3042 O O . GLU A 1 385 ? 12.382 7.104 -10.340 1.00 78.88 385 GLU A O 1
ATOM 3047 N N . LEU A 1 386 ? 12.872 5.627 -11.959 1.00 75.56 386 LEU A N 1
ATOM 3048 C CA . LEU A 1 386 ? 11.848 4.646 -11.582 1.00 75.56 386 LEU A CA 1
ATOM 3049 C C . LEU A 1 386 ? 12.044 4.100 -10.161 1.00 75.56 386 LEU A C 1
ATOM 3051 O O . LEU A 1 386 ? 11.093 4.062 -9.381 1.00 75.56 386 LEU A O 1
ATOM 3055 N N . LYS A 1 387 ? 13.278 3.734 -9.791 1.00 70.25 387 LYS A N 1
ATOM 3056 C CA . LYS A 1 387 ? 13.609 3.262 -8.433 1.00 70.25 387 LYS A CA 1
ATOM 3057 C C . LYS A 1 387 ? 13.423 4.345 -7.370 1.00 70.25 387 LYS A C 1
ATOM 3059 O O . LYS A 1 387 ? 13.140 4.036 -6.219 1.00 70.25 387 LYS A O 1
ATOM 3064 N N . HIS A 1 388 ? 13.588 5.615 -7.733 1.00 64.88 388 HIS A N 1
ATOM 3065 C CA . HIS A 1 388 ? 13.384 6.735 -6.817 1.00 64.88 388 HIS A CA 1
ATOM 3066 C C . HIS A 1 388 ? 11.921 7.155 -6.690 1.00 64.88 388 HIS A C 1
ATOM 3068 O O . HIS A 1 388 ? 11.516 7.591 -5.612 1.00 64.88 388 HIS A O 1
ATOM 3074 N N . MET A 1 389 ? 11.111 6.979 -7.736 1.00 63.28 389 MET A N 1
ATOM 3075 C CA . MET A 1 389 ? 9.662 7.174 -7.652 1.00 63.28 389 MET A CA 1
ATOM 3076 C C . MET A 1 389 ? 9.015 6.254 -6.611 1.00 63.28 389 MET A C 1
ATOM 3078 O O . MET A 1 389 ? 8.018 6.652 -6.030 1.00 63.28 389 MET A O 1
ATOM 3082 N N . GLN A 1 390 ? 9.626 5.106 -6.296 1.00 51.59 390 GLN A N 1
ATOM 3083 C CA . GLN A 1 390 ? 9.215 4.165 -5.244 1.00 51.59 390 GLN A CA 1
ATOM 3084 C C . GLN A 1 390 ? 9.282 4.733 -3.803 1.00 51.59 390 GLN A C 1
ATOM 3086 O O . GLN A 1 390 ? 8.818 4.076 -2.876 1.00 51.59 390 GLN A O 1
ATOM 3091 N N . LEU A 1 391 ? 9.889 5.911 -3.575 1.00 44.56 391 LEU A N 1
ATOM 3092 C CA . LEU A 1 391 ? 10.337 6.349 -2.239 1.00 44.56 391 LEU A CA 1
ATOM 3093 C C . LEU A 1 391 ? 9.691 7.633 -1.674 1.00 44.56 391 LEU A C 1
ATOM 3095 O O . LEU A 1 391 ? 10.016 7.995 -0.549 1.00 44.56 391 LEU A O 1
ATOM 3099 N N . ASN A 1 392 ? 8.792 8.327 -2.381 1.00 43.16 392 ASN A N 1
ATOM 3100 C CA . ASN A 1 392 ? 8.238 9.610 -1.909 1.00 43.16 392 ASN A CA 1
ATOM 3101 C C . ASN A 1 392 ? 6.750 9.511 -1.559 1.00 43.16 392 ASN A C 1
ATOM 3103 O O . ASN A 1 392 ? 5.959 9.213 -2.446 1.00 43.16 392 ASN A O 1
ATOM 3107 N N . ASP A 1 393 ? 6.370 9.849 -0.319 1.00 42.19 393 ASP A N 1
ATOM 3108 C CA . ASP A 1 393 ? 4.955 10.043 0.058 1.00 42.19 393 ASP A CA 1
ATOM 3109 C C . ASP A 1 393 ? 4.617 11.431 0.643 1.00 42.19 393 ASP A C 1
ATOM 3111 O O . ASP A 1 393 ? 3.468 11.839 0.566 1.00 42.19 393 ASP A O 1
ATOM 3115 N N . GLU A 1 394 ? 5.561 12.248 1.139 1.00 42.53 394 GLU A N 1
ATOM 3116 C CA . GLU A 1 394 ? 5.168 13.497 1.835 1.00 42.53 394 GLU A CA 1
ATOM 3117 C C . GLU A 1 394 ? 6.144 14.682 1.695 1.00 42.53 394 GLU A C 1
ATOM 3119 O O . GLU A 1 394 ? 6.799 15.094 2.650 1.00 42.53 394 GLU A O 1
ATOM 3124 N N . SER A 1 395 ? 6.222 15.336 0.531 1.00 33.19 395 SER A N 1
ATOM 3125 C CA . SER A 1 395 ? 6.705 16.729 0.517 1.00 33.19 395 SER A CA 1
ATOM 3126 C C . SER A 1 395 ? 5.822 17.607 -0.357 1.00 33.19 395 SER A C 1
ATOM 3128 O O . SER A 1 395 ? 5.470 17.241 -1.476 1.00 33.19 395 SER A O 1
ATOM 3130 N N . ARG A 1 396 ? 5.476 18.788 0.167 1.00 37.34 396 ARG A N 1
ATOM 3131 C CA . ARG A 1 396 ? 4.481 19.753 -0.340 1.00 37.34 396 ARG A CA 1
ATOM 3132 C C . ARG A 1 396 ? 4.660 20.253 -1.785 1.00 37.34 396 ARG A C 1
ATOM 3134 O O . ARG A 1 396 ? 3.923 21.141 -2.182 1.00 37.34 396 ARG A O 1
ATOM 3141 N N . ASN A 1 397 ? 5.584 19.708 -2.574 1.00 39.31 397 ASN A N 1
ATOM 3142 C CA . ASN A 1 397 ? 5.733 20.037 -3.993 1.00 39.31 397 ASN A CA 1
ATOM 3143 C C . ASN A 1 397 ? 5.935 18.828 -4.924 1.00 39.31 397 ASN A C 1
ATOM 3145 O O . ASN A 1 397 ? 6.033 19.040 -6.127 1.00 39.31 397 ASN A O 1
ATOM 3149 N N . TYR A 1 398 ? 5.981 17.587 -4.424 1.00 38.66 398 TYR A N 1
ATOM 3150 C CA . TYR A 1 398 ? 6.033 16.393 -5.278 1.00 38.66 398 TYR A CA 1
ATOM 3151 C C . TYR A 1 398 ? 5.202 15.272 -4.645 1.00 38.66 398 TYR A C 1
ATOM 3153 O O . TYR A 1 398 ? 5.564 14.734 -3.601 1.00 38.66 398 TYR A O 1
ATOM 3161 N N . GLN A 1 399 ? 4.057 14.999 -5.277 1.00 37.19 399 GLN A N 1
ATOM 3162 C CA . GLN A 1 399 ? 3.094 13.957 -4.911 1.00 37.19 399 GLN A CA 1
ATOM 3163 C C . GLN A 1 399 ? 3.682 12.554 -5.097 1.00 37.19 399 GLN A C 1
ATOM 3165 O O . GLN A 1 399 ? 4.645 12.370 -5.844 1.00 37.19 399 GLN A O 1
ATOM 3170 N N . SER A 1 400 ? 3.090 11.593 -4.394 1.00 39.44 400 SER A N 1
ATOM 3171 C CA . SER A 1 400 ? 3.595 10.238 -4.246 1.00 39.44 400 SER A CA 1
ATOM 3172 C C . SER A 1 400 ? 3.509 9.365 -5.498 1.00 39.44 400 SER A C 1
ATOM 3174 O O . SER A 1 400 ? 3.089 9.807 -6.569 1.00 39.44 400 SER A O 1
ATOM 3176 N N . ILE A 1 401 ? 3.929 8.105 -5.336 1.00 42.78 401 ILE A N 1
ATOM 3177 C CA . ILE A 1 401 ? 3.919 6.966 -6.281 1.00 42.78 401 ILE A CA 1
ATOM 3178 C C . ILE A 1 401 ? 2.638 6.873 -7.144 1.00 42.78 401 ILE A C 1
ATOM 3180 O O . ILE A 1 401 ? 2.653 6.282 -8.222 1.00 42.78 401 ILE A O 1
ATOM 3184 N N . THR A 1 402 ? 1.544 7.495 -6.705 1.00 46.75 402 THR A N 1
ATOM 3185 C CA . THR A 1 402 ? 0.215 7.533 -7.325 1.00 46.75 402 THR A CA 1
ATOM 3186 C C . THR A 1 402 ? 0.011 8.634 -8.370 1.00 46.75 402 THR A C 1
ATOM 3188 O O . THR A 1 402 ? -1.133 8.873 -8.754 1.00 46.75 402 THR A O 1
ATOM 3191 N N . ASN A 1 403 ? 1.065 9.303 -8.866 1.00 58.72 403 ASN A N 1
ATOM 3192 C CA . ASN A 1 403 ? 0.933 10.258 -9.973 1.00 58.72 403 ASN A CA 1
ATOM 3193 C C . ASN A 1 403 ? 1.407 9.670 -11.327 1.00 58.72 403 ASN A C 1
ATOM 3195 O O . ASN A 1 403 ? 2.578 9.825 -11.696 1.00 58.72 403 ASN A O 1
ATOM 3199 N N . PRO A 1 404 ? 0.495 9.068 -12.122 1.00 65.81 404 PRO A N 1
ATOM 3200 C CA . PRO A 1 404 ? 0.760 8.569 -13.470 1.00 65.81 404 PRO A CA 1
ATOM 3201 C C . PRO A 1 404 ? 1.430 9.587 -14.394 1.00 65.81 404 PRO A C 1
ATOM 3203 O O . PRO A 1 404 ? 2.141 9.197 -15.317 1.00 65.81 404 PRO A O 1
ATOM 3206 N N . GLN A 1 405 ? 1.240 10.892 -14.156 1.00 67.75 405 GLN A N 1
ATOM 3207 C CA . GLN A 1 405 ? 1.866 11.941 -14.961 1.00 67.75 405 GLN A CA 1
ATOM 3208 C C . GLN A 1 405 ? 3.378 11.979 -14.762 1.00 67.75 405 GLN A C 1
ATOM 3210 O O . GLN A 1 405 ? 4.097 12.207 -15.726 1.00 67.75 405 GLN A O 1
ATOM 3215 N N . LEU A 1 406 ? 3.879 11.748 -13.544 1.00 69.94 406 LEU A N 1
ATOM 3216 C CA . LEU A 1 406 ? 5.322 11.750 -13.287 1.00 69.94 406 LEU A CA 1
ATOM 3217 C C . LEU A 1 406 ? 5.995 10.559 -13.966 1.00 69.94 406 LEU A C 1
ATOM 3219 O O . LEU A 1 406 ? 7.029 10.732 -14.613 1.00 69.94 406 LEU A O 1
ATOM 3223 N N . PHE A 1 407 ? 5.370 9.380 -13.886 1.00 76.75 407 PHE A N 1
ATOM 3224 C CA . PHE A 1 407 ? 5.824 8.206 -14.626 1.00 76.75 407 PHE A CA 1
ATOM 3225 C C . PHE A 1 407 ? 5.789 8.468 -16.134 1.00 76.75 407 PHE A C 1
ATOM 3227 O O . PHE A 1 407 ? 6.795 8.263 -16.807 1.00 76.75 407 PHE A O 1
ATOM 3234 N N . ALA A 1 408 ? 4.670 8.976 -16.665 1.00 76.75 408 ALA A N 1
ATOM 3235 C CA . ALA A 1 408 ? 4.546 9.286 -18.087 1.00 76.75 408 ALA A CA 1
ATOM 3236 C C . ALA A 1 408 ? 5.573 10.324 -18.541 1.00 76.75 408 ALA A C 1
ATOM 3238 O O . ALA A 1 408 ? 6.181 10.141 -19.584 1.00 76.75 408 ALA A O 1
ATOM 3239 N N . GLN A 1 409 ? 5.830 11.376 -17.764 1.00 78.81 409 GLN A N 1
ATOM 3240 C CA . GLN A 1 409 ? 6.848 12.375 -18.091 1.00 78.81 409 GLN A CA 1
ATOM 3241 C C . GLN A 1 409 ? 8.252 11.769 -18.120 1.00 78.81 409 GLN A C 1
ATOM 3243 O O . GLN A 1 409 ? 9.000 12.024 -19.060 1.00 78.81 409 GLN A O 1
ATOM 3248 N N . ALA A 1 410 ? 8.624 10.963 -17.121 1.00 81.69 410 ALA A N 1
ATOM 3249 C CA . ALA A 1 410 ? 9.912 10.270 -17.120 1.00 81.69 410 ALA A CA 1
ATOM 3250 C C . ALA A 1 410 ? 10.042 9.314 -18.313 1.00 81.69 410 ALA A C 1
ATOM 3252 O O . ALA A 1 410 ? 11.056 9.332 -19.012 1.00 81.69 410 ALA A O 1
ATOM 3253 N N . PHE A 1 411 ? 8.983 8.552 -18.587 1.00 87.19 411 PHE A N 1
ATOM 3254 C CA . PHE A 1 411 ? 8.888 7.648 -19.724 1.00 87.19 411 PHE A CA 1
ATOM 3255 C C . PHE A 1 411 ? 9.031 8.386 -21.065 1.00 87.19 411 PHE A C 1
ATOM 3257 O O . PHE A 1 411 ? 9.887 8.021 -21.867 1.00 87.19 411 PHE A O 1
ATOM 3264 N N . ILE A 1 412 ? 8.258 9.453 -21.292 1.00 82.81 412 ILE A N 1
ATOM 3265 C CA . ILE A 1 412 ? 8.296 10.267 -22.518 1.00 82.81 412 ILE A CA 1
ATOM 3266 C C . ILE A 1 412 ? 9.690 10.857 -22.711 1.00 82.81 412 ILE A C 1
ATOM 3268 O O . ILE A 1 412 ? 10.263 10.711 -23.785 1.00 82.81 412 ILE A O 1
ATOM 3272 N N . ARG A 1 413 ? 10.294 11.429 -21.659 1.00 85.19 413 ARG A N 1
ATOM 3273 C CA . ARG A 1 413 ? 11.668 11.948 -21.731 1.00 85.19 413 ARG A CA 1
ATOM 3274 C C . ARG A 1 413 ? 12.671 10.870 -22.129 1.00 85.19 413 ARG A C 1
ATOM 3276 O O . ARG A 1 413 ? 13.579 11.153 -22.905 1.00 85.19 413 ARG A O 1
ATOM 3283 N N . ALA A 1 414 ? 12.555 9.659 -21.582 1.00 88.56 414 ALA A N 1
ATOM 3284 C CA . ALA A 1 414 ? 13.437 8.549 -21.938 1.00 88.56 414 ALA A CA 1
ATOM 3285 C C . ALA A 1 414 ? 13.214 8.092 -23.391 1.00 88.56 414 ALA A C 1
ATOM 3287 O O . ALA A 1 414 ? 14.183 7.845 -24.110 1.00 88.56 414 ALA A O 1
ATOM 3288 N N . PHE A 1 415 ? 11.953 8.032 -23.828 1.00 89.38 415 PHE A N 1
ATOM 3289 C CA . PHE A 1 415 ? 11.559 7.672 -25.188 1.00 89.38 415 PHE A CA 1
ATOM 3290 C C . PHE A 1 415 ? 12.087 8.678 -26.218 1.00 89.38 415 PHE A C 1
ATOM 3292 O O . PHE A 1 415 ? 12.824 8.289 -27.123 1.00 89.38 415 PHE A O 1
ATOM 3299 N N . GLU A 1 416 ? 11.791 9.968 -26.045 1.00 88.00 416 GLU A N 1
ATOM 3300 C CA . GLU A 1 416 ? 12.239 11.052 -26.928 1.00 88.00 416 GLU A CA 1
ATOM 3301 C C . GLU A 1 416 ? 13.765 11.115 -27.004 1.00 88.00 416 GLU A C 1
ATOM 3303 O O . GLU A 1 416 ? 14.326 11.078 -28.096 1.00 88.00 416 GLU A O 1
ATOM 3308 N N . LYS A 1 417 ? 14.458 11.077 -25.855 1.00 91.06 417 LYS A N 1
ATOM 3309 C CA . LYS A 1 417 ? 15.929 11.054 -25.833 1.00 91.06 417 LYS A CA 1
ATOM 3310 C C . LYS A 1 417 ? 16.502 9.864 -26.595 1.00 91.06 417 LYS A C 1
ATOM 3312 O O . LYS A 1 417 ? 17.519 10.014 -27.266 1.00 91.06 417 LYS A O 1
ATOM 3317 N N . ASN A 1 418 ? 15.888 8.683 -26.498 1.00 92.62 418 ASN A N 1
ATOM 3318 C CA . ASN A 1 418 ? 16.356 7.509 -27.232 1.00 92.62 418 ASN A CA 1
ATOM 3319 C C . ASN A 1 418 ? 16.182 7.677 -28.750 1.00 92.62 418 ASN A C 1
ATOM 3321 O O . ASN A 1 418 ? 17.087 7.312 -29.504 1.00 92.62 418 ASN A O 1
ATOM 3325 N N . ILE A 1 419 ? 15.065 8.259 -29.195 1.00 89.69 419 ILE A N 1
ATOM 3326 C CA . ILE A 1 419 ? 14.825 8.573 -30.610 1.00 89.69 419 ILE A CA 1
ATOM 3327 C C . ILE A 1 419 ? 15.798 9.645 -31.112 1.00 89.69 419 ILE A C 1
ATOM 3329 O O . ILE A 1 419 ? 16.408 9.467 -32.165 1.00 89.69 419 ILE A O 1
ATOM 3333 N N . ASP A 1 420 ? 16.019 10.713 -30.349 1.00 90.69 420 ASP A N 1
ATOM 3334 C CA . ASP A 1 420 ? 16.948 11.787 -30.711 1.00 90.69 420 ASP A CA 1
ATOM 3335 C C . ASP A 1 420 ? 18.384 11.277 -30.832 1.00 90.69 420 ASP A C 1
ATOM 3337 O O . ASP A 1 420 ? 19.080 11.545 -31.814 1.00 90.69 420 ASP A O 1
ATOM 3341 N N . VAL A 1 421 ? 18.832 10.494 -29.850 1.00 90.62 421 VAL A N 1
ATOM 3342 C CA . VAL A 1 421 ? 20.155 9.868 -29.864 1.00 90.62 421 VAL A CA 1
ATOM 3343 C C . VAL A 1 421 ? 20.293 8.924 -31.054 1.00 90.62 421 VAL A C 1
ATOM 3345 O O . VAL A 1 421 ? 21.331 8.931 -31.712 1.00 90.62 421 VAL A O 1
ATOM 3348 N N . TYR A 1 422 ? 19.259 8.146 -31.379 1.00 91.19 422 TYR A N 1
ATOM 3349 C CA . TYR A 1 422 ? 19.266 7.313 -32.577 1.00 91.19 422 TYR A CA 1
ATOM 3350 C C . TYR A 1 422 ? 19.389 8.161 -33.848 1.00 91.19 422 TYR A C 1
ATOM 3352 O O . TYR A 1 422 ? 20.294 7.944 -34.646 1.00 91.19 422 TYR A O 1
ATOM 3360 N N . ASN A 1 423 ? 18.553 9.183 -34.012 1.00 88.00 423 ASN A N 1
ATOM 3361 C CA . ASN A 1 423 ? 18.550 10.028 -35.204 1.00 88.00 423 ASN A CA 1
ATOM 3362 C C . ASN A 1 423 ? 19.880 10.756 -35.437 1.00 88.00 423 ASN A C 1
ATOM 3364 O O . ASN A 1 423 ? 20.255 10.961 -36.598 1.00 88.00 423 ASN A O 1
ATOM 3368 N N . ASN A 1 424 ? 20.573 11.121 -34.356 1.00 89.38 424 ASN A N 1
ATOM 3369 C CA . ASN A 1 424 ? 21.818 11.884 -34.389 1.00 89.38 424 ASN A CA 1
ATOM 3370 C C . ASN A 1 424 ? 23.075 11.007 -34.440 1.00 89.38 424 ASN A C 1
ATOM 3372 O O . ASN A 1 424 ? 24.038 11.373 -35.110 1.00 89.38 424 ASN A O 1
ATOM 3376 N N . LEU A 1 425 ? 23.088 9.877 -33.727 1.00 88.81 425 LEU A N 1
ATOM 3377 C CA . LEU A 1 425 ? 24.283 9.042 -33.580 1.00 88.81 425 LEU A CA 1
ATOM 3378 C C . LEU A 1 425 ? 24.255 7.782 -34.442 1.00 88.81 425 LEU A C 1
ATOM 3380 O O . LEU A 1 425 ? 25.321 7.207 -34.658 1.00 88.81 425 LEU A O 1
ATOM 3384 N N . ALA A 1 426 ? 23.095 7.331 -34.935 1.00 87.50 426 ALA A N 1
ATOM 3385 C CA . ALA A 1 426 ? 23.040 6.188 -35.842 1.00 87.50 426 ALA A CA 1
ATOM 3386 C C . ALA A 1 426 ? 23.817 6.489 -37.122 1.00 87.50 426 ALA A C 1
ATOM 3388 O O . ALA A 1 426 ? 23.679 7.548 -37.739 1.00 87.50 426 ALA A O 1
ATOM 3389 N N . ARG A 1 427 ? 24.624 5.521 -37.548 1.00 84.88 427 ARG A N 1
ATOM 3390 C CA . ARG A 1 427 ? 25.332 5.594 -38.821 1.00 84.88 427 ARG A CA 1
ATOM 3391 C C . ARG A 1 427 ? 24.312 5.527 -39.946 1.00 84.88 427 ARG A C 1
ATOM 3393 O O . ARG A 1 427 ? 23.425 4.674 -39.930 1.00 84.88 427 ARG A O 1
ATOM 3400 N N . LYS A 1 428 ? 24.464 6.407 -40.933 1.00 84.81 428 LYS A N 1
ATOM 3401 C CA . LYS A 1 428 ? 23.600 6.476 -42.113 1.00 84.81 428 LYS A CA 1
ATOM 3402 C C . LYS A 1 428 ? 24.438 6.319 -43.374 1.00 84.81 428 LYS A C 1
ATOM 3404 O O . LYS A 1 428 ? 25.533 6.872 -43.467 1.00 84.81 428 LYS A O 1
ATOM 3409 N N . LEU A 1 429 ? 23.919 5.571 -44.338 1.00 78.25 429 LEU A N 1
ATOM 3410 C CA . LEU A 1 429 ? 24.449 5.518 -45.695 1.00 78.25 429 LEU A CA 1
ATOM 3411 C C . LEU A 1 429 ? 24.144 6.829 -46.442 1.00 78.25 429 LEU A C 1
ATOM 3413 O O . LEU A 1 429 ? 23.233 7.572 -46.054 1.00 78.25 429 LEU A O 1
ATOM 3417 N N . PRO A 1 430 ? 24.853 7.102 -47.553 1.00 74.88 430 PRO A N 1
ATOM 3418 C CA . PRO A 1 430 ? 24.464 8.150 -48.489 1.00 74.88 430 PRO A CA 1
ATOM 3419 C C . PRO A 1 430 ? 22.985 8.012 -48.879 1.00 74.88 430 PRO A C 1
ATOM 3421 O O . PRO A 1 430 ? 22.535 6.928 -49.244 1.00 74.88 430 PRO A O 1
ATOM 3424 N N . GLY A 1 431 ? 22.223 9.102 -48.772 1.00 78.44 431 GLY A N 1
ATOM 3425 C CA . GLY A 1 431 ? 20.762 9.082 -48.933 1.00 78.44 431 GLY A CA 1
ATOM 3426 C C . GLY A 1 431 ? 19.972 8.930 -47.626 1.00 78.44 431 GLY A C 1
ATOM 3427 O O . GLY A 1 431 ? 18.750 8.899 -47.669 1.00 78.44 431 GLY A O 1
ATOM 3428 N N . GLY A 1 432 ? 20.643 8.881 -46.469 1.00 78.56 432 GLY A N 1
ATOM 3429 C CA . GLY A 1 432 ? 19.998 8.944 -45.152 1.00 78.56 432 GLY A CA 1
ATOM 3430 C C . GLY A 1 432 ? 19.492 7.606 -44.609 1.00 78.56 432 GLY A C 1
ATOM 3431 O O . GLY A 1 432 ? 18.827 7.598 -43.578 1.00 78.56 432 GLY A O 1
ATOM 3432 N N . ILE A 1 433 ? 19.822 6.488 -45.262 1.00 78.56 433 ILE A N 1
ATOM 3433 C CA . ILE A 1 433 ? 19.373 5.147 -44.863 1.00 78.56 433 ILE A CA 1
ATOM 3434 C C . ILE A 1 433 ? 20.148 4.705 -43.609 1.00 78.56 433 ILE A C 1
ATOM 3436 O O . ILE A 1 433 ? 21.379 4.627 -43.674 1.00 78.56 433 ILE A O 1
ATOM 3440 N N . PRO A 1 434 ? 19.488 4.420 -42.473 1.00 80.75 434 PRO A N 1
ATOM 3441 C CA . PRO A 1 434 ? 20.173 3.999 -41.256 1.00 80.75 434 PRO A CA 1
ATOM 3442 C C . PRO A 1 434 ? 20.791 2.599 -41.403 1.00 80.75 434 PRO A C 1
ATOM 3444 O O . PRO A 1 434 ? 20.197 1.693 -41.977 1.00 80.75 434 PRO A O 1
ATOM 3447 N N . ILE A 1 435 ? 22.007 2.436 -40.878 1.00 83.56 435 ILE A N 1
ATOM 3448 C CA . ILE A 1 435 ? 22.733 1.156 -40.789 1.00 83.56 435 ILE A CA 1
ATOM 3449 C C . ILE A 1 435 ? 22.510 0.517 -39.418 1.00 83.56 435 ILE A C 1
ATOM 3451 O O . ILE A 1 435 ? 22.438 -0.703 -39.290 1.00 83.56 435 ILE A O 1
ATOM 3455 N N . ASP A 1 436 ? 22.462 1.353 -38.381 1.00 83.56 436 ASP A N 1
ATOM 3456 C CA . ASP A 1 436 ? 22.233 0.907 -37.015 1.00 83.56 436 ASP A CA 1
ATOM 3457 C C . ASP A 1 436 ? 20.733 0.713 -36.762 1.00 83.56 436 ASP A C 1
ATOM 3459 O O . ASP A 1 436 ? 19.900 1.509 -37.200 1.00 83.56 436 ASP A O 1
ATOM 3463 N N . ASP A 1 437 ? 20.402 -0.325 -36.000 1.00 85.94 437 ASP A N 1
ATOM 3464 C CA . ASP A 1 437 ? 19.038 -0.619 -35.567 1.00 85.94 437 ASP A CA 1
ATOM 3465 C C . ASP A 1 437 ? 18.598 0.322 -34.422 1.00 85.94 437 ASP A C 1
ATOM 3467 O O . ASP A 1 437 ? 19.396 0.737 -33.558 1.00 85.94 437 ASP A O 1
ATOM 3471 N N . ILE A 1 438 ? 17.301 0.631 -34.386 1.00 84.88 438 ILE A N 1
ATOM 3472 C CA . ILE A 1 438 ? 16.635 1.383 -33.318 1.00 84.88 438 ILE A CA 1
ATOM 3473 C C . ILE A 1 438 ? 16.805 0.694 -31.953 1.00 84.88 438 ILE A C 1
ATOM 3475 O O . ILE A 1 438 ? 16.888 1.359 -30.918 1.00 84.88 438 ILE A O 1
ATOM 3479 N N . GLY A 1 439 ? 17.015 -0.626 -31.973 1.00 87.31 439 GLY A N 1
ATOM 3480 C CA . GLY A 1 439 ? 17.608 -1.404 -30.893 1.00 87.31 439 GLY A CA 1
ATOM 3481 C C . GLY A 1 439 ? 16.660 -1.790 -29.756 1.00 87.31 439 GLY A C 1
ATOM 3482 O O . GLY A 1 439 ? 15.564 -1.264 -29.599 1.00 87.31 439 GLY A O 1
ATOM 3483 N N . GLU A 1 440 ? 17.133 -2.716 -28.914 1.00 89.44 440 GLU A N 1
ATOM 3484 C CA . GLU A 1 440 ? 16.349 -3.363 -27.843 1.00 89.44 440 GLU A CA 1
ATOM 3485 C C . GLU A 1 440 ? 15.728 -2.374 -26.837 1.00 89.44 440 GLU A C 1
ATOM 3487 O O . GLU A 1 440 ? 14.633 -2.622 -26.339 1.00 89.44 440 GLU A O 1
ATOM 3492 N N . LEU A 1 441 ? 16.396 -1.249 -26.543 1.00 90.25 441 LEU A N 1
ATOM 3493 C CA . LEU A 1 441 ? 15.855 -0.231 -25.634 1.00 90.25 441 LEU A CA 1
ATOM 3494 C C . LEU A 1 441 ? 14.610 0.448 -26.220 1.00 90.25 441 LEU A C 1
ATOM 3496 O O . LEU A 1 441 ? 13.653 0.682 -25.493 1.00 90.25 441 LEU A O 1
ATOM 3500 N N . ALA A 1 442 ? 14.596 0.728 -27.527 1.00 89.56 442 ALA A N 1
ATOM 3501 C CA . ALA A 1 442 ? 13.437 1.331 -28.181 1.00 89.56 442 ALA A CA 1
ATOM 3502 C C . ALA A 1 442 ? 12.229 0.389 -28.157 1.00 89.56 442 ALA A C 1
ATOM 3504 O O . ALA A 1 442 ? 11.129 0.823 -27.833 1.00 89.56 442 ALA A O 1
ATOM 3505 N N . VAL A 1 443 ? 12.457 -0.901 -28.431 1.00 90.81 443 VAL A N 1
ATOM 3506 C CA . VAL A 1 443 ? 11.419 -1.942 -28.370 1.00 90.81 443 VAL A CA 1
ATOM 3507 C C . VAL A 1 443 ? 10.833 -2.033 -26.962 1.00 90.81 443 VAL A C 1
ATOM 3509 O O . VAL A 1 443 ? 9.621 -1.980 -26.801 1.00 90.81 443 VAL A O 1
ATOM 3512 N N . MET A 1 444 ? 11.682 -2.080 -25.933 1.00 91.44 444 MET A N 1
ATOM 3513 C CA . MET A 1 444 ? 11.237 -2.138 -24.537 1.00 91.44 444 MET A CA 1
ATOM 3514 C C . MET A 1 444 ? 10.403 -0.917 -24.130 1.00 91.44 444 MET A C 1
ATOM 3516 O O . MET A 1 444 ? 9.399 -1.053 -23.432 1.00 91.44 444 MET A O 1
ATOM 3520 N N . LEU A 1 445 ? 10.813 0.282 -24.553 1.00 91.06 445 LEU A N 1
ATOM 3521 C CA . LEU A 1 445 ? 10.054 1.496 -24.269 1.00 91.06 445 LEU A CA 1
ATOM 3522 C C . LEU A 1 445 ? 8.723 1.514 -25.039 1.00 91.06 445 LEU A C 1
ATOM 3524 O O . LEU A 1 445 ? 7.718 1.955 -24.493 1.00 91.06 445 LEU A O 1
ATOM 3528 N N . ASP A 1 446 ? 8.674 0.999 -26.268 1.00 88.06 446 ASP A N 1
ATOM 3529 C CA . ASP A 1 446 ? 7.425 0.896 -27.028 1.00 88.06 446 ASP A CA 1
ATOM 3530 C C . ASP A 1 446 ? 6.451 -0.140 -26.442 1.00 88.06 446 ASP A C 1
ATOM 3532 O O . ASP A 1 446 ? 5.258 0.133 -26.309 1.00 88.06 446 ASP A O 1
ATOM 3536 N N . GLU A 1 447 ? 6.953 -1.292 -25.995 1.00 88.81 447 GLU A N 1
ATOM 3537 C CA . GLU A 1 447 ? 6.162 -2.276 -25.247 1.00 88.81 447 GLU A CA 1
ATOM 3538 C C . GLU A 1 447 ? 5.537 -1.640 -24.002 1.00 88.81 447 GLU A C 1
ATOM 3540 O O . GLU A 1 447 ? 4.335 -1.777 -23.776 1.00 88.81 447 GLU A O 1
ATOM 3545 N N . MET A 1 448 ? 6.323 -0.875 -23.236 1.00 87.19 448 MET A N 1
ATOM 3546 C CA . MET A 1 448 ? 5.809 -0.144 -22.079 1.00 87.19 448 MET A CA 1
ATOM 3547 C C . MET A 1 448 ? 4.767 0.903 -22.485 1.00 87.19 448 MET A C 1
ATOM 3549 O O . MET A 1 448 ? 3.753 1.053 -21.809 1.00 87.19 448 MET A O 1
ATOM 3553 N N . ARG A 1 449 ? 4.966 1.610 -23.604 1.00 85.62 449 ARG A N 1
ATOM 3554 C CA . ARG A 1 449 ? 3.979 2.559 -24.144 1.00 85.62 449 ARG A CA 1
ATOM 3555 C C . ARG A 1 449 ? 2.634 1.882 -24.401 1.00 85.62 449 ARG A C 1
ATOM 3557 O O . ARG A 1 449 ? 1.583 2.446 -24.092 1.00 85.62 449 ARG A O 1
ATOM 3564 N N . MET A 1 450 ? 2.669 0.669 -24.948 1.00 83.81 450 MET A N 1
ATOM 3565 C CA . MET A 1 450 ? 1.483 -0.144 -25.209 1.00 83.81 450 MET A CA 1
ATOM 3566 C C . MET A 1 450 ? 0.869 -0.706 -23.923 1.00 83.81 450 MET A C 1
ATOM 3568 O O . MET A 1 450 ? -0.354 -0.714 -23.795 1.00 83.81 450 MET A O 1
ATOM 3572 N N . GLU A 1 451 ? 1.680 -1.108 -22.942 1.00 82.94 451 GLU A N 1
ATOM 3573 C CA . GLU A 1 451 ? 1.193 -1.470 -21.606 1.00 82.94 451 GLU A CA 1
ATOM 3574 C C . GLU A 1 451 ? 0.492 -0.267 -20.944 1.00 82.94 451 GLU A C 1
ATOM 3576 O O . GLU A 1 451 ? -0.659 -0.385 -20.531 1.00 82.94 451 GLU A O 1
ATOM 3581 N N . MET A 1 452 ? 1.090 0.929 -20.964 1.00 77.94 452 MET A N 1
ATOM 3582 C CA . MET A 1 452 ? 0.475 2.159 -20.446 1.00 77.94 452 MET A CA 1
ATOM 3583 C C . MET A 1 452 ? -0.828 2.533 -21.157 1.00 77.94 452 MET A C 1
ATOM 3585 O O . MET A 1 452 ? -1.756 3.020 -20.514 1.00 77.94 452 MET A O 1
ATOM 3589 N N . LYS A 1 453 ? -0.926 2.290 -22.469 1.00 79.06 453 LYS A N 1
ATOM 3590 C CA . LYS A 1 453 ? -2.167 2.471 -23.238 1.00 79.06 453 LYS A CA 1
ATOM 3591 C C . LYS A 1 453 ? -3.296 1.577 -22.725 1.00 79.06 453 LYS A C 1
ATOM 3593 O O . LYS A 1 453 ? -4.449 2.003 -22.706 1.00 79.06 453 LYS A O 1
ATOM 3598 N N . ASN A 1 454 ? -2.970 0.343 -22.348 1.00 76.44 454 ASN A N 1
ATOM 3599 C CA . ASN A 1 454 ? -3.943 -0.610 -21.818 1.00 76.44 454 ASN A CA 1
ATOM 3600 C C . ASN A 1 454 ? -4.365 -0.247 -20.389 1.00 76.44 454 ASN A C 1
ATOM 3602 O O . ASN A 1 454 ? -5.511 -0.481 -20.017 1.00 76.44 454 ASN A O 1
ATOM 3606 N N . ILE A 1 455 ? -3.448 0.344 -19.621 1.00 71.25 455 ILE A N 1
ATOM 3607 C CA . ILE A 1 455 ? -3.680 0.812 -18.251 1.00 71.25 455 ILE A CA 1
ATOM 3608 C C . ILE A 1 455 ? -4.550 2.082 -18.243 1.00 71.25 455 ILE A C 1
ATOM 3610 O O . ILE A 1 455 ? -5.486 2.183 -17.456 1.00 71.25 455 ILE A O 1
ATOM 3614 N N . TYR A 1 456 ? -4.289 3.035 -19.145 1.00 70.06 456 TYR A N 1
ATOM 3615 C CA . TYR A 1 456 ? -4.996 4.319 -19.219 1.00 70.06 456 TYR A CA 1
ATOM 3616 C C . TYR A 1 456 ? -5.705 4.502 -20.573 1.00 70.06 456 TYR A C 1
ATOM 3618 O O . TYR A 1 456 ? -5.123 5.064 -21.510 1.00 70.06 456 TYR A O 1
ATOM 3626 N N . PRO A 1 457 ? -6.974 4.067 -20.704 1.00 62.94 457 PRO A N 1
ATOM 3627 C CA . PRO A 1 457 ? -7.734 4.248 -21.935 1.00 62.94 457 PRO A CA 1
ATOM 3628 C C . PRO A 1 457 ? -8.003 5.731 -22.247 1.00 62.94 457 PRO A C 1
ATOM 3630 O O . PRO A 1 457 ? -7.862 6.620 -21.407 1.00 62.94 457 PRO A O 1
ATOM 3633 N N . LYS A 1 458 ? -8.388 5.998 -23.501 1.00 57.53 458 LYS A N 1
ATOM 3634 C CA . LYS A 1 458 ? -8.407 7.322 -24.161 1.00 57.53 458 LYS A CA 1
ATOM 3635 C C . LYS A 1 458 ? -9.122 8.443 -23.387 1.00 57.53 458 LYS A C 1
ATOM 3637 O O . LYS A 1 458 ? -8.771 9.614 -23.552 1.00 57.53 458 LYS A O 1
ATOM 3642 N N . ASP A 1 459 ? -10.074 8.075 -22.535 1.00 54.31 459 ASP A N 1
ATOM 3643 C CA . ASP A 1 459 ? -10.979 8.986 -21.836 1.00 54.31 459 ASP A CA 1
ATOM 3644 C C . ASP A 1 459 ? -10.444 9.465 -20.470 1.00 54.31 459 ASP A C 1
ATOM 3646 O O . ASP A 1 459 ? -11.038 10.355 -19.858 1.00 54.31 459 ASP A O 1
ATOM 3650 N N . VAL A 1 460 ? -9.294 8.951 -20.004 1.00 54.81 460 VAL A N 1
ATOM 3651 C CA . VAL A 1 460 ? -8.669 9.391 -18.743 1.00 54.81 460 VAL A CA 1
ATOM 3652 C C . VAL A 1 460 ? -8.042 10.777 -18.902 1.00 54.81 460 VAL A C 1
ATOM 3654 O O . VAL A 1 460 ? -6.984 10.955 -19.518 1.00 54.81 460 VAL A O 1
ATOM 3657 N N . LYS A 1 461 ? -8.684 11.777 -18.293 1.00 54.97 461 LYS A N 1
ATOM 3658 C CA . LYS A 1 461 ? -8.136 13.126 -18.116 1.00 54.97 461 LYS A CA 1
ATOM 3659 C C . LYS A 1 461 ? -7.572 13.247 -16.709 1.00 54.97 461 LYS A C 1
ATOM 3661 O O . LYS A 1 461 ? -8.313 13.160 -15.737 1.00 54.97 461 LYS A O 1
ATOM 3666 N N . LEU A 1 462 ? -6.267 13.468 -16.604 1.00 52.78 462 LEU A N 1
ATOM 3667 C CA . LEU A 1 462 ? -5.636 13.725 -15.316 1.00 52.78 462 LEU A CA 1
ATOM 3668 C C . LEU A 1 462 ? -5.810 15.207 -14.976 1.00 52.78 462 LEU A C 1
ATOM 3670 O O . LEU A 1 462 ? -5.609 16.089 -15.815 1.00 52.78 462 LEU A O 1
ATOM 3674 N N . SER A 1 463 ? -6.270 15.469 -13.760 1.00 45.66 463 SER A N 1
ATOM 3675 C CA . SER A 1 463 ? -6.559 16.799 -13.239 1.00 45.66 463 SER A CA 1
ATOM 3676 C C . SER A 1 463 ? -5.290 17.657 -13.303 1.00 45.66 463 SER A C 1
ATOM 3678 O O . SER A 1 463 ? -4.268 17.269 -12.752 1.00 45.66 463 SER A O 1
ATOM 3680 N N . HIS A 1 464 ? -5.387 18.839 -13.929 1.00 44.72 464 HIS A N 1
ATOM 3681 C CA . HIS A 1 464 ? -4.322 19.819 -14.245 1.00 44.72 464 HIS A CA 1
ATOM 3682 C C . HIS A 1 464 ? -3.676 19.635 -15.633 1.00 44.72 464 HIS A C 1
ATOM 3684 O O . HIS A 1 464 ? -2.594 19.078 -15.770 1.00 44.72 464 HIS A O 1
ATOM 3690 N N . GLY A 1 46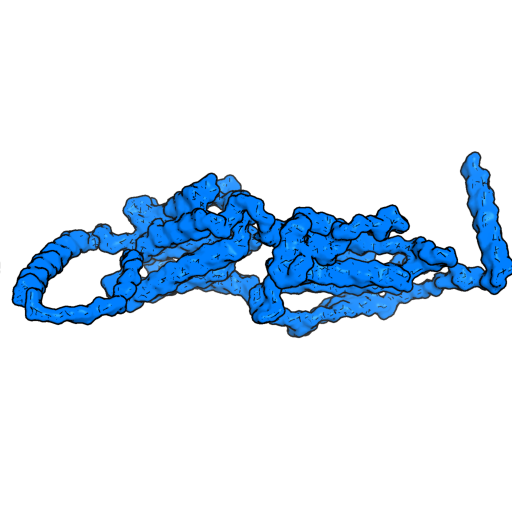5 ? -4.330 20.163 -16.679 1.00 50.94 465 GLY A N 1
ATOM 3691 C CA . GLY A 1 465 ? -3.684 20.388 -17.984 1.00 50.94 465 GLY A CA 1
ATOM 3692 C C . GLY A 1 465 ? -4.556 20.170 -19.221 1.00 50.94 465 GLY A C 1
ATOM 3693 O O . GLY A 1 465 ? -4.176 20.605 -20.300 1.00 50.94 465 GLY A O 1
ATOM 3694 N N . GLY A 1 466 ? -5.714 19.512 -19.106 1.00 53.75 466 GLY A N 1
ATOM 3695 C CA . GLY A 1 466 ? -6.643 19.295 -20.231 1.00 53.75 466 GLY A CA 1
ATOM 3696 C C . GLY A 1 466 ? -6.159 18.320 -21.319 1.00 53.75 466 GLY A C 1
ATOM 3697 O O . GLY A 1 466 ? -6.980 17.842 -22.099 1.00 53.75 466 GLY A O 1
ATOM 3698 N N . ILE A 1 467 ? -4.866 17.982 -21.336 1.00 59.50 467 ILE A N 1
ATOM 3699 C CA . ILE A 1 467 ? -4.246 16.987 -22.214 1.00 59.50 467 ILE A CA 1
ATOM 3700 C C . ILE A 1 467 ? -4.481 15.593 -21.615 1.00 59.50 467 ILE A C 1
ATOM 3702 O O . ILE A 1 467 ? -4.130 15.354 -20.458 1.00 59.50 467 ILE A O 1
ATOM 3706 N N . SER A 1 468 ? -5.084 14.670 -22.373 1.00 64.19 468 SER A N 1
ATOM 3707 C CA . SER A 1 468 ? -5.302 13.301 -21.873 1.00 64.19 468 SER A CA 1
ATOM 3708 C C . SER A 1 468 ? -3.992 12.504 -21.843 1.00 64.19 468 SER A C 1
ATOM 3710 O O . SER A 1 468 ? -3.079 12.767 -22.628 1.00 64.19 468 SER A O 1
ATOM 3712 N N . MET A 1 469 ? -3.887 11.514 -20.950 1.00 67.25 469 MET A N 1
ATOM 3713 C CA . MET A 1 469 ? -2.697 10.651 -20.841 1.00 67.25 469 MET A CA 1
ATOM 3714 C C . MET A 1 469 ? -2.375 9.961 -22.174 1.00 67.25 469 MET A C 1
ATOM 3716 O O . MET A 1 469 ? -1.221 9.846 -22.571 1.00 67.25 469 MET A O 1
ATOM 3720 N N . TYR A 1 470 ? -3.415 9.622 -22.931 1.00 69.19 470 TYR A N 1
ATOM 3721 C CA . TYR A 1 470 ? -3.315 9.097 -24.287 1.00 69.19 470 TYR A CA 1
ATOM 3722 C C . TYR A 1 470 ? -2.613 10.071 -25.257 1.00 69.19 470 TYR A C 1
ATOM 3724 O O . TYR A 1 470 ? -1.828 9.651 -26.106 1.00 69.19 470 TYR A O 1
ATOM 3732 N N . GLN A 1 471 ? -2.844 11.382 -25.114 1.00 68.69 471 GLN A N 1
ATOM 3733 C CA . GLN A 1 471 ? -2.152 12.405 -25.905 1.00 68.69 471 GLN A CA 1
ATOM 3734 C C . GLN A 1 471 ? -0.706 12.604 -25.443 1.00 68.69 471 GLN A C 1
ATOM 3736 O O . GLN A 1 471 ? 0.171 12.760 -26.285 1.00 68.69 471 GLN A O 1
ATOM 3741 N N . GLN A 1 472 ? -0.453 12.563 -24.130 1.00 69.31 472 GLN A N 1
ATOM 3742 C CA . GLN A 1 472 ? 0.903 12.666 -23.578 1.00 69.31 472 GLN A CA 1
ATOM 3743 C C . GLN A 1 472 ? 1.789 11.511 -24.055 1.00 69.31 472 GLN A C 1
ATOM 3745 O O . GLN A 1 472 ? 2.932 11.729 -24.427 1.00 69.31 472 GLN A O 1
ATOM 3750 N N . LEU A 1 473 ? 1.243 10.296 -24.136 1.00 69.12 473 LEU A N 1
ATOM 3751 C CA . LEU A 1 473 ? 1.950 9.118 -24.648 1.00 69.12 473 LEU A CA 1
ATOM 3752 C C . LEU A 1 473 ? 2.141 9.121 -26.181 1.00 69.12 473 LEU A C 1
ATOM 3754 O O . LEU A 1 473 ? 2.651 8.145 -26.731 1.00 69.12 473 LEU A O 1
ATOM 3758 N N . GLY A 1 474 ? 1.716 10.178 -26.886 1.00 67.88 474 GLY A N 1
ATOM 3759 C CA . GLY A 1 474 ? 1.853 10.291 -28.341 1.00 67.88 474 GLY A CA 1
ATOM 3760 C C . GLY A 1 474 ? 0.988 9.299 -29.128 1.00 67.88 474 GLY A C 1
ATOM 3761 O O . GLY A 1 474 ? 1.305 8.973 -30.266 1.00 67.88 474 GLY A O 1
ATOM 3762 N N . LEU A 1 475 ? -0.102 8.794 -28.537 1.00 69.56 475 LEU A N 1
ATOM 3763 C CA . LEU A 1 475 ? -0.929 7.726 -29.124 1.00 69.56 475 LEU A CA 1
ATOM 3764 C C . LEU A 1 475 ? -2.061 8.239 -30.034 1.00 69.56 475 LEU A C 1
ATOM 3766 O O . LEU A 1 475 ? -2.809 7.436 -30.601 1.00 69.56 475 LEU A O 1
ATOM 3770 N N . ASN A 1 476 ? -2.230 9.561 -30.151 1.00 62.31 476 ASN A N 1
ATOM 3771 C CA . ASN A 1 476 ? -3.226 10.183 -31.038 1.00 62.31 476 ASN A CA 1
ATOM 3772 C C . ASN A 1 476 ? -2.840 10.111 -32.511 1.00 62.31 476 ASN A C 1
ATOM 3774 O O . ASN A 1 476 ? -3.715 10.155 -33.374 1.00 62.31 476 ASN A O 1
ATOM 3778 N N . GLU A 1 477 ? -1.544 10.053 -32.788 1.00 52.72 477 GLU A N 1
ATOM 3779 C CA . GLU A 1 477 ? -1.037 9.939 -34.140 1.00 52.72 477 GLU A CA 1
ATOM 3780 C C . GLU A 1 477 ? -0.908 8.449 -34.465 1.00 52.72 477 GLU A C 1
ATOM 3782 O O . GLU A 1 477 ? -0.377 7.689 -33.645 1.00 52.72 477 GLU A O 1
ATOM 3787 N N . PRO A 1 478 ? -1.411 7.979 -35.623 1.00 43.28 478 PRO A N 1
ATOM 3788 C CA . PRO A 1 478 ? -1.081 6.638 -36.075 1.00 43.28 478 PRO A CA 1
ATOM 3789 C C . PRO A 1 478 ? 0.442 6.545 -36.084 1.00 43.28 478 PRO A C 1
ATOM 3791 O O . PRO A 1 478 ? 1.105 7.377 -36.700 1.00 43.28 478 PRO A O 1
ATOM 3794 N N . THR A 1 479 ? 0.988 5.581 -35.344 1.00 43.88 479 THR A N 1
ATOM 3795 C CA . THR A 1 479 ? 2.427 5.374 -35.181 1.00 43.88 479 THR A CA 1
ATOM 3796 C C . THR A 1 479 ? 3.045 4.965 -36.520 1.00 43.88 479 THR A C 1
ATOM 3798 O O . THR A 1 479 ? 3.392 3.813 -36.741 1.00 43.88 479 THR A O 1
ATOM 3801 N N . GLN A 1 480 ? 3.187 5.912 -37.445 1.00 41.97 480 GLN A N 1
ATOM 3802 C CA . GLN A 1 480 ? 3.857 5.708 -38.725 1.00 41.97 480 GLN A CA 1
ATOM 3803 C C . GLN A 1 480 ? 5.379 5.601 -38.549 1.00 41.97 480 GLN A C 1
ATOM 3805 O O . GLN A 1 480 ? 6.068 5.183 -39.470 1.00 41.97 480 GLN A O 1
ATOM 3810 N N . GLN A 1 481 ? 5.910 5.933 -37.366 1.00 45.91 481 GLN A N 1
ATOM 3811 C CA . GLN A 1 481 ? 7.353 5.970 -37.108 1.00 45.91 481 GLN A CA 1
ATOM 3812 C C . GLN A 1 481 ? 7.996 4.603 -36.822 1.00 45.91 481 GLN A C 1
ATOM 3814 O O . GLN A 1 481 ? 9.202 4.482 -36.987 1.00 45.91 481 GLN A O 1
ATOM 3819 N N . LEU A 1 482 ? 7.229 3.572 -36.442 1.00 44.78 482 LEU A N 1
ATOM 3820 C CA . LEU A 1 482 ? 7.761 2.211 -36.223 1.00 44.78 482 LEU A CA 1
ATOM 3821 C C . LEU A 1 482 ? 7.344 1.207 -37.307 1.00 44.78 482 LEU A C 1
ATOM 3823 O O . LEU A 1 482 ? 7.861 0.098 -37.338 1.00 44.78 482 LEU A O 1
ATOM 3827 N N . GLN A 1 483 ? 6.416 1.578 -38.194 1.00 37.50 483 GLN A N 1
ATOM 3828 C CA . GLN A 1 483 ? 5.974 0.716 -39.300 1.00 37.50 483 GLN A CA 1
ATOM 3829 C C . GLN A 1 483 ? 6.694 1.003 -40.627 1.00 37.50 483 GLN A C 1
ATOM 3831 O O . GLN A 1 483 ? 6.559 0.215 -41.557 1.00 37.50 483 GLN A O 1
ATOM 3836 N N . ASN A 1 484 ? 7.460 2.098 -40.714 1.00 39.19 484 ASN A N 1
ATOM 3837 C CA . ASN A 1 484 ? 8.145 2.534 -41.938 1.00 39.19 484 ASN A CA 1
ATOM 3838 C C . ASN A 1 484 ? 9.683 2.604 -41.810 1.00 39.19 484 ASN A C 1
ATOM 3840 O O . ASN A 1 484 ? 10.310 3.310 -42.602 1.00 39.19 484 ASN A O 1
ATOM 3844 N N . VAL A 1 485 ? 10.294 1.912 -40.839 1.00 38.50 485 VAL A N 1
ATOM 3845 C CA . VAL A 1 485 ? 11.762 1.768 -40.739 1.00 38.50 485 VAL A CA 1
ATOM 3846 C C . VAL A 1 485 ? 12.163 0.326 -40.981 1.00 38.50 485 VAL A C 1
ATOM 3848 O O . VAL A 1 485 ? 11.558 -0.554 -40.329 1.00 38.50 485 VAL A O 1
#

Radius of gyration: 34.28 Å; chains: 1; bounding box: 86×60×100 Å

Sequence (485 aa):
MIFIYTIFICFVLLLVVFYILSKGETMSSFFCFQRQAYRDTVVKVTFHKKLNQESKETALKALNAQRELEKRLIGKKSQTQTQRNDLNVKGSSLAVARKLNTAVSQAAGTSLIYGDNINLEEIVFTQDKDGITRTHFEAIYLANEETLAAKFKHITTDDLNRIKKDLIVKLERFKTVLDRGEFHNRLETAGKLDDCRWIIQQTIDLISCAKSLSAVIATIAIEADLLAQLGVAEDLSTGEGLQDNLVRGAKNLADGAKGLLSIFSQKDKNESNKDKEEIVITATNSAADLFADDLPNQLRESLEDRRTSLGLEINAVGSAFQLEDAREKLITRLEAYLAKRAELINTEKNDSVVIYNYRPIDRGIFYNKALQEARIEIAANFLAELKHMQLNDESRNYQSITNPQLFAQAFIRAFEKNIDVYNNLARKLPGGIPIDDIGELAVMLDEMRMEMKNIYPKDVKLSHGGISMYQQLGLNEPTQQLQNV

pLDDT: mean 71.15, std 17.01, range [31.34, 93.44]

Organism: Legionella hackeliae (NCBI:txid449)